Protein AF-A0A939L7I0-F1 (afdb_monomer)

Secondary structure (DSSP, 8-state):
-HHHHHHHH-----EEEEEES-HHHHHHHHGGGGGGEEEEEEEETTEEEEEE-HHHHHHHHHHHHHTT--EEE-TT--S--SSGGGGGGHHHHHHHTTT------SS-EE-TTTSSEE-STT-SHHHHHHHHHSPEEHHHHHHHHHHTT--EEEE-SSS-SSHHHHHHHHHHTT---EEEES-BTTB-HHHHHHHHHHHHHHTT----HHHHSPP------PPP-------------PPPP--S-----HHHHHHHHHHHHT-HHHHHHHHT-S-THHHHTTHHHHHHHHHHHHHHHHHHTS-EEEEEEEEPPPPP----SEEEEEEETT-TTHHHHHHHHHHHHTTT-EEEEEEE-TT--HHHHHHHHHHT--TT--SEEEE-GGG--PEETTEEEEEHHHHHHHHHHHHHHHTT--SPEEEEEES-S--STTPPPS-GGGHHHHHHHHHHHHH-TTTEEEEEEE-SS--HHHHHHHHHHHTT-S-SEEEEETTEEEEEEEEEPPPP----------S---

pLDDT: mean 87.46, std 13.64, range [32.34, 98.44]

Structure (mmCIF, N/CA/C/O backbone):
data_AF-A0A939L7I0-F1
#
_entry.id   AF-A0A939L7I0-F1
#
loop_
_atom_site.group_PDB
_atom_site.id
_atom_site.type_symbol
_atom_site.label_atom_id
_atom_site.label_alt_id
_atom_site.label_comp_id
_atom_site.label_asym_id
_atom_site.label_entity_id
_atom_site.label_seq_id
_atom_site.pdbx_PDB_ins_code
_atom_site.Cartn_x
_atom_site.Cartn_y
_atom_site.Cartn_z
_atom_site.occupancy
_atom_site.B_iso_or_equiv
_atom_site.auth_seq_id
_atom_site.auth_comp_id
_atom_site.auth_asym_id
_atom_site.auth_atom_id
_atom_site.pdbx_PDB_model_num
ATOM 1 N N . THR A 1 1 ? 29.108 8.258 -24.866 1.00 76.75 1 THR A N 1
ATOM 2 C CA . THR A 1 1 ? 29.172 6.788 -24.678 1.00 76.75 1 THR A CA 1
ATOM 3 C C . THR A 1 1 ? 29.738 6.145 -25.936 1.00 76.75 1 THR A C 1
ATOM 5 O O . THR A 1 1 ? 29.739 6.815 -26.965 1.00 76.75 1 THR A O 1
ATOM 8 N N . VAL A 1 2 ? 30.200 4.885 -25.881 1.00 86.81 2 VAL A N 1
ATOM 9 C CA . VAL A 1 2 ? 30.659 4.122 -27.068 1.00 86.81 2 VAL A CA 1
ATOM 10 C C . VAL A 1 2 ? 29.610 4.172 -28.184 1.00 86.81 2 VAL A C 1
ATOM 12 O O . VAL A 1 2 ? 29.923 4.576 -29.297 1.00 86.81 2 VAL A O 1
ATOM 15 N N . ARG A 1 3 ? 28.340 3.905 -27.845 1.00 87.56 3 ARG A N 1
ATOM 16 C CA . ARG A 1 3 ? 27.198 4.001 -28.768 1.00 87.56 3 ARG A CA 1
ATOM 17 C C . ARG A 1 3 ? 27.074 5.369 -29.441 1.00 87.56 3 ARG A C 1
ATOM 19 O O . ARG A 1 3 ? 26.980 5.430 -30.658 1.00 87.56 3 ARG A O 1
ATOM 26 N N . ALA A 1 4 ? 27.062 6.456 -28.665 1.00 85.94 4 ALA A N 1
ATOM 27 C CA . ALA A 1 4 ? 26.916 7.800 -29.229 1.00 85.94 4 ALA A CA 1
ATOM 28 C C . ALA A 1 4 ? 28.087 8.148 -30.161 1.00 85.94 4 ALA A C 1
ATOM 30 O O . ALA A 1 4 ? 27.865 8.659 -31.248 1.00 85.94 4 ALA A O 1
ATOM 31 N N . ARG A 1 5 ? 29.323 7.794 -29.776 1.00 87.00 5 ARG A N 1
ATOM 32 C CA . ARG A 1 5 ? 30.518 7.995 -30.610 1.00 87.00 5 ARG A CA 1
ATOM 33 C C . ARG A 1 5 ? 30.444 7.193 -31.914 1.00 87.00 5 ARG A C 1
ATOM 35 O O . ARG A 1 5 ? 30.761 7.740 -32.963 1.00 87.00 5 ARG A O 1
ATOM 42 N N . ALA A 1 6 ? 30.009 5.933 -31.849 1.00 86.06 6 ALA A N 1
ATOM 43 C CA . ALA A 1 6 ? 29.825 5.080 -33.022 1.00 86.06 6 ALA A CA 1
ATOM 44 C C . ALA A 1 6 ? 28.759 5.655 -33.973 1.00 86.06 6 ALA A C 1
ATOM 46 O O . ALA A 1 6 ? 28.992 5.748 -35.175 1.00 86.06 6 ALA A O 1
ATOM 47 N N . LEU A 1 7 ? 27.637 6.138 -33.430 1.00 84.56 7 LEU A N 1
ATOM 48 C CA . LEU A 1 7 ? 26.598 6.820 -34.205 1.00 84.56 7 LEU A CA 1
ATOM 49 C C . LEU A 1 7 ? 27.101 8.103 -34.874 1.00 84.56 7 LEU A C 1
ATOM 51 O O . LEU A 1 7 ? 26.842 8.299 -36.052 1.00 84.56 7 LEU A O 1
ATOM 55 N N . THR A 1 8 ? 27.868 8.944 -34.177 1.00 82.06 8 THR A N 1
ATOM 56 C CA . THR A 1 8 ? 28.460 10.154 -34.778 1.00 82.06 8 THR A CA 1
ATOM 57 C C . THR A 1 8 ? 29.529 9.829 -35.829 1.00 82.06 8 THR A C 1
ATOM 59 O O . THR A 1 8 ? 29.796 10.644 -36.706 1.00 82.06 8 THR A O 1
ATOM 62 N N . SER A 1 9 ? 30.156 8.649 -35.758 1.00 80.06 9 SER A N 1
ATOM 63 C CA . SER A 1 9 ? 31.142 8.206 -36.753 1.00 80.06 9 SER A CA 1
ATOM 64 C C . SER A 1 9 ? 30.524 7.655 -38.041 1.00 80.06 9 SER A C 1
ATOM 66 O O . SER A 1 9 ? 31.228 7.551 -39.045 1.00 80.06 9 SER A O 1
ATOM 68 N N . LEU A 1 10 ? 29.221 7.335 -38.041 1.00 79.25 10 LEU A N 1
ATOM 69 C CA . LEU A 1 10 ? 28.496 7.042 -39.274 1.00 79.25 10 LEU A CA 1
ATOM 70 C C . LEU A 1 10 ? 28.413 8.326 -40.098 1.00 79.25 10 LEU A C 1
ATOM 72 O O . LEU A 1 10 ? 27.721 9.273 -39.738 1.00 79.25 10 LEU A O 1
ATOM 76 N N . SER A 1 11 ? 29.056 8.335 -41.258 1.00 72.62 11 SER A N 1
ATOM 77 C CA . SER A 1 11 ? 28.937 9.392 -42.267 1.00 72.62 11 SER A CA 1
ATOM 78 C C . SER A 1 11 ? 27.596 9.347 -43.023 1.00 72.62 11 SER A C 1
ATOM 80 O O . SER A 1 11 ? 27.527 9.719 -44.193 1.00 72.62 11 SER A O 1
ATOM 82 N N . ILE A 1 12 ? 26.528 8.878 -42.369 1.00 73.69 12 ILE A N 1
ATOM 83 C CA . ILE A 1 12 ? 25.183 8.749 -42.930 1.00 73.69 12 ILE A C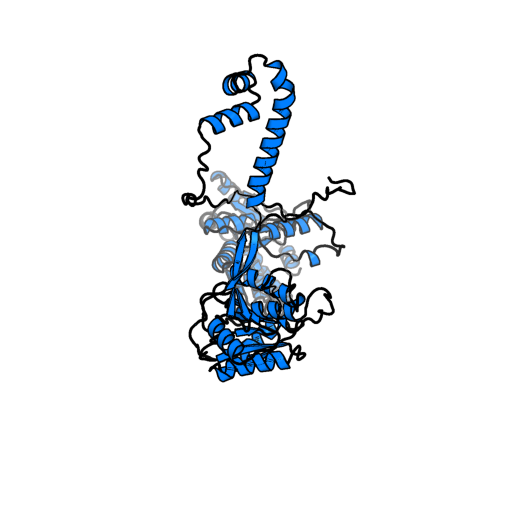A 1
ATOM 84 C C . ILE A 1 12 ? 24.301 9.824 -42.302 1.00 73.69 12 ILE A C 1
ATOM 86 O O . ILE A 1 12 ? 24.030 9.792 -41.103 1.00 73.69 12 ILE A O 1
ATOM 90 N N . GLN A 1 13 ? 23.832 10.766 -43.120 1.00 77.62 13 GLN A N 1
ATOM 91 C CA . GLN A 1 13 ? 22.854 11.753 -42.677 1.00 77.62 13 GLN A CA 1
ATOM 92 C C . GLN A 1 13 ? 21.490 11.091 -42.489 1.00 77.62 13 GLN A C 1
ATOM 94 O O . GLN A 1 13 ? 20.987 10.412 -43.384 1.00 77.62 13 GLN A O 1
ATOM 99 N N . GLY A 1 14 ? 20.890 11.318 -41.325 1.00 82.50 14 GLY A N 1
ATOM 100 C CA . GLY A 1 14 ? 19.605 10.755 -40.944 1.00 82.50 14 GLY A CA 1
ATOM 101 C C . GLY A 1 14 ? 18.683 11.761 -40.300 1.00 82.50 14 GLY A C 1
ATOM 102 O O . GLY A 1 14 ? 19.115 12.825 -39.864 1.00 82.50 14 GLY A O 1
ATOM 103 N N . SER A 1 15 ? 17.404 11.411 -40.229 1.00 88.81 15 SER A N 1
ATOM 104 C CA . SER A 1 15 ? 16.452 12.096 -39.362 1.00 88.81 15 SER A CA 1
ATOM 105 C C . SER A 1 15 ? 15.359 11.130 -38.910 1.00 88.81 15 SER A C 1
ATOM 107 O O . SER A 1 15 ? 15.328 9.962 -39.314 1.00 88.81 15 SER A O 1
ATOM 109 N N . MET A 1 16 ? 14.465 11.611 -38.050 1.00 93.69 16 MET A N 1
ATOM 110 C CA . MET A 1 16 ? 13.308 10.864 -37.574 1.00 93.69 16 MET A CA 1
ATOM 111 C C . MET A 1 16 ? 12.054 11.738 -37.563 1.00 93.69 16 MET A C 1
ATOM 113 O O . MET A 1 16 ? 12.104 12.930 -37.243 1.00 93.69 16 MET A O 1
ATOM 117 N N . VAL A 1 17 ? 10.915 11.126 -37.881 1.00 95.12 17 VAL A N 1
ATOM 118 C CA . VAL A 1 17 ? 9.589 11.756 -37.884 1.00 95.12 17 VAL A CA 1
ATOM 119 C C . VAL A 1 17 ? 8.669 10.976 -36.955 1.00 95.12 17 VAL A C 1
ATOM 121 O O . VAL A 1 17 ? 8.540 9.761 -37.086 1.00 95.12 17 VAL A O 1
ATOM 124 N N . SER A 1 18 ? 8.015 11.682 -36.035 1.00 95.25 18 SER A N 1
ATOM 125 C CA . SER A 1 18 ? 6.911 11.149 -35.236 1.00 95.25 18 SER A CA 1
ATOM 126 C C . SER A 1 18 ? 5.604 11.306 -36.007 1.00 95.25 18 SER A C 1
ATOM 128 O O . SER A 1 18 ? 5.355 12.368 -36.581 1.00 95.25 18 SER A O 1
ATOM 130 N N . VAL A 1 19 ? 4.774 10.266 -36.017 1.00 97.06 19 VAL A N 1
ATOM 131 C CA . VAL A 1 19 ? 3.543 10.148 -36.806 1.00 97.06 19 VAL A CA 1
ATOM 132 C C . VAL A 1 19 ? 2.392 9.734 -35.896 1.00 97.06 19 VAL A C 1
ATOM 134 O O . VAL A 1 19 ? 2.506 8.751 -35.161 1.00 97.06 19 VAL A O 1
ATOM 137 N N . VAL A 1 20 ? 1.274 10.462 -35.980 1.00 96.25 20 VAL A N 1
ATOM 138 C CA . VAL A 1 20 ? 0.050 10.155 -35.227 1.00 96.25 20 VAL A CA 1
ATOM 139 C C . VAL A 1 20 ? -0.834 9.204 -36.036 1.00 96.25 20 VAL A C 1
ATOM 141 O O . VAL A 1 20 ? -1.758 9.633 -36.730 1.00 96.25 20 VAL A O 1
ATOM 144 N N . MET A 1 21 ? -0.482 7.919 -36.041 1.00 95.75 21 MET A N 1
ATOM 145 C CA . MET A 1 21 ? -1.160 6.867 -36.806 1.00 95.75 21 MET A CA 1
ATOM 146 C C . MET A 1 21 ? -0.788 5.471 -36.269 1.00 95.75 21 MET A C 1
ATOM 148 O O . MET A 1 21 ? 0.354 5.286 -35.849 1.00 95.75 21 MET A O 1
ATOM 152 N N . PRO A 1 22 ? -1.688 4.468 -36.333 1.00 96.06 22 PRO A N 1
ATOM 153 C CA . PRO A 1 22 ? -1.363 3.097 -35.941 1.00 96.06 22 PRO A CA 1
ATOM 154 C C . PRO A 1 22 ? -0.254 2.451 -36.778 1.00 96.06 22 PRO A C 1
ATOM 156 O O . PRO A 1 22 ? -0.189 2.617 -37.999 1.00 96.06 22 PRO A O 1
ATOM 159 N N . SER A 1 23 ? 0.576 1.633 -36.122 1.00 96.38 23 SER A N 1
ATOM 160 C CA . SER A 1 23 ? 1.727 0.947 -36.735 1.00 96.38 23 SER A CA 1
ATOM 161 C C . SER A 1 23 ? 1.401 0.160 -38.015 1.00 96.38 23 SER A C 1
ATOM 163 O O . SER A 1 23 ? 2.156 0.309 -38.978 1.00 96.38 23 SER A O 1
ATOM 165 N N . PRO A 1 24 ? 0.291 -0.607 -38.113 1.00 96.69 24 PRO A N 1
ATOM 166 C CA . PRO A 1 24 ? -0.044 -1.317 -39.351 1.00 96.69 24 PRO A CA 1
ATOM 167 C C . PRO A 1 24 ? -0.196 -0.387 -40.563 1.00 96.69 24 PRO A C 1
ATOM 169 O O . PRO A 1 24 ? 0.356 -0.672 -41.620 1.00 96.69 24 PRO A O 1
ATOM 172 N N . ALA A 1 25 ? -0.864 0.758 -40.389 1.00 96.50 25 ALA A N 1
ATOM 173 C CA . ALA A 1 25 ? -1.075 1.726 -41.463 1.00 96.50 25 ALA A CA 1
ATOM 174 C C . ALA A 1 25 ? 0.219 2.470 -41.835 1.00 96.50 25 ALA A C 1
ATOM 176 O O . ALA A 1 25 ? 0.472 2.729 -43.009 1.00 96.50 25 ALA A O 1
ATOM 177 N N . VAL A 1 26 ? 1.076 2.780 -40.854 1.00 96.88 26 VAL A N 1
ATOM 178 C CA . VAL A 1 26 ? 2.387 3.388 -41.133 1.00 96.88 26 VAL A CA 1
ATOM 179 C C . VAL A 1 26 ? 3.287 2.424 -41.906 1.00 96.88 26 VAL A C 1
ATOM 181 O O . VAL A 1 26 ? 3.943 2.848 -42.855 1.00 96.88 26 VAL A O 1
ATOM 184 N N . ARG A 1 27 ? 3.310 1.135 -41.537 1.00 96.25 27 ARG A N 1
ATOM 185 C CA . ARG A 1 27 ? 4.116 0.112 -42.224 1.00 96.25 27 ARG A CA 1
ATOM 186 C C . ARG A 1 27 ? 3.720 -0.033 -43.690 1.00 96.25 27 ARG A C 1
ATOM 188 O O . ARG A 1 27 ? 4.605 0.013 -44.534 1.00 96.25 27 ARG A O 1
ATOM 195 N N . GLU A 1 28 ? 2.421 -0.107 -43.977 1.00 96.12 28 GLU A N 1
ATOM 196 C CA . GLU A 1 28 ? 1.900 -0.180 -45.350 1.00 96.12 28 GLU A CA 1
ATOM 197 C C . GLU A 1 28 ? 2.369 1.006 -46.208 1.00 96.12 28 GLU A C 1
ATOM 199 O O . GLU A 1 28 ? 2.754 0.838 -47.361 1.00 96.12 28 GLU A O 1
ATOM 204 N N . ILE A 1 29 ? 2.396 2.219 -45.644 1.00 95.31 29 ILE A N 1
ATOM 205 C CA . ILE A 1 29 ? 2.895 3.396 -46.365 1.00 95.31 29 ILE A CA 1
ATOM 206 C C . ILE A 1 29 ? 4.416 3.295 -46.562 1.00 95.31 29 ILE A C 1
ATOM 208 O O . ILE A 1 29 ? 4.910 3.517 -47.664 1.00 95.31 29 ILE A O 1
ATOM 212 N N . VAL A 1 30 ? 5.165 2.950 -45.511 1.00 95.88 30 VAL A N 1
ATOM 213 C CA . VAL A 1 30 ? 6.639 2.900 -45.525 1.00 95.88 30 VAL A CA 1
ATOM 214 C C . VAL A 1 30 ? 7.193 1.859 -46.508 1.00 95.88 30 VAL A C 1
ATOM 216 O O . VAL A 1 30 ? 8.272 2.083 -47.057 1.00 95.88 30 VAL A O 1
ATOM 219 N N . GLU A 1 31 ? 6.461 0.779 -46.803 1.00 93.19 31 GLU A N 1
ATOM 220 C CA . GLU A 1 31 ? 6.860 -0.250 -47.782 1.00 93.19 31 GLU A CA 1
ATOM 221 C C . GLU A 1 31 ? 7.248 0.327 -49.154 1.00 93.19 31 GLU A C 1
ATOM 223 O O . GLU A 1 31 ? 8.167 -0.183 -49.798 1.00 93.19 31 GLU A O 1
ATOM 228 N N . GLY A 1 32 ? 6.631 1.440 -49.572 1.00 91.06 32 GLY A N 1
ATOM 229 C CA . GLY A 1 32 ? 6.945 2.116 -50.836 1.00 91.06 32 GLY A CA 1
ATOM 230 C C . GLY A 1 32 ? 8.376 2.662 -50.947 1.00 91.06 32 GLY A C 1
ATOM 231 O O . GLY A 1 32 ? 8.836 2.937 -52.055 1.00 91.06 32 GLY A O 1
ATOM 232 N N . TRP A 1 33 ? 9.097 2.799 -49.829 1.00 93.94 33 TRP A N 1
ATOM 233 C CA . TRP A 1 33 ? 10.459 3.344 -49.776 1.00 93.94 33 TRP A CA 1
ATOM 234 C C . TRP A 1 33 ? 11.552 2.287 -49.547 1.00 93.94 33 TRP A C 1
ATOM 236 O O . TRP A 1 33 ? 12.737 2.633 -49.559 1.00 93.94 33 TRP A O 1
ATOM 246 N N . GLY A 1 34 ? 11.191 1.011 -49.371 1.00 91.38 34 GLY A N 1
ATOM 247 C CA . GLY A 1 34 ? 12.153 -0.068 -49.125 1.00 91.38 34 GLY A CA 1
ATOM 248 C C . GLY A 1 34 ? 13.057 0.218 -47.919 1.00 91.38 34 GLY A C 1
ATOM 249 O O . GLY A 1 34 ? 12.584 0.631 -46.867 1.00 91.38 34 GLY A O 1
ATOM 250 N N . GLU A 1 35 ? 14.370 0.037 -48.070 1.00 89.00 35 GLU A N 1
ATOM 251 C CA . GLU A 1 35 ? 15.349 0.219 -46.982 1.00 89.00 35 GLU A CA 1
ATOM 252 C C . GLU A 1 35 ? 15.647 1.689 -46.632 1.00 89.00 35 GLU A C 1
ATOM 254 O O . GLU A 1 35 ? 16.299 1.961 -45.623 1.00 89.00 35 GLU A O 1
ATOM 259 N N . ARG A 1 36 ? 15.156 2.650 -47.431 1.00 91.81 36 ARG A N 1
ATOM 260 C CA . ARG A 1 36 ? 15.405 4.089 -47.220 1.00 91.81 36 ARG A CA 1
ATOM 261 C C . ARG A 1 36 ? 14.675 4.638 -45.995 1.00 91.81 36 ARG A C 1
ATOM 263 O O . ARG A 1 36 ? 15.101 5.652 -45.438 1.00 91.81 36 ARG A O 1
ATOM 270 N N . LEU A 1 37 ? 13.578 3.989 -45.599 1.00 95.12 37 LEU A N 1
ATOM 271 C CA . LEU A 1 37 ? 12.780 4.299 -44.416 1.00 95.12 37 LEU A CA 1
ATOM 272 C C . LEU A 1 37 ? 12.594 3.042 -43.566 1.00 95.12 37 LEU A C 1
ATOM 274 O O . LEU A 1 37 ? 12.569 1.917 -44.053 1.00 95.12 37 LEU A O 1
ATOM 278 N N . SER A 1 38 ? 12.456 3.217 -42.261 1.00 96.06 38 SER A N 1
ATOM 279 C CA . SER A 1 38 ? 12.182 2.127 -41.331 1.00 96.06 38 SER A CA 1
ATOM 280 C C . SER A 1 38 ? 11.307 2.623 -40.195 1.00 96.06 38 SER A C 1
ATOM 282 O O . SER A 1 38 ? 11.466 3.744 -39.712 1.00 96.06 38 SER A O 1
ATOM 284 N N . VAL A 1 39 ? 10.386 1.779 -39.731 1.00 96.94 39 VAL A N 1
ATOM 285 C CA . VAL A 1 39 ? 9.675 2.047 -38.479 1.00 96.94 39 VAL A CA 1
ATOM 286 C C . VAL A 1 39 ? 10.665 1.861 -37.334 1.00 96.94 39 VAL A C 1
ATOM 288 O O . VAL A 1 39 ? 11.083 0.746 -37.033 1.00 96.94 39 VAL A O 1
ATOM 291 N N . ALA A 1 40 ? 11.048 2.973 -36.718 1.00 95.81 40 ALA A N 1
ATOM 292 C CA . ALA A 1 40 ? 12.059 3.025 -35.678 1.00 95.81 40 ALA A CA 1
ATOM 293 C C . ALA A 1 40 ? 11.488 2.674 -34.303 1.00 95.81 40 ALA A C 1
ATOM 295 O O . ALA A 1 40 ? 12.134 1.971 -33.528 1.00 95.81 40 ALA A O 1
ATOM 296 N N . ALA A 1 41 ? 10.276 3.143 -34.000 1.00 96.94 41 ALA A N 1
ATOM 297 C CA . ALA A 1 41 ? 9.619 2.887 -32.724 1.00 96.94 41 ALA A CA 1
ATOM 298 C C . ALA A 1 41 ? 8.096 2.840 -32.866 1.00 96.94 41 ALA A C 1
ATOM 300 O O . ALA A 1 41 ? 7.513 3.595 -33.643 1.00 96.94 41 ALA A O 1
ATOM 301 N N . VAL A 1 42 ? 7.464 1.986 -32.067 1.00 97.94 42 VAL A N 1
ATOM 302 C CA . VAL A 1 42 ? 6.020 1.991 -31.811 1.00 97.94 42 VAL A CA 1
ATOM 303 C C . VAL A 1 42 ? 5.842 2.292 -30.327 1.00 97.94 42 VAL A C 1
ATOM 305 O O . VAL A 1 42 ? 6.118 1.440 -29.480 1.00 97.94 42 VAL A O 1
ATOM 308 N N . ASN A 1 43 ? 5.462 3.532 -30.025 1.00 97.38 43 ASN A N 1
ATOM 309 C CA . ASN A 1 43 ? 5.358 4.051 -28.662 1.00 97.38 43 ASN A CA 1
ATOM 310 C C . ASN A 1 43 ? 3.950 3.887 -28.080 1.00 97.38 43 ASN A C 1
ATOM 312 O O . ASN A 1 43 ? 3.806 3.795 -26.869 1.00 97.38 43 ASN A O 1
ATOM 316 N N . GLY A 1 44 ? 2.925 3.822 -28.921 1.00 96.50 44 GLY A N 1
ATOM 317 C CA . GLY A 1 44 ? 1.545 3.636 -28.487 1.00 96.50 44 GLY A CA 1
ATOM 318 C C . GLY A 1 44 ? 0.616 3.352 -29.667 1.00 96.50 44 GLY A C 1
ATOM 319 O O . GLY A 1 44 ? 1.076 3.391 -30.817 1.00 96.50 44 GLY A O 1
ATOM 320 N N . PRO A 1 45 ? -0.690 3.155 -29.404 1.00 95.56 45 PRO A N 1
ATOM 321 C CA . PRO A 1 45 ? -1.677 2.748 -30.407 1.00 95.56 45 PRO A CA 1
ATOM 322 C C . PRO A 1 45 ? -1.735 3.665 -31.634 1.00 95.56 45 PRO A C 1
ATOM 324 O O . PRO A 1 45 ? -2.006 3.210 -32.745 1.00 95.56 45 PRO A O 1
ATOM 327 N N . ALA A 1 46 ? -1.445 4.957 -31.448 1.00 94.25 46 ALA A N 1
ATOM 328 C CA . ALA A 1 46 ? -1.380 5.952 -32.511 1.00 94.25 46 ALA A CA 1
ATOM 329 C C . ALA A 1 46 ? -0.064 6.750 -32.514 1.00 94.25 46 ALA A C 1
ATOM 331 O O . ALA A 1 46 ? -0.029 7.835 -33.082 1.00 94.25 46 ALA A O 1
ATOM 332 N N . ALA A 1 47 ? 1.020 6.244 -31.915 1.00 95.88 47 ALA A N 1
ATOM 333 C CA . ALA A 1 47 ? 2.287 6.970 -31.789 1.00 95.88 47 ALA A CA 1
ATOM 334 C C . ALA A 1 47 ? 3.460 6.164 -32.370 1.00 95.88 47 ALA A C 1
ATOM 336 O O . ALA A 1 47 ? 4.017 5.281 -31.713 1.00 95.88 47 ALA A O 1
ATOM 337 N N . VAL A 1 48 ? 3.859 6.481 -33.607 1.00 97.56 48 VAL A N 1
ATOM 338 C CA . VAL A 1 48 ? 4.898 5.749 -34.356 1.00 97.56 48 VAL A CA 1
ATOM 339 C C . VAL A 1 48 ? 6.017 6.689 -34.790 1.00 97.56 48 VAL A C 1
ATOM 341 O O . VAL A 1 48 ? 5.764 7.807 -35.225 1.00 97.56 48 VAL A O 1
ATOM 344 N N . VAL A 1 49 ? 7.266 6.229 -34.717 1.00 96.81 49 VAL A N 1
ATOM 345 C CA . VAL A 1 49 ? 8.438 6.958 -35.219 1.00 96.81 49 VAL A CA 1
ATOM 346 C C . VAL A 1 49 ? 9.001 6.246 -36.439 1.00 96.81 49 VAL A C 1
ATOM 348 O O . VAL A 1 49 ? 9.235 5.039 -36.402 1.00 96.81 49 VAL A O 1
ATOM 351 N N . VAL A 1 50 ? 9.264 7.002 -37.501 1.00 96.88 50 VAL A N 1
ATOM 352 C CA . VAL A 1 50 ? 9.933 6.534 -38.720 1.00 96.88 50 VAL A CA 1
ATOM 353 C C . VAL A 1 50 ? 11.309 7.187 -38.808 1.00 96.88 50 VAL A C 1
ATOM 355 O O . VAL A 1 50 ? 11.426 8.401 -38.646 1.00 96.88 50 VAL A O 1
ATOM 358 N N . SER A 1 51 ? 12.348 6.390 -39.056 1.00 94.81 51 SER A N 1
ATOM 359 C CA . SER A 1 51 ? 13.714 6.853 -39.309 1.00 94.81 51 SER A CA 1
ATOM 360 C C . SER A 1 51 ? 14.123 6.561 -40.748 1.00 94.81 51 SER A C 1
ATOM 362 O O . SER A 1 51 ? 13.605 5.638 -41.376 1.00 94.81 51 SER A O 1
ATOM 364 N N . GLY A 1 52 ? 15.051 7.348 -41.283 1.00 92.38 52 GLY A N 1
ATOM 365 C CA . GLY A 1 52 ? 15.573 7.105 -42.622 1.00 92.38 52 GLY A CA 1
ATOM 366 C C . GLY A 1 52 ? 16.284 8.300 -43.233 1.00 92.38 52 GLY A C 1
ATOM 367 O O . GLY A 1 52 ? 16.675 9.243 -42.538 1.00 92.38 52 GLY A O 1
ATOM 368 N N . GLU A 1 53 ? 16.447 8.236 -44.551 1.00 91.56 53 GLU A N 1
ATOM 369 C CA . GLU A 1 53 ? 17.103 9.278 -45.337 1.00 91.56 53 GLU A CA 1
ATOM 370 C C . GLU A 1 53 ? 16.304 10.595 -45.315 1.00 91.56 53 GLU A C 1
ATOM 372 O O . GLU A 1 53 ? 15.074 10.574 -45.440 1.00 91.56 53 GLU A O 1
ATOM 377 N N . PRO A 1 54 ? 16.966 11.766 -45.239 1.00 90.12 54 PRO A N 1
ATOM 378 C CA . PRO A 1 54 ? 16.281 13.059 -45.200 1.00 90.12 54 PRO A CA 1
ATOM 379 C C . PRO A 1 54 ? 15.339 13.318 -46.386 1.00 90.12 54 PRO A C 1
ATOM 381 O O . PRO A 1 54 ? 14.264 13.897 -46.206 1.00 90.12 54 PRO A O 1
ATOM 384 N N . GLU A 1 55 ? 15.721 12.896 -47.594 1.00 91.94 55 GLU A N 1
ATOM 385 C CA . GLU A 1 55 ? 14.907 13.065 -48.805 1.00 91.94 55 GLU A CA 1
ATOM 386 C C . GLU A 1 55 ? 13.666 12.164 -48.779 1.00 91.94 55 GLU A C 1
ATOM 388 O O . GLU A 1 55 ? 12.551 12.655 -48.968 1.00 91.94 55 GLU A O 1
ATOM 393 N N . ALA A 1 56 ? 13.842 10.882 -48.442 1.00 94.31 56 ALA A N 1
ATOM 394 C CA . ALA A 1 56 ? 12.746 9.926 -48.299 1.00 94.31 56 ALA A CA 1
ATOM 395 C C . ALA A 1 56 ? 11.759 10.353 -47.200 1.00 94.31 56 ALA A C 1
ATOM 397 O O . ALA A 1 56 ? 10.547 10.295 -47.394 1.00 94.31 56 ALA A O 1
ATOM 398 N N . LEU A 1 57 ? 12.254 10.871 -46.069 1.00 94.31 57 LEU A N 1
ATOM 399 C CA . LEU A 1 57 ? 11.397 11.413 -45.012 1.00 94.31 57 LEU A CA 1
ATOM 400 C C . LEU A 1 57 ? 10.615 12.642 -45.481 1.00 94.31 57 LEU A C 1
ATOM 402 O O . LEU A 1 57 ? 9.450 12.788 -45.133 1.00 94.31 57 LEU A O 1
ATOM 406 N N . SER A 1 58 ? 11.210 13.498 -46.313 1.00 94.69 58 SER A N 1
ATOM 407 C CA . SER A 1 58 ? 10.520 14.674 -46.864 1.00 94.69 58 SER A CA 1
ATOM 408 C C . SER A 1 58 ? 9.410 14.284 -47.855 1.00 94.69 58 SER A C 1
ATOM 410 O O . SER A 1 58 ? 8.375 14.948 -47.940 1.00 94.69 58 SER A O 1
ATOM 412 N N . GLU A 1 59 ? 9.600 13.207 -48.620 1.00 96.25 59 GLU A N 1
ATOM 413 C CA . GLU A 1 59 ? 8.555 12.588 -49.447 1.00 96.25 59 GLU A CA 1
ATOM 414 C C . GLU A 1 59 ? 7.445 11.972 -48.595 1.00 96.25 59 GLU A C 1
ATOM 416 O O . GLU A 1 59 ? 6.271 12.282 -48.802 1.00 96.25 59 GLU A O 1
ATOM 421 N N . PHE A 1 60 ? 7.814 11.173 -47.596 1.00 96.62 60 PHE A N 1
ATOM 422 C CA . PHE A 1 60 ? 6.887 10.540 -46.665 1.00 96.62 60 PHE A CA 1
ATOM 423 C C . PHE A 1 60 ? 6.056 11.567 -45.885 1.00 96.62 60 PHE A C 1
ATOM 425 O O . PHE A 1 60 ? 4.842 11.430 -45.758 1.00 96.62 60 PHE A O 1
ATOM 432 N N . GLU A 1 61 ? 6.665 12.668 -45.440 1.00 97.00 61 GLU A N 1
ATOM 433 C CA . GLU A 1 61 ? 5.943 13.781 -44.830 1.00 97.00 61 GLU A CA 1
ATOM 434 C C . GLU A 1 61 ? 4.930 14.401 -45.805 1.00 97.00 61 GLU A C 1
ATOM 436 O O . GLU A 1 61 ? 3.831 14.752 -45.387 1.00 97.00 61 GLU A O 1
ATOM 441 N N . ARG A 1 62 ? 5.233 14.533 -47.103 1.00 96.88 62 ARG A N 1
ATOM 442 C CA . ARG A 1 62 ? 4.244 15.023 -48.084 1.00 96.88 62 ARG A CA 1
ATOM 443 C C . ARG A 1 62 ? 3.088 14.043 -48.273 1.00 96.88 62 ARG A C 1
ATOM 445 O O . ARG A 1 62 ? 1.943 14.484 -48.367 1.00 96.88 62 ARG A O 1
ATOM 452 N N . GLU A 1 63 ? 3.368 12.745 -48.262 1.00 96.25 63 GLU A N 1
ATOM 453 C CA . GLU A 1 63 ? 2.343 11.702 -48.353 1.00 96.25 63 GLU A CA 1
ATOM 454 C C . GLU A 1 63 ? 1.427 11.690 -47.121 1.00 96.25 63 GLU A C 1
ATOM 456 O O . GLU A 1 63 ? 0.204 11.673 -47.230 1.00 96.25 63 GLU A O 1
ATOM 461 N N . LEU A 1 64 ? 1.985 11.822 -45.920 1.00 96.88 64 LEU A N 1
ATOM 462 C CA . LEU A 1 64 ? 1.181 12.002 -44.712 1.00 96.88 64 LEU A CA 1
ATOM 463 C C . LEU A 1 64 ? 0.367 13.314 -44.755 1.00 96.88 64 LEU A C 1
ATOM 465 O O . LEU A 1 64 ? -0.718 13.391 -44.173 1.00 96.88 64 LEU A O 1
ATOM 469 N N . ALA A 1 65 ? 0.854 14.348 -45.460 1.00 96.62 65 ALA A N 1
ATOM 470 C CA . ALA A 1 65 ? 0.145 15.622 -45.646 1.00 96.62 65 ALA A CA 1
ATOM 471 C C . ALA A 1 65 ? -1.129 15.445 -46.448 1.00 96.62 65 ALA A C 1
ATOM 473 O O . ALA A 1 65 ? -2.183 15.927 -46.032 1.00 96.62 65 ALA A O 1
ATOM 474 N N . SER A 1 66 ? -1.021 14.753 -47.582 1.00 97.00 66 SER A N 1
ATOM 475 C CA . SER A 1 66 ? -2.149 14.499 -48.476 1.00 97.00 66 SER A CA 1
ATOM 476 C C . SER A 1 66 ? -3.251 13.715 -47.752 1.00 97.00 66 SER A C 1
ATOM 478 O O . SER A 1 66 ? -4.437 13.960 -47.973 1.00 97.00 66 SER A O 1
ATOM 480 N N . ARG A 1 67 ? -2.855 12.866 -46.794 1.00 95.88 67 ARG A N 1
ATOM 481 C CA . ARG A 1 67 ? -3.728 12.064 -45.925 1.00 95.88 67 ARG A CA 1
ATOM 482 C C . ARG A 1 67 ? -4.214 12.781 -44.658 1.00 95.88 67 ARG A C 1
ATOM 484 O O . ARG A 1 67 ? -4.962 12.187 -43.890 1.00 95.88 67 ARG A O 1
ATOM 491 N N . LYS A 1 68 ? -3.825 14.044 -44.432 1.00 96.19 68 LYS A N 1
ATOM 492 C CA . LYS A 1 68 ? -4.172 14.852 -43.238 1.00 96.19 68 LYS A CA 1
ATOM 493 C C . LYS A 1 68 ? -3.721 14.235 -41.904 1.00 96.19 68 LYS A C 1
ATOM 495 O O . LYS A 1 68 ? -4.364 14.431 -40.877 1.00 96.19 68 LYS A O 1
ATOM 500 N N . VAL A 1 69 ? -2.603 13.515 -41.914 1.00 97.38 69 VAL A N 1
ATOM 501 C CA . VAL A 1 69 ? -2.030 12.861 -40.729 1.00 97.38 69 VAL A CA 1
ATOM 502 C C . VAL A 1 69 ? -1.083 13.821 -40.017 1.00 97.38 69 VAL A C 1
ATOM 504 O O . VAL A 1 69 ? -0.191 14.399 -40.650 1.00 97.38 69 VAL A O 1
ATOM 507 N N . LEU A 1 70 ? -1.256 13.989 -38.703 1.00 96.56 70 LEU A N 1
ATOM 508 C CA . LEU A 1 70 ? -0.360 14.804 -37.883 1.00 96.56 70 LEU A CA 1
ATOM 509 C C . LEU A 1 70 ? 1.019 14.148 -37.781 1.00 96.56 70 LEU A C 1
ATOM 511 O O . LEU A 1 70 ? 1.138 12.938 -37.586 1.00 96.56 70 LEU A O 1
ATOM 515 N N . ARG A 1 71 ? 2.065 14.965 -37.913 1.00 96.25 71 ARG A N 1
ATOM 516 C CA . ARG A 1 71 ? 3.460 14.535 -37.799 1.00 96.25 71 ARG A CA 1
ATOM 517 C C . ARG A 1 71 ? 4.378 15.702 -37.476 1.00 96.25 71 ARG A C 1
ATOM 519 O O . ARG A 1 71 ? 4.045 16.852 -37.767 1.00 96.25 71 ARG A O 1
ATOM 526 N N . TRP A 1 72 ? 5.545 15.396 -36.935 1.00 94.50 72 TRP A N 1
ATOM 527 C CA . TRP A 1 72 ? 6.597 16.377 -36.686 1.00 94.50 72 TRP A CA 1
ATOM 528 C C . TRP A 1 72 ? 7.970 15.712 -36.717 1.00 94.50 72 TRP A C 1
ATOM 530 O O . TRP A 1 72 ? 8.127 14.548 -36.339 1.00 94.50 72 TRP A O 1
ATOM 540 N N . ARG A 1 73 ? 8.984 16.467 -37.150 1.00 91.94 73 ARG A N 1
ATOM 541 C CA . ARG A 1 73 ? 10.378 16.027 -37.048 1.00 91.94 73 ARG A CA 1
ATOM 542 C C . ARG A 1 73 ? 10.837 16.029 -35.600 1.00 91.94 73 ARG A C 1
ATOM 544 O O . ARG A 1 73 ? 10.511 16.944 -34.845 1.00 91.94 73 ARG A O 1
ATOM 551 N N . ILE A 1 74 ? 11.629 15.029 -35.236 1.00 87.94 74 ILE A N 1
ATOM 552 C CA . ILE A 1 74 ? 12.261 14.951 -33.921 1.00 87.94 74 ILE A CA 1
ATOM 553 C C . ILE A 1 74 ? 13.533 15.818 -33.950 1.00 87.94 74 ILE A C 1
ATOM 555 O O . ILE A 1 74 ? 14.453 15.515 -34.716 1.00 87.94 74 ILE A O 1
ATOM 559 N N . PRO A 1 75 ? 13.618 16.905 -33.158 1.00 78.25 75 PRO A N 1
ATOM 560 C CA . PRO A 1 75 ? 14.777 17.795 -33.170 1.00 78.25 75 PRO A CA 1
ATOM 561 C C . PRO A 1 75 ? 16.066 17.078 -32.751 1.00 78.25 75 PRO A C 1
ATOM 563 O O . PRO A 1 75 ? 16.025 16.137 -31.964 1.00 78.25 75 PRO A O 1
ATOM 566 N N . ALA A 1 76 ? 17.213 17.571 -33.230 1.00 67.75 76 ALA A N 1
ATOM 567 C CA . ALA A 1 76 ? 18.546 17.085 -32.848 1.00 67.75 76 ALA A CA 1
ATOM 568 C C . ALA A 1 76 ? 18.790 15.575 -33.087 1.00 67.75 76 ALA A C 1
ATOM 570 O O . ALA A 1 76 ? 19.580 14.954 -32.380 1.00 67.75 76 ALA A O 1
ATOM 571 N N . THR A 1 77 ? 18.130 14.993 -34.094 1.00 66.38 77 THR A N 1
ATOM 572 C CA . THR A 1 77 ? 18.454 13.663 -34.632 1.00 66.38 77 THR A CA 1
ATOM 573 C C . THR A 1 77 ? 19.186 13.832 -35.961 1.00 66.38 77 THR A C 1
ATOM 575 O O . THR A 1 77 ? 18.569 13.883 -37.019 1.00 66.38 77 THR A O 1
ATOM 578 N N . ASP A 1 78 ? 20.507 13.989 -35.901 1.00 67.94 78 ASP A N 1
ATOM 579 C CA . ASP A 1 78 ? 21.408 14.027 -37.063 1.00 67.94 78 ASP A CA 1
ATOM 580 C C . ASP A 1 78 ? 21.939 12.633 -37.449 1.00 67.94 78 ASP A C 1
ATOM 582 O O . ASP A 1 78 ? 22.831 12.504 -38.285 1.00 67.94 78 ASP A O 1
ATOM 586 N N . PHE A 1 79 ? 21.356 11.580 -36.873 1.00 71.50 79 PHE A N 1
ATOM 587 C CA . PHE A 1 79 ? 21.722 10.183 -37.083 1.00 71.50 79 PHE A CA 1
ATOM 588 C C . PHE A 1 79 ? 20.499 9.328 -37.441 1.00 71.50 79 PHE A C 1
ATOM 590 O O . PHE A 1 79 ? 19.365 9.634 -37.063 1.00 71.50 79 PHE A O 1
ATOM 597 N N . VAL A 1 80 ? 20.734 8.213 -38.138 1.00 81.12 80 VAL A N 1
ATOM 598 C CA . VAL A 1 80 ? 19.732 7.158 -38.342 1.00 81.12 80 VAL A CA 1
ATOM 599 C C . VAL A 1 80 ? 19.953 6.069 -37.291 1.00 81.12 80 VAL A C 1
ATOM 601 O O . VAL A 1 80 ? 21.074 5.607 -37.102 1.00 81.12 80 VAL A O 1
ATOM 604 N N . ALA A 1 81 ? 18.892 5.646 -36.607 1.00 85.44 81 ALA A N 1
ATOM 605 C CA . ALA A 1 81 ? 18.892 4.449 -35.766 1.00 85.44 81 ALA A CA 1
ATOM 606 C C . ALA A 1 81 ? 17.640 3.614 -36.040 1.00 85.44 81 ALA A C 1
ATOM 608 O O . ALA A 1 81 ? 16.680 4.111 -36.638 1.00 85.44 81 ALA A O 1
ATOM 609 N N . HIS A 1 82 ? 17.652 2.359 -35.591 1.00 93.31 82 HIS A N 1
ATOM 610 C CA . HIS A 1 82 ? 16.549 1.411 -35.757 1.00 93.31 82 HIS A CA 1
ATOM 611 C C . HIS A 1 82 ? 16.209 1.133 -37.235 1.00 93.31 82 HIS A C 1
ATOM 613 O O . HIS A 1 82 ? 15.049 0.943 -37.593 1.00 93.31 82 HIS A O 1
ATOM 619 N N . SER A 1 83 ? 17.231 1.127 -38.100 1.00 91.88 83 SER A N 1
ATOM 620 C CA . SER A 1 83 ? 17.121 0.887 -39.545 1.00 91.88 83 SER A CA 1
ATOM 621 C C . SER A 1 83 ? 18.335 0.102 -40.072 1.00 91.88 83 SER A C 1
ATOM 623 O O . SER A 1 83 ? 19.342 0.015 -39.365 1.00 91.88 83 SER A O 1
ATOM 625 N N . PRO A 1 84 ? 18.298 -0.439 -41.304 1.00 91.00 84 PRO A N 1
ATOM 626 C CA . PRO A 1 84 ? 19.457 -1.078 -41.942 1.00 91.00 84 PRO A CA 1
ATOM 627 C C . PRO A 1 84 ? 20.716 -0.201 -41.999 1.00 91.00 84 PRO A C 1
ATOM 629 O O . PRO A 1 84 ? 21.830 -0.712 -41.969 1.00 91.00 84 PRO A O 1
ATOM 632 N N . ALA A 1 85 ? 20.566 1.127 -41.984 1.00 89.38 85 ALA A N 1
ATOM 633 C CA . ALA A 1 85 ? 21.687 2.061 -42.089 1.00 89.38 85 ALA A CA 1
ATOM 634 C C . ALA A 1 85 ? 22.731 1.929 -40.959 1.00 89.38 85 ALA A C 1
ATOM 636 O O . ALA A 1 85 ? 23.857 2.392 -41.121 1.00 89.38 85 ALA A O 1
ATOM 637 N N . VAL A 1 86 ? 22.388 1.308 -39.822 1.00 91.25 86 VAL A N 1
ATOM 638 C CA . VAL A 1 86 ? 23.333 1.102 -38.706 1.00 91.25 86 VAL A CA 1
ATOM 639 C C . VAL A 1 86 ? 24.095 -0.223 -38.763 1.00 91.25 86 VAL A C 1
ATOM 641 O O . VAL A 1 86 ? 24.945 -0.452 -37.907 1.00 91.25 86 VAL A O 1
ATOM 644 N N . GLU A 1 87 ? 23.833 -1.090 -39.744 1.00 92.75 87 GLU A N 1
ATOM 645 C CA . GLU A 1 87 ? 24.513 -2.390 -39.889 1.00 92.75 87 GLU A CA 1
ATOM 646 C C . GLU A 1 87 ? 26.048 -2.302 -39.959 1.00 92.75 87 GLU A C 1
ATOM 648 O O . GLU A 1 87 ? 26.711 -3.123 -39.322 1.00 92.75 87 GLU A O 1
ATOM 653 N N . PRO A 1 88 ? 26.663 -1.277 -40.591 1.00 92.31 88 PRO A N 1
ATOM 654 C CA . PRO A 1 88 ? 28.118 -1.111 -40.556 1.00 92.31 88 PRO A CA 1
ATOM 655 C C . PRO A 1 88 ? 28.711 -0.963 -39.144 1.00 92.31 88 PRO A C 1
ATOM 657 O O . PRO A 1 88 ? 29.911 -1.162 -38.960 1.00 92.31 88 PRO A O 1
ATOM 660 N N . LEU A 1 89 ? 27.897 -0.615 -38.139 1.00 90.31 89 LEU A N 1
ATOM 661 C CA . LEU A 1 89 ? 28.343 -0.494 -36.750 1.00 90.31 89 LEU A CA 1
ATOM 662 C C . LEU A 1 89 ? 28.359 -1.817 -35.982 1.00 90.31 89 LEU A C 1
ATOM 664 O O . LEU A 1 89 ? 28.824 -1.822 -34.844 1.00 90.31 89 LEU A O 1
ATOM 668 N N . GLU A 1 90 ? 27.879 -2.923 -36.553 1.00 93.12 90 GLU A N 1
ATOM 669 C CA . GLU A 1 90 ? 27.800 -4.212 -35.855 1.00 93.12 90 GLU A CA 1
ATOM 670 C C . GLU A 1 90 ? 29.158 -4.674 -35.331 1.00 93.12 90 GLU A C 1
ATOM 672 O O . GLU A 1 90 ? 29.316 -4.923 -34.135 1.00 93.12 90 GLU A O 1
ATOM 677 N N . ALA A 1 91 ? 30.158 -4.721 -36.214 1.00 91.50 91 ALA A N 1
ATOM 678 C CA . ALA A 1 91 ? 31.510 -5.136 -35.857 1.00 91.50 91 ALA A CA 1
ATOM 679 C C . ALA A 1 91 ? 32.138 -4.179 -34.831 1.00 91.50 91 ALA A C 1
ATOM 681 O O . ALA A 1 91 ? 32.694 -4.625 -33.830 1.00 91.50 91 ALA A O 1
ATOM 682 N N . VAL A 1 92 ? 31.968 -2.868 -35.039 1.00 91.00 92 VAL A N 1
ATOM 683 C CA . VAL A 1 92 ? 32.518 -1.818 -34.166 1.00 91.00 92 VAL A CA 1
ATOM 684 C C . VAL A 1 92 ? 31.943 -1.918 -32.754 1.00 91.00 92 VAL A C 1
ATOM 686 O O . VAL A 1 92 ? 32.681 -1.879 -31.773 1.00 91.00 92 VAL A O 1
ATOM 689 N N . LEU A 1 93 ? 30.621 -2.056 -32.632 1.00 90.75 93 LEU A N 1
ATOM 690 C CA . LEU A 1 93 ? 29.958 -2.155 -31.334 1.00 90.75 93 LEU A CA 1
ATOM 691 C C . LEU A 1 93 ? 30.233 -3.494 -30.658 1.00 90.75 93 LEU A C 1
ATOM 693 O O . LEU A 1 93 ? 30.401 -3.517 -29.444 1.00 90.75 93 LEU A O 1
ATOM 697 N N . THR A 1 94 ? 30.321 -4.586 -31.416 1.00 91.19 94 THR A N 1
ATOM 698 C CA . THR A 1 94 ? 30.660 -5.901 -30.860 1.00 91.19 94 THR A CA 1
ATOM 699 C C . THR A 1 94 ? 32.060 -5.895 -30.249 1.00 91.19 94 THR A C 1
ATOM 701 O O . THR A 1 94 ? 32.238 -6.389 -29.139 1.00 91.19 94 THR A O 1
ATOM 704 N N . GLU A 1 95 ? 33.039 -5.291 -30.927 1.00 92.25 95 GLU A N 1
ATOM 705 C CA . GLU A 1 95 ? 34.414 -5.181 -30.432 1.00 92.25 95 GLU A CA 1
ATOM 706 C C . GLU A 1 95 ? 34.516 -4.246 -29.217 1.00 92.25 95 GLU A C 1
ATOM 708 O O . GLU A 1 95 ? 35.003 -4.642 -28.158 1.00 92.25 95 GLU A O 1
ATOM 713 N N . GLU A 1 96 ? 34.004 -3.019 -29.324 1.00 94.00 96 GLU A N 1
ATOM 714 C CA . GLU A 1 96 ? 34.131 -2.006 -28.266 1.00 94.00 96 GLU A CA 1
ATOM 715 C C . GLU A 1 96 ? 33.312 -2.338 -27.007 1.00 94.00 96 GLU A C 1
ATOM 717 O O . GLU A 1 96 ? 33.634 -1.875 -25.910 1.00 94.00 96 GLU A O 1
ATOM 722 N N . LEU A 1 97 ? 32.249 -3.139 -27.140 1.00 93.81 97 LEU A N 1
ATOM 723 C CA . LEU A 1 97 ? 31.420 -3.588 -26.019 1.00 93.81 97 LEU A CA 1
ATOM 724 C C . LEU A 1 97 ? 31.782 -4.998 -25.525 1.00 93.81 97 LEU A C 1
ATOM 726 O O . LEU A 1 97 ? 31.163 -5.462 -24.568 1.00 93.81 97 LEU A O 1
ATOM 730 N N . ALA A 1 98 ? 32.796 -5.662 -26.095 1.00 90.56 98 ALA A N 1
ATOM 731 C CA . ALA A 1 98 ? 33.199 -7.020 -25.707 1.00 90.56 98 ALA A CA 1
ATOM 732 C C . ALA A 1 98 ? 33.582 -7.148 -24.219 1.00 90.56 98 ALA A C 1
ATOM 734 O O . ALA A 1 98 ? 33.479 -8.223 -23.634 1.00 90.56 98 ALA A O 1
ATOM 735 N N . GLY A 1 99 ? 34.014 -6.049 -23.592 1.00 91.12 99 GLY A N 1
ATOM 736 C CA . GLY A 1 99 ? 34.353 -6.000 -22.167 1.00 91.12 99 GLY A CA 1
ATOM 737 C C . GLY A 1 99 ? 33.155 -5.895 -21.214 1.00 91.12 99 GLY A C 1
ATOM 738 O O . GLY A 1 99 ? 33.354 -5.901 -19.998 1.00 91.12 99 GLY A O 1
ATOM 739 N N . ILE A 1 100 ? 31.922 -5.764 -21.718 1.00 93.69 100 ILE A N 1
ATOM 740 C CA . ILE A 1 100 ? 30.726 -5.719 -20.871 1.00 93.69 100 ILE A CA 1
ATOM 741 C C . ILE A 1 100 ? 30.459 -7.114 -20.301 1.00 93.69 100 ILE A C 1
ATOM 743 O O . ILE A 1 100 ? 30.362 -8.089 -21.037 1.00 93.69 100 ILE A O 1
ATOM 747 N N . ALA A 1 101 ? 30.286 -7.188 -18.980 1.00 94.06 101 ALA A N 1
ATOM 748 C CA . ALA A 1 101 ? 29.899 -8.399 -18.263 1.00 94.06 101 ALA A CA 1
ATOM 749 C C . ALA A 1 101 ? 28.503 -8.208 -17.642 1.00 94.06 101 ALA A C 1
ATOM 751 O O . ALA A 1 101 ? 28.407 -7.711 -16.510 1.00 94.06 101 ALA A O 1
ATOM 752 N N . PRO A 1 102 ? 27.419 -8.549 -18.367 1.00 93.38 102 PRO A N 1
ATOM 753 C CA . PRO A 1 102 ? 26.060 -8.428 -17.861 1.00 93.38 102 PRO A CA 1
ATOM 754 C C . PRO A 1 102 ? 25.857 -9.329 -16.642 1.00 93.38 102 PRO A C 1
ATOM 756 O O . PRO A 1 102 ? 26.475 -10.386 -16.503 1.00 93.38 102 PRO A O 1
ATOM 759 N N . ARG A 1 103 ? 24.997 -8.896 -15.724 1.00 94.12 103 ARG A N 1
ATOM 760 C CA . ARG A 1 103 ? 24.692 -9.618 -14.485 1.00 94.12 103 ARG A CA 1
ATOM 761 C C . ARG A 1 103 ? 23.190 -9.690 -14.306 1.00 94.12 103 ARG A C 1
ATOM 763 O O . ARG A 1 103 ? 22.468 -8.851 -14.838 1.00 94.12 103 ARG A O 1
ATOM 770 N N . ALA A 1 104 ? 22.750 -10.647 -13.495 1.00 93.44 104 ALA A N 1
ATOM 771 C CA . ALA A 1 104 ? 21.360 -10.719 -13.079 1.00 93.44 104 ALA A CA 1
ATOM 772 C C . ALA A 1 104 ? 20.912 -9.373 -12.478 1.00 93.44 104 ALA A C 1
ATOM 774 O O . ALA A 1 104 ? 21.552 -8.838 -11.562 1.00 93.44 104 ALA A O 1
ATOM 775 N N . GLY A 1 105 ? 19.839 -8.815 -13.030 1.00 88.81 105 GLY A N 1
ATOM 776 C CA . GLY A 1 105 ? 19.243 -7.569 -12.576 1.00 88.81 105 GLY A CA 1
ATOM 777 C C . GLY A 1 105 ? 18.575 -7.753 -11.216 1.00 88.81 105 GLY A C 1
ATOM 778 O O . GLY A 1 105 ? 17.934 -8.764 -10.952 1.00 88.81 105 GLY A O 1
ATOM 779 N N . ARG A 1 106 ? 18.706 -6.755 -10.335 1.00 92.94 106 ARG A N 1
ATOM 780 C CA . ARG A 1 106 ? 17.949 -6.715 -9.068 1.00 92.94 106 ARG A CA 1
ATOM 781 C C . ARG A 1 106 ? 16.488 -6.321 -9.274 1.00 92.94 106 ARG A C 1
ATOM 783 O O . ARG A 1 106 ? 15.648 -6.652 -8.448 1.00 92.94 106 ARG A O 1
ATOM 790 N N . VAL A 1 107 ? 16.220 -5.579 -10.346 1.00 91.62 107 VAL A N 1
ATOM 791 C CA . VAL A 1 107 ? 14.889 -5.129 -10.744 1.00 91.62 107 VAL A CA 1
ATOM 792 C C . VAL A 1 107 ? 14.568 -5.797 -12.080 1.00 91.62 107 VAL A C 1
ATOM 794 O O . VAL A 1 107 ? 15.412 -5.727 -12.980 1.00 91.62 107 VAL A O 1
ATOM 797 N N . PRO A 1 108 ? 13.39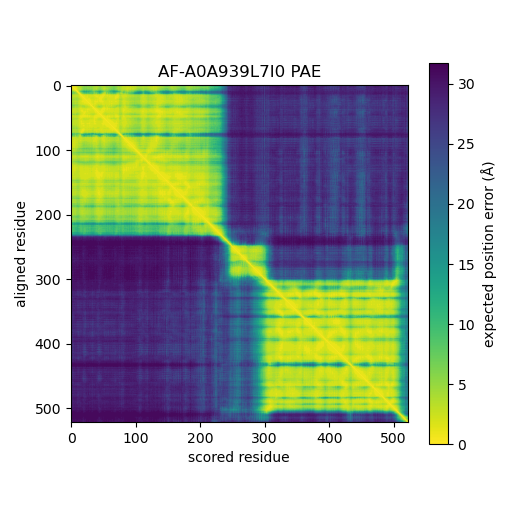8 -6.443 -12.217 1.00 88.25 108 PRO A N 1
ATOM 798 C CA . PRO A 1 108 ? 12.949 -6.991 -13.490 1.00 88.25 108 PRO A CA 1
ATOM 799 C C . PRO A 1 108 ? 12.927 -5.915 -14.582 1.00 88.25 108 PRO A C 1
ATOM 801 O O . PRO A 1 108 ? 12.477 -4.794 -14.348 1.00 88.25 108 PRO A O 1
ATOM 804 N N . MET A 1 109 ? 13.402 -6.253 -15.778 1.00 93.19 109 MET A N 1
ATOM 805 C CA . MET A 1 109 ? 13.423 -5.347 -16.927 1.00 93.19 109 MET A CA 1
ATOM 806 C C . MET A 1 109 ? 12.624 -5.966 -18.070 1.00 93.19 109 MET A C 1
ATOM 808 O O . MET A 1 109 ? 12.890 -7.102 -18.443 1.00 93.19 109 MET A O 1
ATOM 812 N N . ILE A 1 110 ? 11.696 -5.219 -18.666 1.00 96.00 110 ILE A N 1
ATOM 813 C CA . ILE A 1 110 ? 11.115 -5.584 -19.964 1.00 96.00 110 ILE A CA 1
ATOM 814 C C . ILE A 1 110 ? 11.996 -5.011 -21.072 1.00 96.00 110 ILE A C 1
ATOM 816 O O . ILE A 1 110 ? 12.311 -3.818 -21.080 1.00 96.00 110 ILE A O 1
ATOM 820 N N . SER A 1 111 ? 12.393 -5.850 -22.024 1.00 96.75 111 SER A N 1
ATOM 821 C CA . SER A 1 111 ? 13.102 -5.395 -23.213 1.00 96.75 111 SER A CA 1
ATOM 822 C C . SER A 1 111 ? 12.135 -4.810 -24.231 1.00 96.75 111 SER A C 1
ATOM 824 O O . SER A 1 111 ? 11.236 -5.490 -24.713 1.00 96.75 111 SER A O 1
ATOM 826 N N . THR A 1 112 ? 12.400 -3.591 -24.688 1.00 97.44 112 THR A N 1
ATOM 827 C CA . THR A 1 112 ? 11.731 -3.030 -25.872 1.00 97.44 112 THR A CA 1
ATOM 828 C C . THR A 1 112 ? 12.312 -3.551 -27.191 1.00 97.44 112 THR A C 1
ATOM 830 O O . THR A 1 112 ? 11.850 -3.163 -28.259 1.00 97.44 112 THR A O 1
ATOM 833 N N . VAL A 1 113 ? 13.323 -4.427 -27.151 1.00 96.44 113 VAL A N 1
ATOM 834 C CA . VAL A 1 113 ? 13.884 -5.091 -28.340 1.00 96.44 113 VAL A CA 1
ATOM 835 C C . VAL A 1 113 ? 13.145 -6.397 -28.623 1.00 96.44 113 VAL A C 1
ATOM 837 O O . VAL A 1 113 ? 12.846 -6.690 -29.783 1.00 96.44 113 VAL A O 1
ATOM 840 N N . THR A 1 114 ? 12.863 -7.179 -27.576 1.00 93.12 114 THR A N 1
ATOM 841 C CA . THR A 1 114 ? 12.199 -8.488 -27.686 1.00 93.12 114 THR A CA 1
ATOM 842 C C . THR A 1 114 ? 10.727 -8.468 -27.282 1.00 93.12 114 THR A C 1
ATOM 844 O O . THR A 1 114 ? 9.989 -9.307 -27.775 1.00 93.12 114 THR A O 1
ATOM 847 N N . GLY A 1 115 ? 10.291 -7.521 -26.443 1.00 90.81 115 GLY A N 1
ATOM 848 C CA . GLY A 1 115 ? 8.947 -7.502 -25.843 1.00 90.81 115 GLY A CA 1
ATOM 849 C C . GLY A 1 115 ? 8.822 -8.351 -24.569 1.00 90.81 115 GLY A C 1
ATOM 850 O O . GLY A 1 115 ? 7.759 -8.387 -23.952 1.00 90.81 115 GLY A O 1
ATOM 851 N N . GLU A 1 116 ? 9.907 -9.009 -24.151 1.00 92.69 116 GLU A N 1
ATOM 852 C CA . GLU A 1 116 ? 9.919 -9.998 -23.068 1.00 92.69 116 GLU A CA 1
ATOM 853 C C . GLU A 1 116 ? 10.706 -9.519 -21.838 1.00 92.69 116 GLU A C 1
ATOM 855 O O . GLU A 1 116 ? 11.496 -8.569 -21.898 1.00 92.69 116 GLU A O 1
ATOM 860 N N . TRP A 1 117 ? 10.506 -10.209 -20.711 1.00 93.56 117 TRP A N 1
ATOM 861 C CA . TRP A 1 117 ? 11.304 -10.027 -19.500 1.00 93.56 117 TRP A CA 1
ATOM 862 C C . TRP A 1 117 ? 12.759 -10.449 -19.726 1.00 93.56 117 TRP A C 1
ATOM 864 O O . TRP A 1 117 ? 13.032 -11.520 -20.262 1.00 93.56 117 TRP A O 1
ATOM 874 N N . LEU A 1 118 ? 13.693 -9.627 -19.255 1.00 92.69 118 LEU A N 1
ATOM 875 C CA . LEU A 1 118 ? 15.118 -9.927 -19.192 1.00 92.69 118 LEU A CA 1
ATOM 876 C C . LEU A 1 118 ? 15.527 -10.256 -17.762 1.00 92.69 118 LEU A C 1
ATOM 878 O O . LEU A 1 118 ? 15.170 -9.543 -16.819 1.00 92.69 118 LEU A O 1
ATOM 882 N N . THR A 1 119 ? 16.353 -11.291 -17.616 1.00 89.62 119 THR A N 1
ATOM 883 C CA . THR A 1 119 ? 16.994 -11.606 -16.334 1.00 89.62 119 THR A CA 1
ATOM 884 C C . THR A 1 119 ? 18.228 -10.733 -16.091 1.00 89.62 119 THR A C 1
ATOM 886 O O . THR A 1 119 ? 18.620 -10.519 -14.945 1.00 89.62 119 THR A O 1
ATOM 889 N N . GLY A 1 120 ? 18.810 -10.172 -17.155 1.00 88.56 120 GLY A N 1
ATOM 890 C CA . GLY A 1 120 ? 19.894 -9.189 -17.138 1.00 88.56 120 GLY A CA 1
ATOM 891 C C . GLY A 1 120 ? 21.221 -9.741 -17.655 1.00 88.56 120 GLY A C 1
ATOM 892 O O . GLY A 1 120 ? 22.057 -8.971 -18.126 1.00 88.56 120 GLY A O 1
ATOM 893 N N . THR A 1 121 ? 21.414 -11.064 -17.638 1.00 91.56 121 THR A N 1
ATOM 894 C CA . THR A 1 121 ? 22.616 -11.703 -18.201 1.00 91.56 121 THR A CA 1
ATOM 895 C C . THR A 1 121 ? 22.642 -11.702 -19.728 1.00 91.56 121 THR A C 1
ATOM 897 O O . THR A 1 121 ? 23.708 -11.828 -20.316 1.00 91.56 121 THR A O 1
ATOM 900 N N . GLU A 1 122 ? 21.488 -11.524 -20.369 1.00 90.94 122 GLU A N 1
ATOM 901 C CA . GLU A 1 122 ? 21.327 -11.496 -21.824 1.00 90.94 122 GLU A CA 1
ATOM 902 C C . GLU A 1 122 ? 21.716 -10.141 -22.447 1.00 90.94 122 GLU A C 1
ATOM 904 O O . GLU A 1 122 ? 21.797 -10.028 -23.666 1.00 90.94 122 GLU A O 1
ATOM 909 N N . ALA A 1 123 ? 21.951 -9.097 -21.641 1.00 92.50 123 ALA A N 1
ATOM 910 C CA . ALA A 1 123 ? 22.225 -7.732 -22.107 1.00 92.50 123 ALA A CA 1
ATOM 911 C C . ALA A 1 123 ? 23.693 -7.514 -22.540 1.00 92.50 123 ALA A C 1
ATOM 913 O O . ALA A 1 123 ? 24.355 -6.573 -22.089 1.00 92.50 123 ALA A O 1
ATOM 914 N N . ASP A 1 124 ? 24.206 -8.411 -23.382 1.00 92.88 124 ASP A N 1
ATOM 915 C CA . ASP A 1 124 ? 25.567 -8.399 -23.920 1.00 92.88 124 ASP A CA 1
ATOM 916 C C . ASP A 1 124 ? 25.760 -7.400 -25.084 1.00 92.88 124 ASP A C 1
ATOM 918 O O . ASP A 1 124 ? 24.872 -6.616 -25.433 1.00 92.88 124 ASP A O 1
ATOM 922 N N . ALA A 1 125 ? 26.955 -7.388 -25.685 1.00 93.56 125 ALA A N 1
ATOM 923 C CA . ALA A 1 125 ? 27.268 -6.526 -26.826 1.00 93.56 125 ALA A CA 1
ATOM 924 C C . ALA A 1 125 ? 26.307 -6.734 -28.013 1.00 93.56 125 ALA A C 1
ATOM 926 O O . ALA A 1 125 ? 25.876 -5.758 -28.636 1.00 93.56 125 ALA A O 1
ATOM 927 N N . GLY A 1 126 ? 25.926 -7.987 -28.287 1.00 93.25 126 GLY A N 1
ATOM 928 C CA . GLY A 1 126 ? 24.984 -8.340 -29.345 1.00 93.25 126 GLY A CA 1
ATOM 929 C C . GLY A 1 126 ? 23.585 -7.799 -29.063 1.00 93.25 126 GLY A C 1
ATOM 930 O O . GLY A 1 126 ? 22.947 -7.240 -29.957 1.00 93.25 126 GLY A O 1
ATOM 931 N N . TYR A 1 127 ? 23.132 -7.858 -27.809 1.00 94.81 127 TYR A N 1
ATOM 932 C CA . TYR A 1 127 ? 21.881 -7.234 -27.383 1.00 94.81 127 TYR A CA 1
ATOM 933 C C . TYR A 1 127 ? 21.898 -5.713 -27.579 1.00 94.81 127 TYR A C 1
ATOM 935 O O . TYR A 1 127 ? 20.934 -5.147 -28.099 1.00 94.81 127 TYR A O 1
ATOM 943 N N . TRP A 1 128 ? 22.984 -5.027 -27.212 1.00 94.94 128 TRP A N 1
ATOM 944 C CA . TRP A 1 128 ? 23.075 -3.570 -27.374 1.00 94.94 128 TRP A CA 1
ATOM 945 C C . TRP A 1 128 ? 23.167 -3.130 -28.837 1.00 94.94 128 TRP A C 1
ATOM 947 O O . TRP A 1 128 ? 22.612 -2.085 -29.188 1.00 94.94 128 TRP A O 1
ATOM 957 N N . TYR A 1 129 ? 23.794 -3.928 -29.704 1.00 94.69 129 TYR A N 1
ATOM 958 C CA . TYR A 1 129 ? 23.702 -3.727 -31.149 1.00 94.69 129 TYR A CA 1
ATOM 959 C C . TYR A 1 129 ? 22.271 -3.962 -31.655 1.00 94.69 129 TYR A C 1
ATOM 961 O O . TYR A 1 129 ? 21.716 -3.110 -32.353 1.00 94.69 129 TYR A O 1
ATOM 969 N N . ALA A 1 130 ? 21.616 -5.049 -31.236 1.00 95.25 130 ALA A N 1
ATOM 970 C CA . ALA A 1 130 ? 20.225 -5.316 -31.592 1.00 95.25 130 ALA A CA 1
ATOM 971 C C . ALA A 1 130 ? 19.286 -4.188 -31.127 1.00 95.25 130 ALA A C 1
ATOM 973 O O . ALA A 1 130 ? 18.382 -3.812 -31.870 1.00 95.25 130 ALA A O 1
ATOM 974 N N . ASN A 1 131 ? 19.529 -3.592 -29.955 1.00 95.50 131 ASN A N 1
ATOM 975 C CA . ASN A 1 131 ? 18.809 -2.415 -29.467 1.00 95.50 131 ASN A CA 1
ATOM 976 C C . ASN A 1 131 ? 18.973 -1.197 -30.380 1.00 95.50 131 ASN A C 1
ATOM 978 O O . ASN A 1 131 ? 18.036 -0.418 -30.526 1.00 95.50 131 ASN A O 1
ATOM 982 N N . LEU A 1 132 ? 20.144 -1.025 -30.992 1.00 93.81 132 LEU A N 1
ATOM 983 C CA . LEU A 1 132 ? 20.384 0.053 -31.943 1.00 93.81 132 LEU A CA 1
ATOM 984 C C . LEU A 1 132 ? 19.740 -0.219 -33.311 1.00 93.81 132 LEU A C 1
ATOM 986 O O . LEU A 1 132 ? 19.273 0.716 -33.959 1.00 93.81 132 LEU A O 1
ATOM 990 N N . ARG A 1 133 ? 19.740 -1.479 -33.755 1.00 94.56 133 ARG A N 1
ATOM 991 C CA . ARG A 1 133 ? 19.340 -1.891 -35.109 1.00 94.56 133 ARG A CA 1
ATOM 992 C C . ARG A 1 133 ? 17.850 -2.187 -35.261 1.00 94.56 133 ARG A C 1
ATOM 994 O O . ARG A 1 133 ? 17.284 -1.918 -36.322 1.00 94.56 133 ARG A O 1
ATOM 1001 N N . ARG A 1 134 ? 17.219 -2.787 -34.253 1.00 96.06 134 ARG A N 1
ATOM 1002 C CA . ARG A 1 134 ? 15.821 -3.240 -34.313 1.00 96.06 134 ARG A CA 1
ATOM 1003 C C . ARG A 1 134 ? 14.857 -2.132 -33.895 1.00 96.06 134 ARG A C 1
ATOM 1005 O O . ARG A 1 134 ? 15.225 -1.242 -33.135 1.00 96.06 134 ARG A O 1
ATOM 1012 N N . MET A 1 135 ? 13.616 -2.230 -34.372 1.00 96.38 135 MET A N 1
ATOM 1013 C CA . MET A 1 135 ? 12.504 -1.366 -33.965 1.00 96.38 135 MET A CA 1
ATOM 1014 C C . MET A 1 135 ? 12.272 -1.447 -32.450 1.00 96.38 135 MET A C 1
ATOM 1016 O O . MET A 1 135 ? 12.251 -2.540 -31.882 1.00 96.38 135 MET A O 1
ATOM 1020 N N . VAL A 1 136 ? 12.028 -0.300 -31.818 1.00 97.81 136 VAL A N 1
ATOM 1021 C CA . VAL A 1 136 ? 11.630 -0.201 -30.410 1.00 97.81 136 VAL A CA 1
ATOM 1022 C C . VAL A 1 136 ? 10.149 -0.567 -30.260 1.00 97.81 136 VAL A C 1
ATOM 1024 O O . VAL A 1 136 ? 9.269 0.109 -30.793 1.00 97.81 136 VAL A O 1
ATOM 1027 N N . ARG A 1 137 ? 9.870 -1.635 -29.515 1.00 97.75 137 ARG A N 1
ATOM 1028 C CA . ARG A 1 137 ? 8.537 -2.173 -29.202 1.00 97.75 137 ARG A CA 1
ATOM 1029 C C . ARG A 1 137 ? 8.034 -1.646 -27.853 1.00 97.75 137 ARG A C 1
ATOM 1031 O O . ARG A 1 137 ? 7.861 -2.410 -26.908 1.00 97.75 137 ARG A O 1
ATOM 1038 N N . PHE A 1 138 ? 7.887 -0.329 -27.718 1.00 98.31 138 PHE A N 1
ATOM 1039 C CA . PHE A 1 138 ? 7.535 0.273 -26.427 1.00 98.31 138 PHE A CA 1
ATOM 1040 C C . PHE A 1 138 ? 6.065 0.037 -26.049 1.00 98.31 138 PHE A C 1
ATOM 1042 O O . PHE A 1 138 ? 5.807 -0.356 -24.918 1.00 98.31 138 PHE A O 1
ATOM 1049 N N . GLU A 1 139 ? 5.125 0.158 -26.992 1.00 97.69 139 GLU A N 1
ATOM 1050 C CA . GLU A 1 139 ? 3.709 -0.179 -26.750 1.00 97.69 139 GLU A CA 1
ATOM 1051 C C . GLU A 1 139 ? 3.550 -1.630 -26.259 1.00 97.69 139 GLU A C 1
ATOM 1053 O O . GLU A 1 139 ? 2.888 -1.889 -25.258 1.00 97.69 139 GLU A O 1
ATOM 1058 N N . GLU A 1 140 ? 4.207 -2.578 -26.934 1.00 97.62 140 GLU A N 1
ATOM 1059 C CA . GLU A 1 140 ? 4.193 -4.000 -26.568 1.00 97.62 140 GLU A CA 1
ATOM 1060 C C . GLU A 1 140 ? 4.737 -4.211 -25.148 1.00 97.62 140 GLU A C 1
ATOM 1062 O O . GLU A 1 140 ? 4.115 -4.901 -24.346 1.00 97.62 140 GLU A O 1
ATOM 1067 N N . ALA A 1 141 ? 5.842 -3.544 -24.800 1.00 97.88 141 ALA A N 1
ATOM 1068 C CA . ALA A 1 141 ? 6.405 -3.587 -23.455 1.00 97.88 141 ALA A CA 1
ATOM 1069 C C . ALA A 1 141 ? 5.440 -3.038 -22.390 1.00 97.88 141 ALA A C 1
ATOM 1071 O O . ALA A 1 141 ? 5.296 -3.643 -21.326 1.00 97.88 141 ALA A O 1
ATOM 1072 N N . VAL A 1 142 ? 4.755 -1.923 -22.670 1.00 97.88 142 VAL A N 1
ATOM 1073 C CA . VAL A 1 142 ? 3.738 -1.359 -21.770 1.00 97.88 142 VAL A CA 1
ATOM 1074 C C . VAL A 1 142 ? 2.574 -2.333 -21.607 1.00 97.88 142 VAL A C 1
ATOM 1076 O O . VAL A 1 142 ? 2.176 -2.601 -20.479 1.00 97.88 142 VAL A O 1
ATOM 1079 N N . ARG A 1 143 ? 2.074 -2.945 -22.686 1.00 97.25 143 ARG A N 1
ATOM 1080 C CA . ARG A 1 143 ? 1.003 -3.955 -22.604 1.00 97.25 143 ARG A CA 1
ATOM 1081 C C . ARG A 1 143 ? 1.415 -5.186 -21.797 1.00 97.25 143 ARG A C 1
ATOM 1083 O O . ARG A 1 143 ? 0.608 -5.676 -21.011 1.00 97.25 143 ARG A O 1
ATOM 1090 N N . THR A 1 144 ? 2.659 -5.648 -21.923 1.00 96.88 144 THR A N 1
ATOM 1091 C CA . THR A 1 144 ? 3.195 -6.732 -21.084 1.00 96.88 144 THR A CA 1
ATOM 1092 C C . THR A 1 144 ? 3.189 -6.348 -19.601 1.00 96.88 144 THR A C 1
ATOM 1094 O O . THR A 1 144 ? 2.803 -7.160 -18.760 1.00 96.88 144 THR A O 1
ATOM 1097 N N . LEU A 1 145 ? 3.553 -5.105 -19.263 1.00 96.75 145 LEU A N 1
ATOM 1098 C CA . LEU A 1 145 ? 3.482 -4.596 -17.888 1.00 96.75 145 LEU A CA 1
ATOM 1099 C C . LEU A 1 145 ? 2.029 -4.486 -17.397 1.00 96.75 145 LEU A C 1
ATOM 1101 O O . LEU A 1 145 ? 1.717 -4.942 -16.301 1.00 96.75 145 LEU A O 1
ATOM 1105 N N . LEU A 1 146 ? 1.113 -3.966 -18.211 1.00 96.88 146 LEU A N 1
ATOM 1106 C CA . LEU A 1 146 ? -0.309 -3.901 -17.857 1.00 96.88 146 LEU A CA 1
ATOM 1107 C C . LEU A 1 146 ? -0.889 -5.299 -17.590 1.00 96.88 146 LEU A C 1
ATOM 1109 O O . LEU A 1 146 ? -1.543 -5.513 -16.571 1.00 96.88 146 LEU A O 1
ATOM 1113 N N . GLY A 1 147 ? -0.576 -6.279 -18.444 1.00 95.44 147 GLY A N 1
ATOM 1114 C CA . GLY A 1 147 ? -0.973 -7.679 -18.254 1.00 95.44 147 GLY A CA 1
ATOM 1115 C C . GLY A 1 147 ? -0.375 -8.327 -16.998 1.00 95.44 147 GLY A C 1
ATOM 1116 O 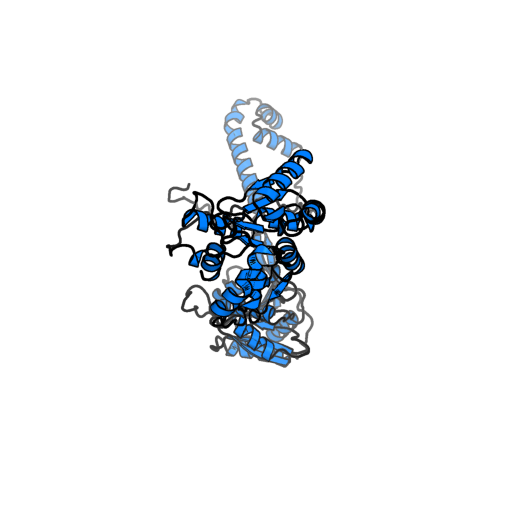O . GLY A 1 147 ? -0.958 -9.260 -16.451 1.00 95.44 147 GLY A O 1
ATOM 1117 N N . GLY A 1 148 ? 0.757 -7.810 -16.510 1.00 93.44 148 GLY A N 1
ATOM 1118 C CA . GLY A 1 148 ? 1.373 -8.191 -15.238 1.00 93.44 148 GLY A CA 1
ATOM 1119 C C . GLY A 1 148 ? 0.783 -7.499 -14.003 1.00 93.44 148 GLY A C 1
ATOM 1120 O O . GLY A 1 148 ? 1.273 -7.733 -12.901 1.00 93.44 148 GLY A O 1
ATOM 1121 N N . GLY A 1 149 ? -0.236 -6.645 -14.161 1.00 95.25 149 GLY A N 1
ATOM 1122 C CA . GLY A 1 149 ? -0.889 -5.925 -13.062 1.00 95.25 149 GLY A CA 1
ATOM 1123 C C . GLY A 1 149 ? -0.174 -4.644 -12.618 1.00 95.25 149 GLY A C 1
ATOM 1124 O O . GLY A 1 149 ? -0.486 -4.106 -11.556 1.00 95.25 149 GLY A O 1
ATOM 1125 N N . TYR A 1 150 ? 0.784 -4.137 -13.401 1.00 95.88 150 TYR A N 1
ATOM 1126 C CA . TYR A 1 150 ? 1.461 -2.877 -13.095 1.00 95.88 150 TYR A CA 1
ATOM 1127 C C . TYR A 1 150 ? 0.555 -1.685 -13.446 1.00 95.88 150 TYR A C 1
ATOM 1129 O O . TYR A 1 150 ? 0.249 -1.460 -14.613 1.00 95.88 150 TYR A O 1
ATOM 1137 N N . GLY A 1 151 ? 0.149 -0.910 -12.434 1.00 95.75 151 GLY A N 1
ATOM 1138 C CA . GLY A 1 151 ? -0.760 0.240 -12.584 1.00 95.75 151 GLY A CA 1
ATOM 1139 C C . GLY A 1 151 ? -0.114 1.621 -12.420 1.00 95.75 151 GLY A C 1
ATOM 1140 O O . GLY A 1 151 ? -0.820 2.626 -12.417 1.00 95.75 151 GLY A O 1
ATOM 1141 N N . ALA A 1 152 ? 1.209 1.691 -12.247 1.00 97.25 152 ALA A N 1
ATOM 1142 C CA . ALA A 1 152 ? 1.920 2.945 -12.024 1.00 97.25 152 ALA A CA 1
ATOM 1143 C C . ALA A 1 152 ? 3.235 3.013 -12.807 1.00 97.25 152 ALA A C 1
ATOM 1145 O O . ALA A 1 152 ? 4.085 2.128 -12.705 1.00 97.25 152 ALA A O 1
ATOM 1146 N N . PHE A 1 153 ? 3.409 4.102 -13.550 1.00 97.56 153 PHE A N 1
ATOM 1147 C CA . PHE A 1 153 ? 4.515 4.347 -14.463 1.00 97.56 153 PHE A CA 1
ATOM 1148 C C . PHE A 1 153 ? 5.161 5.694 -14.141 1.00 97.56 153 PHE A C 1
ATOM 1150 O O . PHE A 1 153 ? 4.504 6.735 -14.111 1.00 97.56 153 PHE A O 1
ATOM 1157 N N . VAL A 1 154 ? 6.473 5.669 -13.908 1.00 96.75 154 VAL A N 1
ATOM 1158 C CA . VAL A 1 154 ? 7.265 6.868 -13.616 1.00 96.75 154 VAL A CA 1
ATOM 1159 C C . VAL A 1 154 ? 8.293 7.061 -14.723 1.00 96.75 154 VAL A C 1
ATOM 1161 O O . VAL A 1 154 ? 9.215 6.259 -14.875 1.00 96.75 154 VAL A O 1
ATOM 1164 N N . GLU A 1 155 ? 8.148 8.133 -15.498 1.00 97.50 155 GLU A N 1
ATOM 1165 C CA . GLU A 1 155 ? 9.107 8.508 -16.531 1.00 97.50 155 GLU A CA 1
ATOM 1166 C C . GLU A 1 155 ? 10.255 9.312 -15.910 1.00 97.50 155 GLU A C 1
ATOM 1168 O O . GLU A 1 155 ? 10.089 10.467 -15.510 1.00 97.50 155 GLU A O 1
ATOM 1173 N N . VAL A 1 156 ? 11.437 8.694 -15.844 1.00 96.88 156 VAL A N 1
ATOM 1174 C CA . VAL A 1 156 ? 12.665 9.324 -15.343 1.00 96.88 156 VAL A CA 1
ATOM 1175 C C . VAL A 1 156 ? 13.384 10.014 -16.502 1.00 96.88 156 VAL A C 1
ATOM 1177 O O . VAL A 1 156 ? 14.276 9.448 -17.136 1.00 96.88 156 VAL A O 1
ATOM 1180 N N . SER A 1 157 ? 12.971 11.242 -16.799 1.00 94.69 157 SER A N 1
ATOM 1181 C CA . SER A 1 157 ? 13.482 12.039 -17.915 1.00 94.69 157 SER A CA 1
ATOM 1182 C C . SER A 1 157 ? 13.626 13.521 -17.554 1.00 94.69 157 SER A C 1
ATOM 1184 O O . SER A 1 157 ? 13.134 14.001 -16.528 1.00 94.69 157 SER A O 1
ATOM 1186 N N . THR A 1 158 ? 14.348 14.264 -18.397 1.00 92.88 158 THR A N 1
ATOM 1187 C CA . THR A 1 158 ? 14.476 15.729 -18.295 1.00 92.88 158 THR A CA 1
ATOM 1188 C C . THR A 1 158 ? 13.231 16.469 -18.796 1.00 92.88 158 THR A C 1
ATOM 1190 O O . THR A 1 158 ? 13.101 17.667 -18.557 1.00 92.88 158 THR A O 1
ATOM 1193 N N . HIS A 1 159 ? 12.330 15.767 -19.485 1.00 93.56 159 HIS A N 1
ATOM 1194 C CA . HIS A 1 159 ? 11.026 16.239 -19.933 1.00 93.56 159 HIS A CA 1
ATOM 1195 C C . HIS A 1 159 ? 10.172 15.028 -20.344 1.00 93.56 159 HIS A C 1
ATOM 1197 O O . HIS A 1 159 ? 10.685 14.213 -21.116 1.00 93.56 159 HIS A O 1
ATOM 1203 N N . PRO A 1 160 ? 8.911 14.906 -19.881 1.00 93.81 160 PRO A N 1
ATOM 1204 C CA . PRO A 1 160 ? 8.051 13.784 -20.226 1.00 93.81 160 PRO A CA 1
ATOM 1205 C C . PRO A 1 160 ? 7.780 13.743 -21.726 1.00 93.81 160 PRO A C 1
ATOM 1207 O O . PRO A 1 160 ? 7.330 14.727 -22.311 1.00 93.81 160 PRO A O 1
ATOM 1210 N N . VAL A 1 161 ? 8.037 12.595 -22.339 1.00 93.19 161 VAL A N 1
ATOM 1211 C CA . VAL A 1 161 ? 7.778 12.356 -23.766 1.00 93.19 161 VAL A CA 1
ATOM 1212 C C . VAL A 1 161 ? 6.985 11.076 -24.023 1.00 93.19 161 VAL A C 1
ATOM 1214 O O . VAL A 1 161 ? 6.422 10.926 -25.104 1.00 93.19 161 VAL A O 1
ATOM 1217 N N . LEU A 1 162 ? 6.920 10.164 -23.051 1.00 95.44 162 LEU A N 1
ATOM 1218 C CA . LEU A 1 162 ? 6.258 8.864 -23.175 1.00 95.44 162 LEU A CA 1
ATOM 1219 C C . LEU A 1 162 ? 5.056 8.712 -22.239 1.00 95.44 162 LEU A C 1
ATOM 1221 O O . LEU A 1 162 ? 4.269 7.792 -22.444 1.00 95.44 162 LEU A O 1
ATOM 1225 N N . THR A 1 163 ? 4.865 9.605 -21.263 1.00 95.62 163 THR A N 1
ATOM 1226 C CA . THR A 1 163 ? 3.717 9.548 -20.339 1.00 95.62 163 THR A CA 1
ATOM 1227 C C . THR A 1 163 ? 2.373 9.458 -21.060 1.00 95.62 163 THR A C 1
ATOM 1229 O O . THR A 1 163 ? 1.556 8.619 -20.690 1.00 95.62 163 THR A O 1
ATOM 1232 N N . ALA A 1 164 ? 2.170 10.261 -22.112 1.00 94.25 164 ALA A N 1
ATOM 1233 C CA . ALA A 1 164 ? 0.955 10.233 -22.927 1.00 94.25 164 ALA A CA 1
ATOM 1234 C C . ALA A 1 164 ? 0.774 8.889 -23.648 1.00 94.25 164 ALA A C 1
ATOM 1236 O O . ALA A 1 164 ? -0.310 8.322 -23.626 1.00 94.25 164 ALA A O 1
ATOM 1237 N N . ALA A 1 165 ? 1.850 8.336 -24.213 1.00 95.75 165 ALA A N 1
ATOM 1238 C CA . ALA A 1 165 ? 1.801 7.057 -24.915 1.00 95.75 165 ALA A CA 1
ATOM 1239 C C . ALA A 1 165 ? 1.485 5.884 -23.966 1.00 95.75 165 ALA A C 1
ATOM 1241 O O . ALA A 1 165 ? 0.760 4.961 -24.337 1.00 95.75 165 ALA A O 1
ATOM 1242 N N . VAL A 1 166 ? 1.981 5.938 -22.723 1.00 97.75 166 VAL A N 1
ATOM 1243 C CA . VAL A 1 166 ? 1.613 4.987 -21.661 1.00 97.75 166 VAL A CA 1
ATOM 1244 C C . VAL A 1 166 ? 0.126 5.098 -21.324 1.00 97.75 166 VAL A C 1
ATOM 1246 O O . VAL A 1 166 ? -0.553 4.074 -21.292 1.00 97.75 166 VAL A O 1
ATOM 1249 N N . THR A 1 167 ? -0.382 6.316 -21.112 1.00 96.81 167 THR A N 1
ATOM 1250 C CA . THR A 1 167 ? -1.801 6.557 -20.808 1.00 96.81 167 THR A CA 1
ATOM 1251 C C . THR A 1 167 ? -2.705 6.065 -21.939 1.00 96.81 167 THR A C 1
ATOM 1253 O O . THR A 1 167 ? -3.598 5.269 -21.680 1.00 96.81 167 THR A O 1
ATOM 1256 N N . GLU A 1 168 ? -2.418 6.421 -23.193 1.00 96.50 168 GLU A N 1
ATOM 1257 C CA . GLU A 1 168 ? -3.184 5.956 -24.362 1.00 96.50 168 GLU A CA 1
ATOM 1258 C C . GLU A 1 168 ? -3.174 4.424 -24.495 1.00 96.50 168 GLU A C 1
ATOM 1260 O O . GLU A 1 168 ? -4.191 3.814 -24.818 1.00 96.50 168 GLU A O 1
ATOM 1265 N N . THR A 1 169 ? -2.032 3.778 -24.229 1.00 98.00 169 THR A N 1
ATOM 1266 C CA . THR A 1 169 ? -1.927 2.309 -24.272 1.00 98.00 169 THR A CA 1
ATOM 1267 C C . THR A 1 169 ? -2.769 1.647 -23.178 1.00 98.00 169 THR A C 1
ATOM 1269 O O . THR A 1 169 ? -3.361 0.592 -23.412 1.00 98.00 169 THR A O 1
ATOM 1272 N N . ALA A 1 170 ? -2.824 2.245 -21.986 1.00 97.56 170 ALA A N 1
ATOM 1273 C CA . ALA A 1 170 ? -3.650 1.757 -20.887 1.00 97.56 170 ALA A CA 1
ATOM 1274 C C . ALA A 1 170 ? -5.146 1.953 -21.160 1.00 97.56 170 ALA A C 1
ATOM 1276 O O . ALA A 1 170 ? -5.917 1.008 -20.991 1.00 97.56 170 ALA A O 1
ATOM 1277 N N . GLU A 1 171 ? -5.538 3.126 -21.662 1.00 97.06 171 GLU A N 1
ATOM 1278 C CA . GLU A 1 171 ? -6.918 3.427 -22.055 1.00 97.06 171 GLU A CA 1
ATOM 1279 C C . GLU A 1 171 ? -7.418 2.466 -23.141 1.00 97.06 171 GLU A C 1
ATOM 1281 O O . GLU A 1 171 ? -8.517 1.923 -23.028 1.00 97.06 171 GLU A O 1
ATOM 1286 N N . ASP A 1 172 ? -6.593 2.183 -24.155 1.00 96.75 172 ASP A N 1
ATOM 1287 C CA . ASP A 1 172 ? -6.902 1.199 -25.200 1.00 96.75 172 ASP A CA 1
ATOM 1288 C C . ASP A 1 172 ? -7.052 -0.230 -24.640 1.00 96.75 172 ASP A C 1
ATOM 1290 O O . ASP A 1 172 ? -7.861 -1.018 -25.129 1.00 96.75 172 ASP A O 1
ATOM 1294 N N . ALA A 1 173 ? -6.332 -0.558 -23.563 1.00 95.88 173 ALA A N 1
ATOM 1295 C CA . ALA A 1 173 ? -6.498 -1.808 -22.821 1.00 95.88 173 ALA A CA 1
ATOM 1296 C C . ALA A 1 173 ? -7.691 -1.797 -21.837 1.00 95.88 173 ALA A C 1
ATOM 1298 O O . ALA A 1 173 ? -7.935 -2.806 -21.172 1.00 95.88 173 ALA A O 1
ATOM 1299 N N . GLY A 1 174 ? -8.438 -0.691 -21.732 1.00 96.50 174 GLY A N 1
ATOM 1300 C CA . GLY A 1 174 ? -9.564 -0.536 -20.808 1.00 96.50 174 GLY A CA 1
ATOM 1301 C C . GLY A 1 174 ? -9.153 -0.385 -19.340 1.00 96.50 174 GLY A C 1
ATOM 1302 O O . GLY A 1 174 ? -9.926 -0.743 -18.450 1.00 96.50 174 GLY A O 1
ATOM 1303 N N . LEU A 1 175 ? -7.938 0.102 -19.083 1.00 96.62 175 LEU A N 1
ATOM 1304 C CA . LEU A 1 175 ? -7.363 0.289 -17.753 1.00 96.62 175 LEU A CA 1
ATOM 1305 C C . LEU A 1 175 ? -7.095 1.773 -17.485 1.00 96.62 175 LEU A C 1
ATOM 1307 O O . LEU A 1 175 ? -6.764 2.527 -18.395 1.00 96.62 175 LEU A O 1
ATOM 1311 N N . ASP A 1 176 ? -7.183 2.166 -16.217 1.00 94.38 176 ASP A N 1
ATOM 1312 C CA . ASP A 1 176 ? -6.713 3.468 -15.738 1.00 94.38 176 ASP A CA 1
ATOM 1313 C C . ASP A 1 176 ? -5.399 3.270 -14.971 1.00 94.38 176 ASP A C 1
ATOM 1315 O O . ASP A 1 176 ? -5.277 2.335 -14.171 1.00 94.38 176 ASP A O 1
ATOM 1319 N N . VAL A 1 177 ? -4.398 4.107 -15.246 1.00 96.94 177 VAL A N 1
ATOM 1320 C CA . VAL A 1 177 ? -3.050 3.979 -14.675 1.00 96.94 177 VAL A CA 1
ATOM 1321 C C . VAL A 1 177 ? -2.472 5.326 -14.278 1.00 96.94 177 VAL A C 1
ATOM 1323 O O . VAL A 1 177 ? -2.672 6.349 -14.931 1.00 96.94 177 VAL A O 1
ATOM 1326 N N . LEU A 1 178 ? -1.649 5.311 -13.235 1.00 97.31 178 LEU A N 1
ATOM 1327 C CA . LEU A 1 178 ? -0.846 6.461 -12.853 1.00 97.31 178 LEU A CA 1
ATOM 1328 C C . LEU A 1 178 ? 0.345 6.599 -13.812 1.00 97.31 178 LEU A C 1
ATOM 1330 O O . LEU A 1 178 ? 1.177 5.700 -13.893 1.00 97.31 178 LEU A O 1
ATOM 1334 N N . SER A 1 179 ? 0.469 7.739 -14.491 1.00 97.12 179 SER A N 1
ATOM 1335 C CA . SER A 1 179 ? 1.597 8.059 -15.379 1.00 97.12 179 SER A CA 1
ATOM 1336 C C . SER A 1 179 ? 2.181 9.421 -15.002 1.00 97.12 179 SER A C 1
ATOM 1338 O O . SER A 1 179 ? 1.514 10.448 -15.130 1.00 97.12 179 SER A O 1
ATOM 1340 N N . VAL A 1 180 ? 3.412 9.444 -14.481 1.00 96.81 180 VAL A N 1
ATOM 1341 C CA . VAL A 1 180 ? 4.042 10.660 -13.932 1.00 96.81 180 VAL A CA 1
ATOM 1342 C C . VAL A 1 180 ? 5.433 10.863 -14.523 1.00 96.81 180 VAL A C 1
ATOM 1344 O O . VAL A 1 180 ? 6.264 9.963 -14.495 1.00 96.81 180 VAL A O 1
ATOM 1347 N N . GLY A 1 181 ? 5.716 12.072 -15.013 1.00 96.44 181 GLY A N 1
ATOM 1348 C CA . GLY A 1 181 ? 7.063 12.481 -15.427 1.00 96.44 181 GLY A CA 1
ATOM 1349 C C . GLY A 1 181 ? 7.857 13.141 -14.298 1.00 96.44 181 GLY A C 1
ATOM 1350 O O . GLY A 1 181 ? 7.284 13.844 -13.460 1.00 96.44 181 GLY A O 1
ATOM 1351 N N . SER A 1 182 ? 9.181 12.965 -14.293 1.00 95.38 182 SER A N 1
ATOM 1352 C CA . SER A 1 182 ? 10.055 13.495 -13.237 1.00 95.38 182 SER A CA 1
ATOM 1353 C C . SER A 1 182 ? 10.374 14.987 -13.358 1.00 95.38 182 SER A C 1
ATOM 1355 O O . SER A 1 182 ? 10.163 15.737 -12.406 1.00 95.38 182 SER A O 1
ATOM 1357 N N . LEU A 1 183 ? 10.899 15.434 -14.501 1.00 96.19 183 LEU A N 1
ATOM 1358 C CA . LEU A 1 183 ? 11.304 16.826 -14.738 1.00 96.19 183 LEU A CA 1
ATOM 1359 C C . LEU A 1 183 ? 10.598 17.379 -15.970 1.00 96.19 183 LEU A C 1
ATOM 1361 O O . LEU A 1 183 ? 9.993 16.629 -16.725 1.00 96.19 183 LEU A O 1
ATOM 1365 N N . GLU A 1 184 ? 10.672 18.686 -16.186 1.00 93.31 184 GLU A N 1
ATOM 1366 C CA . GLU A 1 184 ? 10.080 19.337 -17.348 1.00 93.31 184 GLU A CA 1
ATOM 1367 C C . GLU A 1 184 ? 11.045 20.372 -17.942 1.00 93.31 184 GLU A C 1
ATOM 1369 O O . GLU A 1 184 ? 11.907 20.921 -17.249 1.00 93.31 184 GLU A O 1
ATOM 1374 N N . ARG A 1 185 ? 10.912 20.627 -19.251 1.00 92.31 185 ARG A N 1
ATOM 1375 C CA . ARG A 1 185 ? 11.685 21.648 -19.956 1.00 92.31 185 ARG A CA 1
ATOM 1376 C C . ARG A 1 185 ? 11.508 22.997 -19.261 1.00 92.31 185 ARG A C 1
ATOM 1378 O O . ARG A 1 185 ? 10.394 23.378 -18.929 1.00 92.31 185 ARG A O 1
ATOM 1385 N N . ASP A 1 186 ? 12.622 23.689 -19.043 1.00 92.31 186 ASP A N 1
ATOM 1386 C CA . ASP A 1 186 ? 12.680 24.996 -18.375 1.00 92.31 186 ASP A CA 1
ATOM 1387 C C . ASP A 1 186 ? 12.117 25.005 -16.937 1.00 92.31 186 ASP A C 1
ATOM 1389 O O . ASP A 1 186 ? 11.952 26.060 -16.331 1.00 92.31 186 ASP A O 1
ATOM 1393 N N . ASN A 1 187 ? 11.883 23.823 -16.357 1.00 90.25 187 ASN A N 1
ATOM 1394 C CA . ASN A 1 187 ? 11.297 23.638 -15.036 1.00 90.25 187 ASN A CA 1
ATOM 1395 C C . ASN A 1 187 ? 11.956 22.441 -14.330 1.00 90.25 187 ASN A C 1
ATOM 1397 O O . ASN A 1 187 ? 11.367 21.378 -14.141 1.00 90.25 187 ASN A O 1
ATOM 1401 N N . GLY A 1 188 ? 13.239 22.603 -13.999 1.00 90.69 188 GLY A N 1
ATOM 1402 C CA . GLY A 1 188 ? 14.035 21.604 -13.283 1.00 90.69 188 GLY A CA 1
ATOM 1403 C C . GLY A 1 188 ? 14.145 21.860 -11.774 1.00 90.69 188 GLY A C 1
ATOM 1404 O O . GLY A 1 188 ? 13.427 22.664 -11.186 1.00 90.69 188 GLY A O 1
ATOM 1405 N N . GLY A 1 189 ? 15.110 21.189 -11.142 1.00 92.44 189 GLY A N 1
ATOM 1406 C CA . GLY A 1 189 ? 15.480 21.421 -9.743 1.00 92.44 189 GLY A CA 1
ATOM 1407 C C . GLY A 1 189 ? 14.635 20.664 -8.713 1.00 92.44 189 GLY A C 1
ATOM 1408 O O . GLY A 1 189 ? 13.722 19.905 -9.040 1.00 92.44 189 GLY A O 1
ATOM 1409 N N . ALA A 1 190 ? 14.975 20.866 -7.436 1.00 92.62 190 ALA A N 1
ATOM 1410 C CA . ALA A 1 190 ? 14.409 20.103 -6.323 1.00 92.62 190 ALA A CA 1
ATOM 1411 C C . ALA A 1 190 ? 12.887 20.269 -6.198 1.00 92.62 190 ALA A C 1
ATOM 1413 O O . ALA A 1 190 ? 12.187 19.287 -5.977 1.00 92.62 190 ALA A O 1
ATOM 1414 N N . ALA A 1 191 ? 12.361 21.481 -6.404 1.00 93.50 191 ALA A N 1
ATOM 1415 C CA . ALA A 1 191 ? 10.925 21.747 -6.312 1.00 93.50 191 ALA A CA 1
ATOM 1416 C C . ALA A 1 191 ? 10.115 20.937 -7.339 1.00 93.50 191 ALA A C 1
ATOM 1418 O O . ALA A 1 191 ? 9.102 20.330 -6.983 1.00 93.50 191 ALA A O 1
ATOM 1419 N N . ARG A 1 192 ? 10.580 20.856 -8.596 1.00 94.94 192 ARG A N 1
ATOM 1420 C CA . ARG A 1 192 ? 9.921 20.040 -9.625 1.00 94.94 192 ARG A CA 1
ATOM 1421 C C . ARG A 1 192 ? 9.948 18.559 -9.266 1.00 94.94 192 ARG A C 1
ATOM 1423 O O . ARG A 1 192 ? 8.926 17.891 -9.418 1.00 94.94 192 ARG A O 1
ATOM 1430 N N . LEU A 1 193 ? 11.088 18.063 -8.784 1.00 94.44 193 LEU A N 1
ATOM 1431 C CA . LEU A 1 193 ? 11.240 16.660 -8.407 1.00 94.44 193 LEU A CA 1
ATOM 1432 C C . LEU A 1 193 ? 10.347 16.293 -7.211 1.00 94.44 193 LEU A C 1
ATOM 1434 O O . LEU A 1 193 ? 9.651 15.285 -7.259 1.00 94.44 193 LEU A O 1
ATOM 1438 N N . VAL A 1 194 ? 10.292 17.142 -6.180 1.00 95.50 194 VAL A N 1
ATOM 1439 C CA . VAL A 1 194 ? 9.362 16.985 -5.046 1.00 95.50 194 VAL A CA 1
ATOM 1440 C C . VAL A 1 194 ? 7.910 17.018 -5.525 1.00 95.50 194 VAL A C 1
ATOM 1442 O O . VAL A 1 194 ? 7.099 16.222 -5.066 1.00 95.50 194 VAL A O 1
ATOM 1445 N N . THR A 1 195 ? 7.587 17.869 -6.503 1.00 95.62 195 THR A N 1
ATOM 1446 C CA . THR A 1 195 ? 6.252 17.904 -7.121 1.00 95.62 195 THR A CA 1
ATOM 1447 C C . THR A 1 195 ? 5.927 16.595 -7.848 1.00 95.62 195 THR A C 1
ATOM 1449 O O . THR A 1 195 ? 4.816 16.096 -7.710 1.00 95.62 195 THR A O 1
ATOM 1452 N N . ALA A 1 196 ? 6.879 15.996 -8.574 1.00 96.06 196 ALA A N 1
ATOM 1453 C CA . ALA A 1 196 ? 6.681 14.690 -9.216 1.00 96.06 196 ALA A CA 1
ATOM 1454 C C . ALA A 1 196 ? 6.441 13.578 -8.184 1.00 96.06 196 ALA A C 1
ATOM 1456 O O . ALA A 1 196 ? 5.536 12.763 -8.345 1.00 96.06 196 ALA A O 1
ATOM 1457 N N . LEU A 1 197 ? 7.204 13.579 -7.087 1.00 96.50 197 LEU A N 1
ATOM 1458 C CA . LEU A 1 197 ? 6.991 12.653 -5.973 1.00 96.50 197 LEU A CA 1
ATOM 1459 C C . LEU A 1 197 ? 5.623 12.869 -5.312 1.00 96.50 197 LEU A C 1
ATOM 1461 O O . LEU A 1 197 ? 4.954 11.903 -4.966 1.00 96.50 197 LEU A O 1
ATOM 1465 N N . ALA A 1 198 ? 5.166 14.117 -5.188 1.00 96.62 198 ALA A N 1
ATOM 1466 C CA . ALA A 1 198 ? 3.842 14.427 -4.657 1.00 96.62 198 ALA A CA 1
ATOM 1467 C C . ALA A 1 198 ? 2.724 13.947 -5.592 1.00 96.62 198 ALA A C 1
ATOM 1469 O O . ALA A 1 198 ? 1.742 13.384 -5.120 1.00 96.62 198 ALA A O 1
ATOM 1470 N N . GLN A 1 199 ? 2.887 14.106 -6.909 1.00 96.19 199 GLN A N 1
ATOM 1471 C CA . GLN A 1 199 ? 1.962 13.562 -7.910 1.00 96.19 199 GLN A CA 1
ATOM 1472 C C . GLN A 1 199 ? 1.883 12.035 -7.816 1.00 96.19 199 GLN A C 1
ATOM 1474 O O . GLN A 1 199 ? 0.787 11.481 -7.791 1.00 96.19 199 GLN A O 1
ATOM 1479 N N . ALA A 1 200 ? 3.030 11.363 -7.682 1.00 96.19 200 ALA A N 1
ATOM 1480 C CA . ALA A 1 200 ? 3.083 9.924 -7.456 1.00 96.19 200 ALA A CA 1
ATOM 1481 C C . ALA A 1 200 ? 2.367 9.515 -6.152 1.00 96.19 200 ALA A C 1
ATOM 1483 O O . ALA A 1 200 ? 1.574 8.576 -6.152 1.00 96.19 200 ALA A O 1
ATOM 1484 N N . TYR A 1 201 ? 2.599 10.256 -5.064 1.00 97.19 201 TYR A N 1
ATOM 1485 C CA . TYR A 1 201 ? 1.983 10.014 -3.758 1.00 97.19 201 TYR A CA 1
ATOM 1486 C C . TYR A 1 201 ? 0.461 10.188 -3.769 1.00 97.19 201 TYR A C 1
ATOM 1488 O O . TYR A 1 201 ? -0.265 9.334 -3.267 1.00 97.19 201 TYR A O 1
ATOM 1496 N N . VAL A 1 202 ? -0.038 11.265 -4.382 1.00 97.06 202 VAL A N 1
ATOM 1497 C CA . VAL A 1 202 ? -1.482 11.498 -4.563 1.00 97.06 202 VAL A CA 1
ATOM 1498 C C . VAL A 1 202 ? -2.101 10.426 -5.463 1.00 97.06 202 VAL A C 1
ATOM 1500 O O . VAL A 1 202 ? -3.240 10.029 -5.238 1.00 97.06 202 VAL A O 1
ATOM 1503 N N . GLY A 1 203 ? -1.334 9.905 -6.424 1.00 93.81 203 GLY A N 1
ATOM 1504 C CA . GLY A 1 203 ? -1.693 8.741 -7.233 1.00 93.81 203 GLY A CA 1
ATOM 1505 C C . GLY A 1 203 ? -1.668 7.398 -6.489 1.00 93.81 203 GLY A C 1
ATOM 1506 O O . GLY A 1 203 ? -1.904 6.366 -7.109 1.00 93.81 203 GLY A O 1
ATOM 1507 N N . GLY A 1 204 ? -1.379 7.386 -5.183 1.00 93.31 204 GLY A N 1
ATOM 1508 C CA . GLY A 1 204 ? -1.421 6.196 -4.330 1.00 93.31 204 GLY A CA 1
ATOM 1509 C C . GLY A 1 204 ? -0.087 5.467 -4.156 1.00 93.31 204 GLY A C 1
ATOM 1510 O O . GLY A 1 204 ? -0.046 4.455 -3.456 1.00 93.31 204 GLY A O 1
ATOM 1511 N N . LEU A 1 205 ? 1.014 5.954 -4.745 1.00 95.19 205 LEU A N 1
ATOM 1512 C CA . LEU A 1 205 ? 2.329 5.352 -4.519 1.00 95.19 205 LEU A CA 1
ATOM 1513 C C . LEU A 1 205 ? 2.891 5.727 -3.138 1.00 95.19 205 LEU A C 1
ATOM 1515 O O . LEU A 1 205 ? 2.856 6.895 -2.748 1.00 95.19 205 LEU A O 1
ATOM 1519 N N . PRO A 1 206 ? 3.485 4.775 -2.399 1.00 95.06 206 PRO A N 1
ATOM 1520 C CA . PRO A 1 206 ? 4.158 5.099 -1.152 1.00 95.06 206 PRO A CA 1
ATOM 1521 C C . PRO A 1 206 ? 5.428 5.911 -1.439 1.00 95.06 206 PRO A C 1
ATOM 1523 O O . PRO A 1 206 ? 6.309 5.477 -2.180 1.00 95.06 206 PRO A O 1
ATOM 1526 N N . VAL A 1 207 ? 5.540 7.081 -0.810 1.00 95.56 207 VAL A N 1
ATOM 1527 C CA . VAL A 1 207 ? 6.746 7.917 -0.836 1.00 95.56 207 VAL A CA 1
ATOM 1528 C C . VAL A 1 207 ? 7.227 8.099 0.595 1.00 95.56 207 VAL A C 1
ATOM 1530 O O . VAL A 1 207 ? 6.485 8.578 1.453 1.00 95.56 207 VAL A O 1
ATOM 1533 N N . ASP A 1 208 ? 8.479 7.729 0.857 1.00 94.56 208 ASP A N 1
ATOM 1534 C CA . ASP A 1 208 ? 9.109 7.995 2.145 1.00 94.56 208 ASP A CA 1
ATOM 1535 C C . ASP A 1 208 ? 9.553 9.460 2.231 1.00 94.56 208 ASP A C 1
ATOM 1537 O O . ASP A 1 208 ? 10.693 9.826 1.932 1.00 94.56 208 ASP A O 1
ATOM 1541 N N . TRP A 1 209 ? 8.625 10.313 2.661 1.00 94.38 209 TRP A N 1
ATOM 1542 C CA . TRP A 1 209 ? 8.861 11.744 2.829 1.00 94.38 209 TRP A CA 1
ATOM 1543 C C . TRP A 1 209 ? 9.977 12.070 3.828 1.00 94.38 209 TRP A C 1
ATOM 1545 O O . TRP A 1 209 ? 10.567 13.142 3.715 1.00 94.38 209 TRP A O 1
ATOM 1555 N N . LYS A 1 210 ? 10.323 11.160 4.751 1.00 91.44 210 LYS A N 1
ATOM 1556 C CA . LYS A 1 210 ? 11.439 11.362 5.692 1.00 91.44 210 LYS A CA 1
ATOM 1557 C C . LYS A 1 210 ? 12.799 11.287 5.003 1.00 91.44 210 LYS A C 1
ATOM 1559 O O . LYS A 1 210 ? 13.737 11.934 5.451 1.00 91.44 210 LYS A O 1
ATOM 1564 N N . THR A 1 211 ? 12.900 10.507 3.928 1.00 91.00 211 THR A N 1
ATOM 1565 C CA . THR A 1 211 ? 14.114 10.420 3.105 1.00 91.00 211 THR A CA 1
ATOM 1566 C C . THR A 1 211 ? 14.209 11.590 2.117 1.00 91.00 211 THR A C 1
ATOM 1568 O O . THR A 1 211 ? 15.304 12.016 1.758 1.00 91.00 211 THR A O 1
ATOM 1571 N N . VAL A 1 212 ? 13.065 12.120 1.669 1.00 90.56 212 VAL A N 1
ATOM 1572 C CA . VAL A 1 212 ? 12.995 13.194 0.662 1.00 90.56 212 VAL A CA 1
ATOM 1573 C C . VAL A 1 212 ? 13.186 14.580 1.280 1.00 90.56 212 VAL A C 1
ATOM 1575 O O . VAL A 1 212 ? 13.844 15.437 0.688 1.00 90.56 212 VAL A O 1
ATOM 1578 N N . LEU A 1 213 ? 12.582 14.820 2.444 1.00 87.56 213 LEU A N 1
ATOM 1579 C CA . LEU A 1 213 ? 12.590 16.113 3.119 1.00 87.56 213 LEU A CA 1
ATOM 1580 C C . LEU A 1 213 ? 13.668 16.145 4.211 1.00 87.56 213 LEU A C 1
ATOM 1582 O O . LEU A 1 213 ? 13.941 15.122 4.838 1.00 87.56 213 LEU A O 1
ATOM 1586 N N . PRO A 1 214 ? 14.279 17.312 4.477 1.00 86.75 214 PRO A N 1
ATOM 1587 C CA . PRO A 1 214 ? 15.198 17.450 5.599 1.00 86.75 214 PRO A CA 1
ATOM 1588 C C . PRO A 1 214 ? 14.477 17.184 6.926 1.00 86.75 214 PRO A C 1
ATOM 1590 O O . PRO A 1 214 ? 13.292 17.487 7.076 1.00 86.75 214 PRO A O 1
ATOM 1593 N N . ALA A 1 215 ? 15.213 16.656 7.905 1.00 86.88 215 ALA A N 1
ATOM 1594 C CA . ALA A 1 215 ? 14.692 16.473 9.253 1.00 86.88 215 ALA A CA 1
ATOM 1595 C C . ALA A 1 215 ? 14.247 17.821 9.845 1.00 86.88 215 ALA A C 1
ATOM 1597 O O . ALA A 1 215 ? 14.972 18.815 9.767 1.00 86.88 215 ALA A O 1
ATOM 1598 N N . ALA A 1 216 ? 13.060 17.835 10.445 1.00 87.94 216 ALA A N 1
ATOM 1599 C CA . ALA A 1 216 ? 12.469 18.998 11.091 1.00 87.94 216 ALA A CA 1
ATOM 1600 C C . ALA A 1 216 ? 11.772 18.576 12.389 1.00 87.94 216 ALA A C 1
ATOM 1602 O O . ALA A 1 216 ? 11.378 17.417 12.545 1.00 87.94 216 ALA A O 1
ATOM 1603 N N . GLU A 1 217 ? 11.624 19.518 13.317 1.00 91.56 217 GLU A N 1
ATOM 1604 C CA . GLU A 1 217 ? 10.871 19.285 14.547 1.00 91.56 217 GLU A CA 1
ATOM 1605 C C . GLU A 1 217 ? 9.362 19.226 14.245 1.00 91.56 217 GLU A C 1
ATOM 1607 O O . GLU A 1 217 ? 8.856 20.070 13.497 1.00 91.56 217 GLU A O 1
ATOM 1612 N N . PRO A 1 218 ? 8.626 18.245 14.799 1.00 91.75 218 PRO A N 1
ATOM 1613 C CA . PRO A 1 218 ? 7.173 18.208 14.692 1.00 91.75 218 PRO A CA 1
ATOM 1614 C C . PRO A 1 218 ? 6.535 19.437 15.347 1.00 91.75 218 PRO A C 1
ATOM 1616 O O . PRO A 1 218 ? 6.950 19.864 16.422 1.00 91.75 218 PRO A O 1
ATOM 1619 N N . VAL A 1 219 ? 5.488 19.965 14.719 1.00 94.56 219 VAL A N 1
ATOM 1620 C CA . VAL A 1 219 ? 4.662 21.055 15.254 1.00 94.56 219 VAL A CA 1
ATOM 1621 C C . VAL A 1 219 ? 3.203 20.620 15.299 1.00 94.56 219 VAL A C 1
ATOM 1623 O O . VAL A 1 219 ? 2.785 19.772 14.507 1.00 94.56 219 VAL A O 1
ATOM 1626 N N . ASP A 1 220 ? 2.423 21.213 16.201 1.00 95.31 220 ASP A N 1
ATOM 1627 C CA . ASP A 1 220 ? 0.987 20.949 16.270 1.00 95.31 220 ASP A CA 1
ATOM 1628 C C . ASP A 1 220 ? 0.279 21.454 15.006 1.00 95.31 220 ASP A C 1
ATOM 1630 O O . ASP A 1 220 ? 0.443 22.601 14.582 1.00 95.31 220 ASP A O 1
ATOM 1634 N N . LEU A 1 221 ? -0.539 20.584 14.413 1.00 95.75 221 LEU A N 1
ATOM 1635 C CA . LEU A 1 221 ? -1.388 20.878 13.261 1.00 95.75 221 LEU A CA 1
ATOM 1636 C C . LEU A 1 221 ? -2.864 20.664 13.625 1.00 95.75 221 LEU A C 1
ATOM 1638 O O . LEU A 1 221 ? -3.166 19.921 14.564 1.00 95.75 221 LEU A O 1
ATOM 1642 N N . PRO A 1 222 ? -3.807 21.276 12.881 1.00 95.62 222 PRO A N 1
ATOM 1643 C CA . PRO A 1 222 ? -5.223 20.970 13.033 1.00 95.62 222 PRO A CA 1
ATOM 1644 C C . PRO A 1 222 ? -5.494 19.465 12.926 1.00 95.62 222 PRO A C 1
ATOM 1646 O O . PRO A 1 222 ? -4.917 18.767 12.091 1.00 95.62 222 PRO A O 1
ATOM 1649 N N . THR A 1 223 ? -6.411 18.969 13.756 1.00 93.31 223 THR A N 1
ATOM 1650 C CA . THR A 1 223 ? -6.877 17.579 13.682 1.00 93.31 223 THR A CA 1
ATOM 1651 C C . THR A 1 223 ? -7.688 17.328 12.405 1.00 93.31 223 THR A C 1
ATOM 1653 O O . THR A 1 223 ? -8.109 18.270 11.733 1.00 93.31 223 THR A O 1
ATOM 1656 N N . TYR A 1 224 ? -7.958 16.059 12.092 1.00 93.00 224 TYR A N 1
ATOM 1657 C CA . TYR A 1 224 ? -8.711 15.663 10.900 1.00 93.00 224 TYR A CA 1
ATOM 1658 C C . TYR A 1 224 ? -10.060 16.395 10.774 1.00 93.00 224 TYR A C 1
ATOM 1660 O O . TYR A 1 224 ? -10.880 16.390 11.695 1.00 93.00 224 TYR A O 1
ATOM 1668 N N . ALA A 1 225 ? -10.309 16.992 9.607 1.00 95.06 225 ALA A N 1
ATOM 1669 C CA . ALA A 1 225 ? -11.560 17.674 9.298 1.00 95.06 225 ALA A CA 1
ATOM 1670 C C . ALA A 1 225 ? -12.656 16.658 8.929 1.00 95.06 225 ALA A C 1
ATOM 1672 O O . ALA A 1 225 ? -12.915 16.390 7.752 1.00 95.06 225 ALA A O 1
ATOM 1673 N N . PHE A 1 226 ? -13.290 16.072 9.947 1.00 94.06 226 PHE A N 1
ATOM 1674 C CA . PHE A 1 226 ? -14.374 15.108 9.772 1.00 94.06 226 PHE A CA 1
ATOM 1675 C C . PHE A 1 226 ? -15.489 15.649 8.859 1.00 94.06 226 PHE A C 1
ATOM 1677 O O . PHE A 1 226 ? -16.075 16.701 9.115 1.00 94.06 226 PHE A O 1
ATOM 1684 N N . GLN A 1 227 ? -15.820 14.887 7.811 1.00 94.25 227 GLN A N 1
ATOM 1685 C CA . GLN A 1 227 ? -16.981 15.141 6.953 1.00 94.25 227 GLN A CA 1
ATOM 1686 C C . GLN A 1 227 ? -18.235 14.608 7.650 1.00 94.25 227 GLN A C 1
ATOM 1688 O O . GLN A 1 227 ? -18.676 13.484 7.414 1.00 94.25 227 GLN A O 1
ATOM 1693 N N . HIS A 1 228 ? -18.750 15.390 8.597 1.00 90.12 228 HIS A N 1
ATOM 1694 C CA . HIS A 1 228 ? -19.861 14.971 9.441 1.00 90.12 228 HIS A CA 1
ATOM 1695 C C . HIS A 1 228 ? -21.129 14.702 8.628 1.00 90.12 228 HIS A C 1
ATOM 1697 O O . HIS A 1 228 ? -21.588 15.536 7.850 1.00 90.12 228 HIS A O 1
ATOM 1703 N N . GLN A 1 229 ? -21.746 13.557 8.895 1.00 88.88 229 GLN A N 1
ATOM 1704 C CA . GLN A 1 229 ? -23.127 13.283 8.531 1.00 88.88 229 GLN A CA 1
ATOM 1705 C C . GLN A 1 229 ? -23.924 13.048 9.808 1.00 88.88 229 GLN A C 1
ATOM 1707 O O . GLN A 1 229 ? -23.410 12.531 10.804 1.00 88.88 229 GLN A O 1
ATOM 1712 N N . HIS A 1 230 ? -25.184 13.466 9.791 1.00 88.00 230 HIS A N 1
ATOM 1713 C CA . HIS A 1 230 ? -26.057 13.296 10.935 1.00 88.00 230 HIS A CA 1
ATOM 1714 C C . HIS A 1 230 ? -26.551 11.850 10.995 1.00 88.00 230 HIS A C 1
ATOM 1716 O O . HIS A 1 230 ? -27.462 11.460 10.268 1.00 88.00 230 HIS A O 1
ATOM 1722 N N . TYR A 1 231 ? -25.944 11.065 11.878 1.00 73.56 231 TYR A N 1
ATOM 1723 C CA . TYR A 1 231 ? -26.409 9.727 12.207 1.00 73.56 231 TYR A CA 1
ATOM 1724 C C . TYR A 1 231 ? -27.195 9.787 13.507 1.00 73.56 231 TYR A C 1
ATOM 1726 O O . TYR A 1 231 ? -26.649 10.082 14.570 1.00 73.56 231 TYR A O 1
ATOM 1734 N N . TRP A 1 232 ? -28.489 9.503 13.415 1.00 85.50 232 TRP A N 1
ATOM 1735 C CA . TRP A 1 232 ? -29.369 9.451 14.569 1.00 85.50 232 TRP A CA 1
ATOM 1736 C C . TRP A 1 232 ? -30.271 8.231 14.471 1.00 85.50 232 TRP A C 1
ATOM 1738 O O . TRP A 1 232 ? -30.992 8.053 13.490 1.00 85.50 232 TRP A O 1
ATOM 1748 N N . LEU A 1 233 ? -30.235 7.384 15.498 1.00 72.06 233 LEU A N 1
ATOM 1749 C CA . LEU A 1 233 ? -31.173 6.277 15.623 1.00 72.06 233 LEU A CA 1
ATOM 1750 C C . LEU A 1 233 ? -32.551 6.866 15.920 1.00 72.06 233 LEU A C 1
ATOM 1752 O O . LEU A 1 233 ? -32.801 7.388 17.008 1.00 72.06 233 LEU A O 1
ATOM 1756 N N . GLN A 1 234 ? -33.452 6.793 14.945 1.00 64.88 234 GLN A N 1
ATOM 1757 C CA . GLN A 1 234 ? -34.861 7.032 15.209 1.00 64.88 234 GLN A CA 1
ATOM 1758 C C . GLN A 1 234 ? -35.361 5.878 16.073 1.00 64.88 234 GLN A C 1
ATOM 1760 O O . GLN A 1 234 ? -35.374 4.724 15.646 1.00 64.88 234 GLN A O 1
ATOM 1765 N N . ALA A 1 235 ? -35.723 6.179 17.318 1.00 54.53 235 ALA A N 1
ATOM 1766 C CA . ALA A 1 235 ? -36.374 5.204 18.170 1.00 54.53 235 ALA A CA 1
ATOM 1767 C C . ALA A 1 235 ? -37.658 4.735 17.472 1.00 54.53 235 ALA A C 1
ATOM 1769 O O . ALA A 1 235 ? -38.496 5.559 17.099 1.00 54.53 235 ALA A O 1
ATOM 1770 N N . ALA A 1 236 ? -37.846 3.420 17.339 1.00 48.44 236 ALA A N 1
ATOM 1771 C CA . ALA A 1 236 ? -39.202 2.900 17.276 1.00 48.44 236 ALA A CA 1
ATOM 1772 C C . ALA A 1 236 ? -39.895 3.423 18.537 1.00 48.44 236 ALA A C 1
ATOM 1774 O O . ALA A 1 236 ? -39.406 3.182 19.641 1.00 48.44 236 ALA A O 1
ATOM 1775 N N . VAL A 1 237 ? -40.950 4.220 18.362 1.00 40.62 237 VAL A N 1
ATOM 1776 C CA . VAL A 1 237 ? -41.720 4.794 19.465 1.00 40.62 237 VAL A CA 1
ATOM 1777 C C . VAL A 1 237 ? -42.312 3.632 20.256 1.00 40.62 237 VAL A C 1
ATOM 1779 O O . VAL A 1 237 ? -43.386 3.125 19.945 1.00 40.62 237 VAL A O 1
ATOM 1782 N N . THR A 1 238 ? -41.591 3.161 21.264 1.00 42.97 238 THR A N 1
ATOM 1783 C CA . THR A 1 238 ? -42.158 2.339 22.317 1.00 42.97 238 THR A CA 1
ATOM 1784 C C . THR A 1 238 ? -42.977 3.277 23.182 1.00 42.97 238 THR A C 1
ATOM 1786 O O . THR A 1 238 ? -42.464 4.250 23.738 1.00 42.97 238 THR A O 1
ATOM 1789 N N . ALA A 1 239 ? -44.286 3.021 23.204 1.00 37.38 239 ALA A N 1
ATOM 1790 C CA . ALA A 1 239 ? -45.242 3.776 23.995 1.00 37.38 239 ALA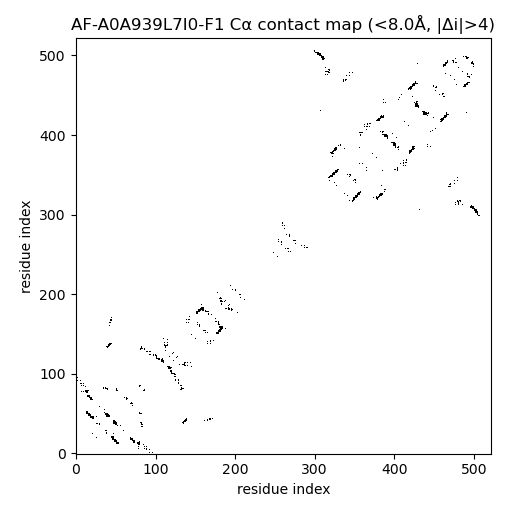 A CA 1
ATOM 1791 C C . ALA A 1 239 ? -44.728 3.922 25.440 1.00 37.38 239 ALA A C 1
ATOM 1793 O O . ALA A 1 239 ? -44.184 2.958 25.993 1.00 37.38 239 ALA A O 1
ATOM 1794 N N . PRO A 1 240 ? -44.861 5.114 26.043 1.00 32.34 240 PRO A N 1
ATOM 1795 C CA . PRO A 1 240 ? -44.311 5.374 27.361 1.00 32.34 240 PRO A CA 1
ATOM 1796 C C . PRO A 1 240 ? -44.929 4.426 28.402 1.00 32.34 240 PRO A C 1
ATOM 1798 O O . PRO A 1 240 ? -46.102 4.059 28.282 1.00 32.34 240 PRO A O 1
ATOM 1801 N N . PRO A 1 241 ? -44.165 4.029 29.436 1.00 35.38 241 PRO A N 1
ATOM 1802 C CA . PRO A 1 241 ? -44.708 3.262 30.544 1.00 35.38 241 PRO A CA 1
ATOM 1803 C C . PRO A 1 241 ? -45.822 4.073 31.213 1.00 35.38 241 PRO A C 1
ATOM 1805 O O . PRO A 1 241 ? -45.628 5.218 31.615 1.00 35.38 241 PRO A O 1
ATOM 1808 N N . THR A 1 242 ? -47.003 3.468 31.314 1.00 43.47 242 THR A N 1
ATOM 1809 C CA . THR A 1 242 ? -48.157 4.008 32.034 1.00 43.47 242 THR A CA 1
ATOM 1810 C C . THR A 1 242 ? -47.817 4.137 33.516 1.00 43.47 242 THR A C 1
ATOM 1812 O O . THR A 1 242 ? -47.802 3.144 34.244 1.00 43.47 242 THR A O 1
ATOM 1815 N N . GLY A 1 243 ? -47.535 5.359 33.959 1.00 32.88 243 GLY A N 1
ATOM 1816 C CA . GLY A 1 243 ? -47.281 5.688 35.357 1.00 32.88 243 GLY A CA 1
ATOM 1817 C C . GLY A 1 243 ? -47.292 7.199 35.566 1.00 32.88 243 GLY A C 1
ATOM 1818 O O . GLY A 1 243 ? -46.285 7.857 35.330 1.00 32.88 243 GLY A O 1
ATOM 1819 N N . GLY A 1 244 ? -48.435 7.724 36.016 1.00 35.81 244 GLY A N 1
ATOM 1820 C CA . GLY A 1 244 ? -48.698 9.156 36.198 1.00 35.81 244 GLY A CA 1
ATOM 1821 C C . GLY A 1 244 ? -49.376 9.759 34.970 1.00 35.81 244 GLY A C 1
ATOM 1822 O O . GLY A 1 244 ? -48.962 9.511 33.844 1.00 35.81 244 GLY A O 1
ATOM 1823 N N . ASP A 1 245 ? -50.439 10.524 35.179 1.00 40.75 245 ASP A N 1
ATOM 1824 C CA . ASP A 1 245 ? -51.322 11.162 34.195 1.00 40.75 245 ASP A CA 1
ATOM 1825 C C . ASP A 1 245 ? -50.660 12.304 33.398 1.00 40.75 245 ASP A C 1
ATOM 1827 O O . ASP A 1 245 ? -51.300 13.303 33.089 1.00 40.75 245 ASP A O 1
ATOM 1831 N N . GLY A 1 246 ? -49.395 12.124 32.997 1.00 44.75 246 GLY A N 1
ATOM 1832 C CA . GLY A 1 246 ? -48.581 12.999 32.145 1.00 44.75 246 GLY A CA 1
ATOM 1833 C C . GLY A 1 246 ? -49.105 13.199 30.716 1.00 44.75 246 GLY A C 1
ATOM 1834 O O . GLY A 1 246 ? -48.324 13.292 29.771 1.00 44.75 246 GLY A O 1
ATOM 1835 N N . ALA A 1 247 ? -50.420 13.281 30.535 1.00 42.00 247 ALA A N 1
ATOM 1836 C CA . ALA A 1 247 ? -51.005 13.971 29.410 1.00 42.00 247 ALA A CA 1
ATOM 1837 C C . ALA A 1 247 ? -50.757 15.466 29.632 1.00 42.00 247 ALA A C 1
ATOM 1839 O O . ALA A 1 247 ? -51.440 16.093 30.439 1.00 42.00 247 ALA A O 1
ATOM 1840 N N . SER A 1 248 ? -49.807 16.055 28.899 1.00 52.53 248 SER A N 1
ATOM 1841 C CA . SER A 1 248 ? -49.839 17.499 28.674 1.00 52.53 248 SER A CA 1
ATOM 1842 C C . SER A 1 248 ? -51.220 17.797 28.097 1.00 52.53 248 SER A C 1
ATOM 1844 O O . SER A 1 248 ? -51.502 17.436 26.948 1.00 52.53 248 SER A O 1
ATOM 1846 N N . THR A 1 249 ? -52.130 18.343 28.897 1.00 64.25 249 THR A N 1
ATOM 1847 C CA . THR A 1 249 ? -53.455 18.675 28.375 1.00 64.25 249 THR A CA 1
ATOM 1848 C C . THR A 1 249 ? -53.270 19.639 27.209 1.00 64.25 249 THR A C 1
ATOM 1850 O O . THR A 1 249 ? -52.336 20.441 27.187 1.00 64.25 249 THR A O 1
ATOM 1853 N N . GLU A 1 250 ? -54.147 19.589 26.211 1.00 66.81 250 GLU A N 1
ATOM 1854 C CA . GLU A 1 250 ? -54.071 20.534 25.093 1.00 66.81 250 GLU A CA 1
ATOM 1855 C C . GLU A 1 250 ? -54.104 21.995 25.594 1.00 66.81 250 GLU A C 1
ATOM 1857 O O . GLU A 1 250 ? -53.489 22.886 25.010 1.00 66.81 250 GLU A O 1
ATOM 1862 N N . ALA A 1 251 ? -54.761 22.220 26.737 1.00 67.69 251 ALA A N 1
ATOM 1863 C CA . ALA A 1 251 ? -54.736 23.474 27.477 1.00 67.69 251 ALA A CA 1
ATOM 1864 C C . ALA A 1 251 ? -53.330 23.848 27.979 1.00 67.69 251 ALA A C 1
ATOM 1866 O O . ALA A 1 251 ? -52.894 24.977 27.765 1.00 67.69 251 ALA A O 1
ATOM 1867 N N . GLU A 1 252 ? -52.598 22.912 28.581 1.00 70.81 252 GLU A N 1
ATOM 1868 C CA . GLU A 1 252 ? -51.225 23.121 29.050 1.00 70.81 252 GLU A CA 1
ATOM 1869 C C . GLU A 1 252 ? -50.238 23.347 27.891 1.00 70.81 252 GLU A C 1
ATOM 1871 O O . GLU A 1 252 ? -49.380 24.228 27.965 1.00 70.81 252 GLU A O 1
ATOM 1876 N N . ALA A 1 253 ? -50.396 22.627 26.775 1.00 71.06 253 ALA A N 1
ATOM 1877 C CA . ALA A 1 253 ? -49.590 22.839 25.570 1.00 71.06 253 ALA A CA 1
ATOM 1878 C C . ALA A 1 253 ? -49.830 24.230 24.952 1.00 71.06 253 ALA A C 1
ATOM 1880 O O . ALA A 1 253 ? -48.881 24.938 24.612 1.00 71.06 253 ALA A O 1
ATOM 1881 N N . ARG A 1 254 ? -51.099 24.658 24.857 1.00 72.44 254 ARG A N 1
ATOM 1882 C CA . ARG A 1 254 ? -51.474 26.000 24.378 1.00 72.44 254 ARG A CA 1
ATOM 1883 C C . ARG A 1 254 ? -50.969 27.109 25.300 1.00 72.44 254 ARG A C 1
ATOM 1885 O O . ARG A 1 254 ? -50.542 28.150 24.804 1.00 72.44 254 ARG A O 1
ATOM 1892 N N . PHE A 1 255 ? -50.991 26.878 26.611 1.00 78.75 255 PHE A N 1
ATOM 1893 C CA . PHE A 1 255 ? -50.450 27.800 27.604 1.00 78.75 255 PHE A CA 1
ATOM 1894 C C . PHE A 1 255 ? -48.942 28.015 27.407 1.00 78.75 255 PHE A C 1
ATOM 1896 O O . PHE A 1 255 ? -48.502 29.154 27.247 1.00 78.75 255 PHE A O 1
ATOM 1903 N N . TRP A 1 256 ? -48.146 26.941 27.336 1.00 78.44 256 TRP A N 1
ATOM 1904 C CA . TRP A 1 256 ? -46.694 27.066 27.164 1.00 78.44 256 TRP A CA 1
ATOM 1905 C C . TRP A 1 256 ? -46.298 27.651 25.805 1.00 78.44 256 TRP A C 1
ATOM 1907 O O . TRP A 1 256 ? -45.379 28.465 25.757 1.00 78.44 256 TRP A O 1
ATOM 1917 N N . ALA A 1 257 ? -47.032 27.341 24.732 1.00 75.25 257 ALA A N 1
ATOM 1918 C CA . ALA A 1 257 ? -46.812 27.961 23.425 1.00 75.25 257 ALA A CA 1
ATOM 1919 C C . ALA A 1 257 ? -47.017 29.490 23.457 1.00 75.25 257 ALA A C 1
ATOM 1921 O O . ALA A 1 257 ? -46.255 30.227 22.832 1.00 75.25 257 ALA A O 1
ATOM 1922 N N . ALA A 1 258 ? -48.007 29.982 24.216 1.00 77.75 258 ALA A N 1
ATOM 1923 C CA . ALA A 1 258 ? -48.224 31.418 24.402 1.00 77.75 258 ALA A CA 1
ATOM 1924 C C . ALA A 1 258 ? -47.094 32.072 25.219 1.00 77.75 258 ALA A C 1
ATOM 1926 O O . ALA A 1 258 ? -46.620 33.153 24.866 1.00 77.75 258 ALA A O 1
ATOM 1927 N N . VAL A 1 259 ? -46.613 31.396 26.271 1.00 80.06 259 VAL A N 1
ATOM 1928 C CA . VAL A 1 259 ? -45.475 31.860 27.084 1.00 80.06 259 VAL A CA 1
ATOM 1929 C C . VAL A 1 259 ? -44.183 31.919 26.259 1.00 80.06 259 VAL A C 1
ATOM 1931 O O . VAL A 1 259 ? -43.467 32.915 26.316 1.00 80.06 259 VAL A O 1
ATOM 1934 N N . GLU A 1 260 ? -43.876 30.888 25.470 1.00 74.31 260 GLU A N 1
ATOM 1935 C CA . GLU A 1 260 ? -42.652 30.815 24.657 1.00 74.31 260 GLU A CA 1
ATOM 1936 C C . GLU A 1 260 ? -42.673 31.779 23.463 1.00 74.31 260 GLU A C 1
ATOM 1938 O O . GLU A 1 260 ? -41.646 32.393 23.159 1.00 74.31 260 GLU A O 1
ATOM 1943 N N . GLY A 1 261 ? -43.839 31.938 22.825 1.00 72.62 261 GLY A N 1
ATOM 1944 C CA . GLY A 1 261 ? -44.053 32.814 21.671 1.00 72.62 261 GLY A CA 1
ATOM 1945 C C . GLY A 1 261 ? -44.209 34.299 22.003 1.00 72.62 261 GLY A C 1
ATOM 1946 O O . GLY A 1 261 ? -44.280 35.115 21.087 1.00 72.62 261 GLY A O 1
ATOM 1947 N N . GLY A 1 262 ? -44.253 34.677 23.285 1.00 75.06 262 GLY A N 1
ATOM 1948 C CA . GLY A 1 262 ? -44.410 36.081 23.670 1.00 75.06 262 GLY A CA 1
ATOM 1949 C C . GLY A 1 262 ? -45.838 36.622 23.558 1.00 75.06 262 GLY A C 1
ATOM 1950 O O . GLY A 1 262 ? -46.026 37.838 23.560 1.00 75.06 262 GLY A O 1
ATOM 1951 N N . ASP A 1 263 ? -46.842 35.750 23.440 1.00 79.94 263 ASP A N 1
ATOM 1952 C CA . ASP A 1 263 ? -48.225 36.130 23.142 1.00 79.94 263 ASP A CA 1
ATOM 1953 C C . ASP A 1 263 ? -48.980 36.542 24.418 1.00 79.94 263 ASP A C 1
ATOM 1955 O O . ASP A 1 263 ? -49.664 35.752 25.074 1.00 79.94 263 ASP A O 1
ATOM 1959 N N . LEU A 1 264 ? -48.827 37.820 24.776 1.00 77.19 264 LEU A N 1
ATOM 1960 C CA . LEU A 1 264 ? -49.447 38.433 25.953 1.00 77.19 264 LEU A CA 1
ATOM 1961 C C . LEU A 1 264 ? -50.978 38.378 25.927 1.00 77.19 264 LEU A C 1
ATOM 1963 O O . LEU A 1 264 ? -51.591 38.185 26.975 1.00 77.19 264 LEU A O 1
ATOM 1967 N N . ALA A 1 265 ? -51.594 38.543 24.754 1.00 73.94 265 ALA A N 1
ATOM 1968 C CA . ALA A 1 265 ? -53.048 38.578 24.624 1.00 73.94 265 ALA A CA 1
ATOM 1969 C C . ALA A 1 265 ? -53.650 37.193 24.880 1.00 73.94 265 ALA A C 1
ATOM 1971 O O . ALA A 1 265 ? -54.596 37.055 25.655 1.00 73.94 265 ALA A O 1
ATOM 1972 N N . ARG A 1 266 ? -53.048 36.157 24.292 1.00 73.88 266 ARG A N 1
ATOM 1973 C CA . ARG A 1 266 ? -53.485 34.770 24.462 1.00 73.88 266 ARG A CA 1
ATOM 1974 C C . ARG A 1 266 ? -53.223 34.237 25.869 1.00 73.88 266 ARG A C 1
ATOM 1976 O O . ARG A 1 266 ? -54.025 33.461 26.389 1.00 73.88 266 ARG A O 1
ATOM 1983 N N . LEU A 1 267 ? -52.130 34.663 26.507 1.00 77.44 267 LEU A N 1
ATOM 1984 C CA . LEU A 1 267 ? -51.844 34.310 27.897 1.00 77.44 267 LEU A CA 1
ATOM 1985 C C . LEU A 1 267 ? -52.815 34.993 28.875 1.00 77.44 267 LEU A C 1
ATOM 1987 O O . LEU A 1 267 ? -53.287 34.344 29.806 1.00 77.44 267 LEU A O 1
ATOM 1991 N N . ALA A 1 268 ? -53.136 36.273 28.649 1.00 77.88 268 ALA A N 1
ATOM 1992 C CA . ALA A 1 268 ? -54.104 37.024 29.450 1.00 77.88 268 ALA A CA 1
ATOM 1993 C C . ALA A 1 268 ? -55.511 36.412 29.372 1.00 77.88 268 ALA A C 1
ATOM 1995 O O . ALA A 1 268 ? -56.158 36.252 30.403 1.00 77.88 268 ALA A O 1
ATOM 1996 N N . ASP A 1 269 ? -55.935 35.995 28.177 1.00 78.25 269 ASP A N 1
ATOM 1997 C CA . ASP A 1 269 ? -57.203 35.289 27.954 1.00 78.25 269 ASP A CA 1
ATOM 1998 C C . ASP A 1 269 ? -57.230 33.923 28.666 1.00 78.25 269 ASP A C 1
ATOM 2000 O O . ASP A 1 269 ? -58.168 33.605 29.393 1.00 78.25 269 ASP A O 1
ATOM 2004 N N . THR A 1 270 ? -56.141 33.150 28.566 1.00 78.69 270 THR A N 1
ATOM 2005 C CA . THR A 1 270 ? -56.025 31.825 29.212 1.00 78.69 270 THR A CA 1
ATOM 2006 C C . THR A 1 270 ? -56.037 31.908 30.746 1.00 78.69 270 THR A C 1
ATOM 2008 O O . THR A 1 270 ? -56.549 31.006 31.406 1.00 78.69 270 THR A O 1
ATOM 2011 N N . LEU A 1 271 ? -55.470 32.974 31.322 1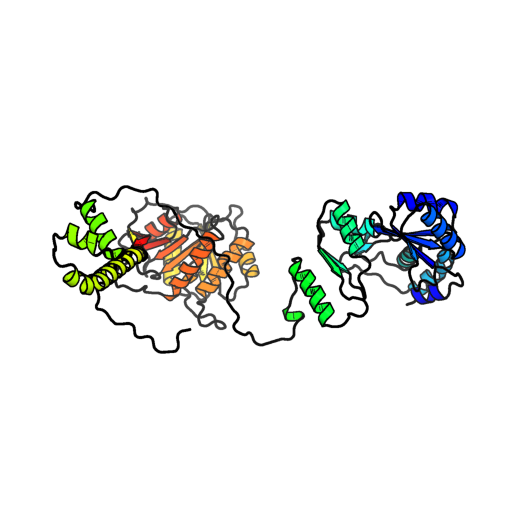.00 78.25 271 LEU A N 1
ATOM 2012 C CA . LEU A 1 271 ? -55.405 33.203 32.771 1.00 78.25 271 LEU A CA 1
ATOM 2013 C C . LEU A 1 271 ? -56.553 34.078 33.310 1.00 78.25 271 LEU A C 1
ATOM 2015 O O . LEU A 1 271 ? -56.593 34.324 34.514 1.00 78.25 271 LEU A O 1
ATOM 2019 N N . ALA A 1 272 ? -57.463 34.544 32.444 1.00 78.62 272 ALA A N 1
ATOM 2020 C CA . ALA A 1 272 ? -58.533 35.493 32.764 1.00 78.62 272 ALA A CA 1
ATOM 2021 C C . ALA A 1 272 ? -58.037 36.783 33.460 1.00 78.62 272 ALA A C 1
ATOM 2023 O O . ALA A 1 272 ? -58.619 37.246 34.441 1.00 78.62 272 ALA A O 1
ATOM 2024 N N . ILE A 1 273 ? -56.941 37.366 32.962 1.00 76.75 273 ILE A N 1
ATOM 2025 C CA . ILE A 1 273 ? -56.346 38.605 33.490 1.00 76.75 273 ILE A CA 1
ATOM 2026 C C . ILE A 1 273 ? -56.726 39.784 32.588 1.00 76.75 273 ILE A C 1
ATOM 2028 O O . ILE A 1 273 ? -56.349 39.828 31.420 1.00 76.75 273 ILE A O 1
ATOM 2032 N N . GLU A 1 274 ? -57.425 40.777 33.144 1.00 69.88 274 GLU A N 1
ATOM 2033 C CA . GLU A 1 274 ? -57.916 41.942 32.389 1.00 69.88 274 GLU A CA 1
ATOM 2034 C C . GLU A 1 274 ? -56.823 42.992 32.089 1.00 69.88 274 GLU A C 1
ATOM 2036 O O . GLU A 1 274 ? -56.887 43.673 31.065 1.00 69.88 274 GLU A O 1
ATOM 2041 N N . ASP A 1 275 ? -55.788 43.118 32.936 1.00 73.25 275 ASP A N 1
ATOM 2042 C CA . ASP A 1 275 ? -54.690 44.086 32.748 1.00 73.25 275 ASP A CA 1
ATOM 2043 C C . ASP A 1 275 ? -53.403 43.425 32.229 1.00 73.25 275 ASP A C 1
ATOM 2045 O O . ASP A 1 275 ? -52.554 42.938 32.982 1.00 73.25 275 ASP A O 1
ATOM 2049 N N . GLN A 1 276 ? -53.221 43.475 30.909 1.00 66.44 276 GLN A N 1
ATOM 2050 C CA . GLN A 1 276 ? -52.066 42.907 30.201 1.00 66.44 276 GLN A CA 1
ATOM 2051 C C . GLN A 1 276 ? -50.712 43.498 30.643 1.00 66.44 276 GLN A C 1
ATOM 2053 O O . GLN A 1 276 ? -49.668 42.867 30.444 1.00 66.44 276 GLN A O 1
ATOM 2058 N N . ARG A 1 277 ? -50.694 44.682 31.280 1.00 68.50 277 ARG A N 1
ATOM 2059 C CA . ARG A 1 277 ? -49.454 45.322 31.758 1.00 68.50 277 ARG A CA 1
ATOM 2060 C C . ARG A 1 277 ? -48.764 44.533 32.870 1.00 68.50 277 ARG A C 1
ATOM 2062 O O . ARG A 1 277 ? -47.545 44.623 32.995 1.00 68.50 277 ARG A O 1
ATOM 2069 N N . GLN A 1 278 ? -49.507 43.729 33.631 1.00 67.38 278 GLN A N 1
ATOM 2070 C CA . GLN A 1 278 ? -48.956 42.908 34.716 1.00 67.38 278 GLN A CA 1
ATOM 2071 C C . GLN A 1 278 ? -48.156 41.700 34.196 1.00 67.38 278 GLN A C 1
ATOM 2073 O O . GLN A 1 278 ? -47.195 41.272 34.833 1.00 67.38 278 GLN A O 1
ATOM 2078 N N . LEU A 1 279 ? -48.502 41.183 33.011 1.00 67.81 279 LEU A N 1
ATOM 2079 C CA . LEU A 1 279 ? -47.844 40.023 32.396 1.00 67.81 279 LEU A CA 1
ATOM 2080 C C . LEU A 1 279 ? -46.596 40.403 31.587 1.00 67.81 279 LEU A C 1
ATOM 2082 O O . LEU A 1 279 ? -45.667 39.601 31.488 1.00 67.81 279 LEU A O 1
ATOM 2086 N N . GLY A 1 280 ? -46.535 41.634 31.064 1.00 68.00 280 GLY A N 1
ATOM 2087 C CA . GLY A 1 280 ? -45.432 42.117 30.222 1.00 68.00 280 GLY A CA 1
ATOM 2088 C C . GLY A 1 280 ? -44.046 42.012 30.869 1.00 68.00 280 GLY A C 1
ATOM 2089 O O . GLY A 1 280 ? -43.074 41.700 30.187 1.00 68.00 280 GLY A O 1
ATOM 2090 N N . ALA A 1 281 ? -43.953 42.214 32.188 1.00 73.25 281 ALA A N 1
ATOM 2091 C CA . ALA A 1 281 ? -42.687 42.134 32.920 1.00 73.25 281 ALA A CA 1
ATOM 2092 C C . ALA A 1 281 ? -42.266 40.693 33.273 1.00 73.25 281 ALA A C 1
ATOM 2094 O O . ALA A 1 281 ? -41.075 40.409 33.389 1.00 73.25 281 ALA A O 1
ATOM 2095 N N . VAL A 1 282 ? -43.225 39.777 33.448 1.00 76.25 282 VAL A N 1
ATOM 2096 C CA . VAL A 1 282 ? -42.978 38.413 33.958 1.00 76.25 282 VAL A CA 1
ATOM 2097 C C . VAL A 1 282 ? -42.807 37.403 32.820 1.00 76.25 282 VAL A C 1
ATOM 2099 O O . VAL A 1 282 ? -42.049 36.440 32.948 1.00 76.25 282 VAL A O 1
ATOM 2102 N N . LEU A 1 283 ? -43.464 37.634 31.681 1.00 81.06 283 LEU A N 1
ATOM 2103 C CA . LEU A 1 283 ? -43.490 36.706 30.553 1.00 81.06 283 LEU A CA 1
ATOM 2104 C C . LEU A 1 283 ? -42.088 36.374 29.997 1.00 81.06 283 LEU A C 1
ATOM 2106 O O . LEU A 1 283 ? -41.796 35.186 29.837 1.00 81.06 283 LEU A O 1
ATOM 2110 N N . PRO A 1 284 ? -41.165 37.339 29.788 1.00 78.12 284 PRO A N 1
ATOM 2111 C CA . PRO A 1 284 ? -39.806 37.017 29.346 1.00 78.12 284 PRO A CA 1
ATOM 2112 C C . PRO A 1 284 ? -39.035 36.141 30.347 1.00 78.12 284 PRO A C 1
ATOM 2114 O O . PRO A 1 284 ? -38.265 35.268 29.939 1.00 78.12 284 PRO A O 1
ATOM 2117 N N . ALA A 1 285 ? -39.260 36.334 31.653 1.00 76.50 285 ALA A N 1
ATOM 2118 C CA . ALA A 1 285 ? -38.625 35.544 32.705 1.00 76.50 285 ALA A CA 1
ATOM 2119 C C . ALA A 1 285 ? -39.166 34.104 32.746 1.00 76.50 285 ALA A C 1
ATOM 2121 O O . ALA A 1 285 ? -38.374 33.165 32.845 1.00 76.50 285 ALA A O 1
ATOM 2122 N N . LEU A 1 286 ? -40.483 33.921 32.593 1.00 79.06 286 LEU A N 1
ATOM 2123 C CA . LEU A 1 286 ? -41.127 32.604 32.498 1.00 79.06 286 LEU A CA 1
ATOM 2124 C C . LEU A 1 286 ? -40.707 31.844 31.234 1.00 79.06 286 LEU A C 1
ATOM 2126 O O . LEU A 1 286 ? -40.356 30.670 31.325 1.00 79.06 286 LEU A O 1
ATOM 2130 N N . ALA A 1 287 ? -40.658 32.511 30.078 1.00 78.31 287 ALA A N 1
ATOM 2131 C CA . ALA A 1 287 ? -40.182 31.917 28.828 1.00 78.31 287 ALA A CA 1
ATOM 2132 C C . ALA A 1 287 ? -38.706 31.499 28.923 1.00 78.31 287 ALA A C 1
ATOM 2134 O O . ALA A 1 287 ? -38.313 30.425 28.472 1.00 78.31 287 ALA A O 1
ATOM 2135 N N . SER A 1 288 ? -37.877 32.337 29.553 1.00 75.81 288 SER A N 1
ATOM 2136 C CA . SER A 1 288 ? -36.468 32.038 29.809 1.00 75.81 288 SER A CA 1
ATOM 2137 C C . SER A 1 288 ? -36.292 30.861 30.776 1.00 75.81 288 SER A C 1
ATOM 2139 O O . SER A 1 288 ? -35.440 30.006 30.547 1.00 75.81 288 SER A O 1
ATOM 2141 N N . TRP A 1 289 ? -37.107 30.780 31.832 1.00 79.00 289 TRP A N 1
ATOM 2142 C CA . TRP A 1 289 ? -37.114 29.643 32.754 1.00 79.00 289 TRP A CA 1
ATOM 2143 C C . TRP A 1 289 ? -37.560 28.348 32.064 1.00 79.00 289 TRP A C 1
ATOM 2145 O O . TRP A 1 289 ? -36.878 27.337 32.202 1.00 79.00 289 TRP A O 1
ATOM 2155 N N . ARG A 1 290 ? -38.633 28.388 31.263 1.00 76.62 290 ARG A N 1
ATOM 2156 C CA . ARG A 1 290 ? -39.148 27.218 30.536 1.00 76.62 290 ARG A CA 1
ATOM 2157 C C . ARG A 1 290 ? -38.135 26.674 29.531 1.00 76.62 290 ARG A C 1
ATOM 2159 O O . ARG A 1 290 ? -37.915 25.468 29.518 1.00 76.62 290 ARG A O 1
ATOM 2166 N N . ARG A 1 291 ? -37.472 27.555 28.769 1.00 71.94 291 ARG A N 1
ATOM 2167 C CA . ARG A 1 291 ? -36.365 27.173 27.875 1.00 71.94 291 ARG A CA 1
ATOM 2168 C C . ARG A 1 291 ? -35.224 26.512 28.643 1.00 71.94 291 ARG A C 1
ATOM 2170 O O . ARG A 1 291 ? -34.819 25.418 28.281 1.00 71.94 291 ARG A O 1
ATOM 2177 N N . ARG A 1 292 ? -34.776 27.107 29.759 1.00 71.06 292 ARG A N 1
ATOM 2178 C CA . ARG A 1 292 ? -33.739 26.497 30.612 1.00 71.06 292 ARG A CA 1
ATOM 2179 C C . ARG A 1 292 ? -34.137 25.115 31.128 1.00 71.06 292 ARG A C 1
ATOM 2181 O O . ARG A 1 292 ? -33.295 24.227 31.150 1.00 71.06 292 ARG A O 1
ATOM 2188 N N . GLU A 1 293 ? -35.386 24.927 31.547 1.00 72.06 293 GLU A N 1
ATOM 2189 C CA . GLU A 1 293 ? -35.847 23.638 32.075 1.00 72.06 293 GLU A CA 1
ATOM 2190 C C . GLU A 1 293 ? -36.001 22.581 30.966 1.00 72.06 293 GLU A C 1
ATOM 2192 O O . GLU A 1 293 ? -35.651 21.423 31.180 1.00 72.06 293 GLU A O 1
ATOM 2197 N N . GLN A 1 294 ? -36.444 22.966 29.761 1.00 67.69 294 GLN A N 1
ATOM 2198 C CA . GLN A 1 294 ? -36.461 22.087 28.583 1.00 67.69 294 GLN A CA 1
ATOM 2199 C C . GLN A 1 294 ? -35.044 21.703 28.146 1.00 67.69 294 GLN A C 1
ATOM 2201 O O . GLN A 1 294 ? -34.769 20.517 27.973 1.00 67.69 294 GLN A O 1
ATOM 2206 N N . ASP A 1 295 ? -34.128 22.668 28.047 1.00 60.31 295 ASP A N 1
ATOM 2207 C CA . ASP A 1 295 ? -32.720 22.419 27.721 1.00 60.31 295 ASP A CA 1
ATOM 2208 C C . ASP A 1 295 ? -32.074 21.487 28.759 1.00 60.31 295 ASP A C 1
ATOM 2210 O O . ASP A 1 295 ? -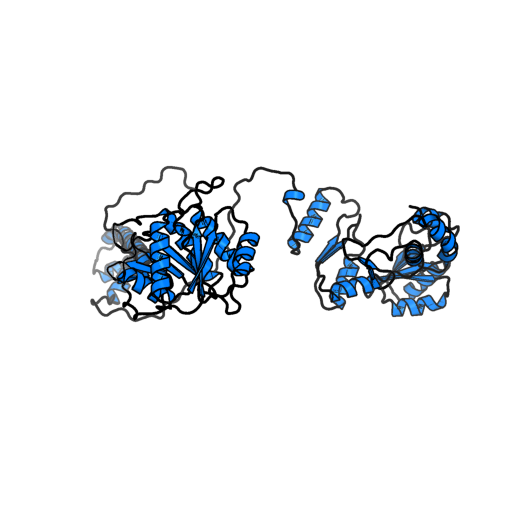31.347 20.552 28.402 1.00 60.31 295 ASP A O 1
ATOM 2214 N N . ARG A 1 296 ? -32.388 21.677 30.051 1.00 61.72 296 ARG A N 1
ATOM 2215 C CA . ARG A 1 296 ? -31.926 20.793 31.131 1.00 61.72 296 ARG A CA 1
ATOM 2216 C C . ARG A 1 296 ? -32.523 19.393 31.006 1.00 61.72 296 ARG A C 1
ATOM 2218 O O . ARG A 1 296 ? -31.781 18.425 31.092 1.00 61.72 296 ARG A O 1
ATOM 2225 N N . SER A 1 297 ? -33.817 19.262 30.723 1.00 61.12 297 SER A N 1
ATOM 2226 C CA . SER A 1 297 ? -34.489 17.963 30.558 1.00 61.12 297 SER A CA 1
ATOM 2227 C C . SER A 1 297 ? -34.005 17.179 29.324 1.00 61.12 297 SER A C 1
ATOM 2229 O O . SER A 1 297 ? -33.849 15.954 29.366 1.00 61.12 297 SER A O 1
ATOM 2231 N N . VAL A 1 298 ? -33.703 17.874 28.223 1.00 59.53 298 VAL A N 1
ATOM 2232 C CA . VAL A 1 298 ? -33.141 17.269 27.005 1.00 59.53 298 VAL A CA 1
ATOM 2233 C C . VAL A 1 298 ? -31.717 16.772 27.265 1.00 59.53 298 VAL A C 1
ATOM 2235 O O . VAL A 1 298 ? -31.396 15.627 26.944 1.00 59.53 298 VAL A O 1
ATOM 2238 N N . THR A 1 299 ? -30.882 17.582 27.923 1.00 57.94 299 THR A N 1
ATOM 2239 C CA . THR A 1 299 ? -29.497 17.208 28.262 1.00 57.94 299 THR A CA 1
ATOM 2240 C C . THR A 1 299 ? -29.398 16.180 29.397 1.00 57.94 299 THR A C 1
ATOM 2242 O O . THR A 1 299 ? -28.476 15.359 29.399 1.00 57.94 299 THR A O 1
ATOM 2245 N N . GLU A 1 300 ? -30.367 16.139 30.319 1.00 58.34 300 GLU A N 1
ATOM 2246 C CA . GLU A 1 300 ? -30.492 15.119 31.376 1.00 58.34 300 GLU A CA 1
ATOM 2247 C C . GLU A 1 300 ? -30.566 13.697 30.793 1.00 58.34 300 GLU A C 1
ATOM 2249 O O . GLU A 1 300 ? -30.055 12.750 31.392 1.00 58.34 300 GLU A O 1
ATOM 2254 N N . ASN A 1 301 ? -31.109 13.548 29.582 1.00 63.38 301 ASN A N 1
ATOM 2255 C CA . ASN A 1 301 ? -31.270 12.265 28.901 1.00 63.38 301 ASN A CA 1
ATOM 2256 C C . ASN A 1 301 ? -30.108 11.883 27.968 1.00 63.38 301 ASN A C 1
ATOM 2258 O O . ASN A 1 301 ? -30.175 10.842 27.308 1.00 63.38 301 ASN A O 1
ATOM 2262 N N . TRP A 1 302 ? -29.046 12.686 27.895 1.00 69.06 302 TRP A N 1
ATOM 2263 C CA . TRP A 1 302 ? -27.879 12.402 27.047 1.00 69.06 302 TRP A CA 1
ATOM 2264 C C . TRP A 1 302 ? -26.728 11.743 27.804 1.00 69.06 302 TRP A C 1
ATOM 2266 O O . TRP A 1 302 ? -25.776 11.256 27.195 1.00 69.06 302 TRP A O 1
ATOM 2276 N N . ARG A 1 303 ? -26.803 11.699 29.137 1.00 73.56 303 ARG A N 1
ATOM 2277 C CA . ARG A 1 303 ? -25.753 11.105 29.960 1.00 73.56 303 ARG A CA 1
ATOM 2278 C C . ARG A 1 303 ? -25.941 9.598 30.047 1.00 73.56 303 ARG A C 1
ATOM 2280 O O . ARG A 1 303 ? -26.951 9.103 30.547 1.00 73.56 303 ARG A O 1
ATOM 2287 N N . TYR A 1 304 ? -24.917 8.873 29.624 1.00 81.00 304 TYR A N 1
ATOM 2288 C CA . TYR A 1 304 ? -24.805 7.437 29.829 1.00 81.00 304 TYR A CA 1
ATOM 2289 C C . TYR A 1 304 ? -23.615 7.140 30.728 1.00 81.00 304 TYR A C 1
ATOM 2291 O O . TYR A 1 304 ? -22.615 7.858 30.727 1.00 81.00 304 TYR A O 1
ATOM 2299 N N . ARG A 1 305 ? -23.720 6.062 31.495 1.00 83.69 305 ARG A N 1
ATOM 2300 C CA . ARG A 1 305 ? -22.611 5.501 32.255 1.00 83.69 305 ARG A CA 1
ATOM 2301 C C . ARG A 1 305 ? -22.502 4.017 31.984 1.00 83.69 305 ARG A C 1
ATOM 2303 O O . ARG A 1 305 ? -23.475 3.348 31.643 1.00 83.69 305 ARG A O 1
ATOM 2310 N N . VAL A 1 306 ? -21.301 3.504 32.191 1.00 87.81 306 VAL A N 1
ATOM 2311 C CA . VAL A 1 306 ? -21.091 2.066 32.277 1.00 87.81 306 VAL A CA 1
ATOM 2312 C C . VAL A 1 306 ? -21.590 1.579 33.638 1.00 87.81 306 VAL A C 1
ATOM 2314 O O . VAL A 1 306 ? -21.330 2.207 34.670 1.00 87.81 306 VAL A O 1
ATOM 2317 N N . THR A 1 307 ? -22.313 0.467 33.623 1.00 88.94 307 THR A N 1
ATOM 2318 C CA . THR A 1 307 ? -22.712 -0.308 34.800 1.00 88.94 307 THR A CA 1
ATOM 2319 C C . THR A 1 307 ? -22.435 -1.779 34.550 1.00 88.94 307 THR A C 1
ATOM 2321 O O . THR A 1 307 ? -22.490 -2.233 33.409 1.00 88.94 307 THR A O 1
ATOM 2324 N N . TRP A 1 308 ? -22.184 -2.522 35.618 1.00 90.50 308 TRP A N 1
ATOM 2325 C CA . TRP A 1 308 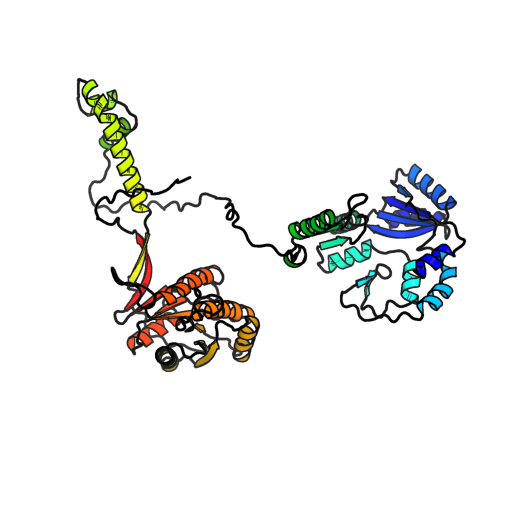? -21.961 -3.960 35.579 1.00 90.50 308 TRP A CA 1
ATOM 2326 C C . TRP A 1 308 ? -23.217 -4.652 36.092 1.00 90.50 308 TRP A C 1
ATOM 2328 O O . TRP A 1 308 ? -23.593 -4.481 37.250 1.00 90.50 308 TRP A O 1
ATOM 2338 N N . ALA A 1 309 ? -23.923 -5.338 35.196 1.00 90.31 309 ALA A N 1
ATOM 2339 C CA . ALA A 1 309 ? -25.198 -5.975 35.500 1.00 90.31 309 ALA A CA 1
ATOM 2340 C C . ALA A 1 309 ? -24.991 -7.479 35.730 1.00 90.31 309 ALA A C 1
ATOM 2342 O O . ALA A 1 309 ? -24.278 -8.097 34.938 1.00 90.31 309 ALA A O 1
ATOM 2343 N N . PRO A 1 310 ? -25.613 -8.080 36.760 1.00 90.88 310 PRO A N 1
ATOM 2344 C CA . PRO A 1 310 ? -25.556 -9.521 36.969 1.00 90.88 310 PRO A CA 1
ATOM 2345 C C . PRO A 1 310 ? -26.074 -10.302 35.763 1.00 90.88 310 PRO A C 1
ATOM 2347 O O . PRO A 1 310 ? -27.131 -9.983 35.216 1.00 90.88 310 PRO A O 1
ATOM 2350 N N . VAL A 1 311 ? -25.332 -11.338 35.385 1.00 89.44 311 VAL A N 1
ATOM 2351 C CA . VAL A 1 311 ? -25.719 -12.330 34.380 1.00 89.44 311 VAL A CA 1
ATOM 2352 C C . VAL A 1 311 ? -26.018 -13.640 35.097 1.00 89.44 311 VAL A C 1
ATOM 2354 O O . VAL A 1 311 ? -25.412 -13.945 36.125 1.00 89.44 311 VAL A O 1
ATOM 2357 N N . ALA A 1 312 ? -26.987 -14.400 34.584 1.00 85.75 312 ALA A N 1
ATOM 2358 C CA . ALA A 1 312 ? -27.279 -15.727 35.110 1.00 85.75 312 ALA A CA 1
ATOM 2359 C C . ALA A 1 312 ? -26.020 -16.602 35.031 1.00 85.75 312 ALA A C 1
ATOM 2361 O O . ALA A 1 312 ? -25.364 -16.636 33.990 1.00 85.75 312 ALA A O 1
ATOM 2362 N N . ASP A 1 313 ? -25.690 -17.294 36.125 1.00 81.50 313 ASP A N 1
ATOM 2363 C CA . ASP A 1 313 ? -24.518 -18.166 36.145 1.00 81.50 313 ASP A CA 1
ATOM 2364 C C . ASP A 1 313 ? -24.685 -19.259 35.065 1.00 81.50 313 ASP A C 1
ATOM 2366 O O . ASP A 1 313 ? -25.671 -20.007 35.091 1.00 81.50 313 ASP A O 1
ATOM 2370 N N . PRO A 1 314 ? -23.758 -19.347 34.094 1.00 80.50 314 PRO A N 1
ATOM 2371 C CA . PRO A 1 314 ? -23.809 -20.349 33.041 1.00 80.50 314 PRO A CA 1
ATOM 2372 C C . PRO A 1 314 ? -23.621 -21.754 33.622 1.00 80.50 314 PRO A C 1
ATOM 2374 O O . PRO A 1 314 ? -23.001 -21.945 34.673 1.00 80.50 314 PRO A O 1
ATOM 2377 N N . ALA A 1 315 ? -24.147 -22.759 32.918 1.00 82.06 315 ALA A N 1
ATOM 2378 C CA . ALA A 1 315 ? -23.958 -24.153 33.300 1.00 82.06 315 ALA A CA 1
ATOM 2379 C C . ALA A 1 315 ? -22.456 -24.513 33.350 1.00 82.06 315 ALA A C 1
ATOM 2381 O O . ALA A 1 315 ? -21.672 -23.952 32.579 1.00 82.06 315 ALA A O 1
ATOM 2382 N N . PRO A 1 316 ? -22.038 -25.458 34.216 1.00 83.62 316 PRO A N 1
ATOM 2383 C CA . PRO A 1 316 ? -20.650 -25.900 34.270 1.00 83.62 316 PRO A CA 1
ATOM 2384 C C . PRO A 1 316 ? -20.150 -26.345 32.892 1.00 83.62 316 PRO A C 1
ATOM 2386 O O . PRO A 1 316 ? -20.698 -27.274 32.297 1.00 83.62 316 PRO A O 1
ATOM 2389 N N . ALA A 1 317 ? -19.097 -25.690 32.405 1.00 87.12 317 ALA A N 1
ATOM 2390 C CA . ALA A 1 317 ? -18.480 -25.985 31.120 1.00 87.12 317 ALA A CA 1
ATOM 2391 C C . ALA A 1 317 ? -17.107 -26.641 31.300 1.00 87.12 317 ALA A C 1
ATOM 2393 O O . ALA A 1 317 ? -16.449 -26.498 32.335 1.00 87.12 317 ALA A O 1
ATOM 2394 N N . ARG A 1 318 ? -16.667 -27.353 30.262 1.00 91.50 318 ARG A N 1
ATOM 2395 C CA . ARG A 1 318 ? -15.287 -27.813 30.105 1.00 91.50 318 ARG A CA 1
ATOM 2396 C C . ARG A 1 318 ? -14.733 -27.244 28.813 1.00 91.50 318 ARG A C 1
ATOM 2398 O O . ARG A 1 318 ? -15.456 -27.171 27.823 1.00 91.50 318 ARG A O 1
ATOM 2405 N N . LEU A 1 319 ? -13.465 -26.862 28.842 1.00 94.06 319 LEU A N 1
ATOM 2406 C CA . LEU A 1 319 ? -12.740 -26.511 27.629 1.00 94.06 319 LEU A CA 1
ATOM 2407 C C . LEU A 1 319 ? -12.284 -27.801 26.947 1.00 94.06 319 LEU A C 1
ATOM 2409 O O . LEU A 1 319 ? -12.066 -28.821 27.603 1.00 94.06 319 LEU A O 1
ATOM 2413 N N . SER A 1 320 ? -12.166 -27.753 25.628 1.00 92.44 320 SER A N 1
ATOM 2414 C CA . SER A 1 320 ? -11.642 -28.842 24.809 1.00 92.44 320 SER A CA 1
ATOM 2415 C C . SER A 1 320 ? -10.583 -28.311 23.854 1.00 92.44 320 SER A C 1
ATOM 2417 O O . SER A 1 320 ? -10.606 -27.129 23.505 1.00 92.44 320 SER A O 1
ATOM 2419 N N . GLY A 1 321 ? -9.704 -29.199 23.394 1.00 94.12 321 GLY A N 1
ATOM 2420 C CA . GLY A 1 321 ? -8.635 -28.863 22.461 1.00 94.12 321 GLY A CA 1
ATOM 2421 C C . GLY A 1 321 ? -7.486 -28.096 23.113 1.00 94.12 321 GLY A C 1
ATOM 2422 O O . GLY A 1 321 ? -7.421 -27.945 24.337 1.00 94.12 321 GLY A O 1
ATOM 2423 N N . GLN A 1 322 ? -6.577 -27.619 22.266 1.00 97.19 322 GLN A N 1
ATOM 2424 C CA . GLN A 1 322 ? -5.372 -26.924 22.701 1.00 97.19 322 GLN A CA 1
ATOM 2425 C C . GLN A 1 322 ? -5.599 -25.422 22.818 1.00 97.19 322 GLN A C 1
ATOM 2427 O O . GLN A 1 322 ? -6.159 -24.796 21.919 1.00 97.19 322 GLN A O 1
ATOM 2432 N N . TRP A 1 323 ? -5.148 -24.842 23.923 1.00 98.06 323 TRP A N 1
ATOM 2433 C CA . TRP A 1 323 ? -5.300 -23.428 24.240 1.00 98.06 323 TRP A CA 1
ATOM 2434 C C . TRP A 1 323 ? -3.936 -22.774 24.372 1.00 98.06 323 TRP A C 1
ATOM 2436 O O . TRP A 1 323 ? -3.097 -23.221 25.155 1.00 98.06 323 TRP A O 1
ATOM 2446 N N . LEU A 1 324 ? -3.730 -21.685 23.636 1.00 98.44 324 LEU A N 1
ATOM 2447 C CA . LEU A 1 324 ? -2.529 -20.874 23.778 1.00 98.44 324 LEU A CA 1
ATOM 2448 C C . LEU A 1 324 ? -2.696 -19.939 24.978 1.00 98.44 324 LEU A C 1
ATOM 2450 O O . LEU A 1 324 ? -3.613 -19.121 25.000 1.00 98.44 324 LEU A O 1
ATOM 2454 N N . VAL A 1 325 ? -1.798 -20.020 25.956 1.00 98.19 325 VAL A N 1
ATOM 2455 C CA . VAL A 1 325 ? -1.740 -19.087 27.087 1.00 98.19 325 VAL A CA 1
ATOM 2456 C C . VAL A 1 325 ? -0.489 -18.234 26.976 1.00 98.19 325 VAL A C 1
ATOM 2458 O O . VAL A 1 325 ? 0.621 -18.760 26.905 1.00 98.19 325 VAL A O 1
ATOM 2461 N N . VAL A 1 326 ? -0.664 -16.914 26.985 1.00 98.00 326 VAL A N 1
ATOM 2462 C CA . VAL A 1 326 ? 0.442 -15.964 26.840 1.00 98.00 326 VAL A CA 1
ATOM 2463 C C . VAL A 1 326 ? 0.694 -15.235 28.156 1.00 98.00 326 VAL A C 1
ATOM 2465 O O . VAL A 1 326 ? -0.182 -14.528 28.661 1.00 98.00 326 VAL A O 1
ATOM 2468 N N . LEU A 1 327 ? 1.893 -15.422 28.706 1.00 97.31 327 LEU A N 1
ATOM 2469 C CA . LEU A 1 327 ? 2.346 -14.895 29.994 1.00 97.31 327 LEU A CA 1
ATOM 2470 C C . LEU A 1 327 ? 3.382 -13.772 29.810 1.00 97.31 327 LEU A C 1
ATOM 2472 O O . LEU A 1 327 ? 4.115 -13.773 28.818 1.00 97.31 327 LEU A O 1
ATOM 2476 N N . PRO A 1 328 ? 3.499 -12.825 30.756 1.00 95.12 328 PRO A N 1
ATOM 2477 C CA . PRO A 1 328 ? 4.581 -11.843 30.736 1.00 95.12 328 PRO A CA 1
ATOM 2478 C C . PRO A 1 328 ? 5.925 -12.504 31.095 1.00 95.12 328 PRO A C 1
ATOM 2480 O O . PRO A 1 328 ? 6.045 -13.123 32.151 1.00 95.12 328 PRO A O 1
ATOM 2483 N N . ALA A 1 329 ? 6.964 -12.339 30.264 1.00 87.81 329 ALA A N 1
ATOM 2484 C CA . ALA A 1 329 ? 8.263 -13.017 30.459 1.00 87.81 329 ALA A CA 1
ATOM 2485 C C . ALA A 1 329 ? 9.031 -12.597 31.733 1.00 87.81 329 ALA A C 1
ATOM 2487 O O . ALA A 1 329 ? 10.007 -13.232 32.116 1.00 87.81 329 ALA A O 1
ATOM 2488 N N . GLY A 1 330 ? 8.610 -11.514 32.395 1.00 81.50 330 GLY A N 1
ATOM 2489 C CA . GLY A 1 330 ? 9.169 -11.060 33.673 1.00 81.50 330 GLY A CA 1
ATOM 2490 C C . GLY A 1 330 ? 8.545 -11.715 34.910 1.00 81.50 330 GLY A C 1
ATOM 2491 O O . GLY A 1 330 ? 8.912 -11.354 36.026 1.00 81.50 330 GLY A O 1
ATOM 2492 N N . GLY A 1 331 ? 7.578 -12.627 34.741 1.00 83.44 331 GLY A N 1
ATOM 2493 C CA . GLY A 1 331 ? 6.874 -13.261 35.860 1.00 83.44 331 GLY A CA 1
ATOM 2494 C C . GLY A 1 331 ? 5.988 -12.295 36.655 1.00 83.44 331 GLY A C 1
ATOM 2495 O O . GLY A 1 331 ? 5.746 -12.515 37.844 1.00 83.44 331 GLY A O 1
ATOM 2496 N N . ALA A 1 332 ? 5.521 -11.213 36.020 1.00 88.19 332 ALA A N 1
ATOM 2497 C CA . ALA A 1 332 ? 4.608 -10.264 36.645 1.00 88.19 332 ALA A CA 1
ATOM 2498 C C . ALA A 1 332 ? 3.338 -10.993 37.110 1.00 88.19 332 ALA A C 1
ATOM 2500 O O . ALA A 1 332 ? 2.636 -11.614 36.314 1.00 88.19 332 ALA A O 1
ATOM 2501 N N . ASP A 1 333 ? 3.090 -10.941 38.419 1.00 90.00 333 ASP A N 1
ATOM 2502 C CA . ASP A 1 333 ? 1.999 -11.648 39.095 1.00 90.00 333 ASP A CA 1
ATOM 2503 C C . ASP A 1 333 ? 1.944 -13.164 38.791 1.00 90.00 333 ASP A C 1
ATOM 2505 O O . ASP A 1 333 ? 0.883 -13.745 38.554 1.00 90.00 333 ASP A O 1
ATOM 2509 N N . ALA A 1 334 ? 3.112 -13.823 38.797 1.00 91.50 334 ALA A N 1
ATOM 2510 C CA . ALA A 1 334 ? 3.256 -15.246 38.469 1.00 91.50 334 ALA A CA 1
ATOM 2511 C C . ALA A 1 334 ? 2.321 -16.171 39.271 1.00 91.50 334 ALA A C 1
ATOM 2513 O O . ALA A 1 334 ? 1.794 -17.129 38.713 1.00 91.50 334 ALA A O 1
ATOM 2514 N N . ALA A 1 335 ? 2.065 -15.871 40.549 1.00 92.94 335 ALA A N 1
ATOM 2515 C CA . ALA A 1 335 ? 1.146 -16.656 41.375 1.00 92.94 335 ALA A CA 1
ATOM 2516 C C . ALA A 1 335 ? -0.301 -16.582 40.858 1.00 92.94 335 ALA A C 1
ATOM 2518 O O . ALA A 1 335 ? -1.006 -17.589 40.829 1.00 92.94 335 ALA A O 1
ATOM 2519 N N . PHE A 1 336 ? -0.747 -15.403 40.420 1.00 94.00 336 PHE A N 1
ATOM 2520 C CA . PHE A 1 336 ? -2.065 -15.234 39.816 1.00 94.00 336 PHE A CA 1
ATOM 2521 C C . PHE A 1 336 ? -2.150 -15.912 38.442 1.00 94.00 336 PHE A C 1
ATOM 2523 O O . PHE A 1 336 ? -3.141 -16.578 38.131 1.00 94.00 336 PHE A O 1
ATOM 2530 N N . ALA A 1 337 ? -1.091 -15.798 37.636 1.00 94.81 337 ALA A N 1
ATOM 2531 C CA . ALA A 1 337 ? -0.991 -16.496 36.359 1.00 94.81 337 ALA A CA 1
ATOM 2532 C C . ALA A 1 337 ? -1.060 -18.024 36.531 1.00 94.81 337 ALA A C 1
ATOM 2534 O O . ALA A 1 337 ? -1.799 -18.683 35.802 1.00 94.81 337 ALA A O 1
ATOM 2535 N N . GLU A 1 338 ? -0.366 -18.580 37.529 1.00 94.62 338 GLU A N 1
ATOM 2536 C CA . GLU A 1 338 ? -0.400 -20.008 37.869 1.00 94.62 338 GLU A CA 1
ATOM 2537 C C . GLU A 1 338 ? -1.798 -20.464 38.310 1.00 94.62 338 GLU A C 1
ATOM 2539 O O . GLU A 1 338 ? -2.278 -21.510 37.877 1.00 94.62 338 GLU A O 1
ATOM 2544 N N . GLN A 1 339 ? -2.506 -19.659 39.109 1.00 95.06 339 GLN A N 1
ATOM 2545 C CA . GLN A 1 339 ? -3.895 -19.957 39.470 1.00 95.06 339 GLN A CA 1
ATOM 2546 C C . GLN A 1 339 ? -4.808 -20.007 38.235 1.00 95.06 339 GLN A C 1
ATOM 2548 O O . GLN A 1 339 ? -5.649 -20.902 38.121 1.00 95.06 339 GLN A O 1
ATOM 2553 N N . CYS A 1 340 ? -4.628 -19.082 37.286 1.00 95.12 340 CYS A N 1
ATOM 2554 C CA . CYS A 1 340 ? -5.382 -19.075 36.034 1.00 95.12 340 CYS A CA 1
ATOM 2555 C C . CYS A 1 340 ? -5.063 -20.306 35.171 1.00 95.12 340 CYS A C 1
ATOM 2557 O O . CYS A 1 340 ? -5.981 -20.981 34.707 1.00 95.12 340 CYS A O 1
ATOM 2559 N N . THR A 1 341 ? -3.789 -20.651 34.971 1.00 96.31 341 THR A N 1
ATOM 2560 C CA . THR A 1 341 ? -3.411 -21.824 34.161 1.00 96.31 341 THR A CA 1
ATOM 2561 C C . THR A 1 341 ? -3.836 -23.143 34.808 1.00 96.31 341 THR A C 1
ATOM 2563 O O . THR A 1 341 ? -4.322 -24.041 34.111 1.00 96.31 341 THR A O 1
ATOM 2566 N N . ALA A 1 342 ? -3.753 -23.253 36.136 1.00 94.94 342 ALA A N 1
ATOM 2567 C CA . ALA A 1 342 ? -4.274 -24.395 36.880 1.00 94.94 342 ALA A CA 1
ATOM 2568 C C . ALA A 1 342 ? -5.799 -24.523 36.722 1.00 94.94 342 ALA A C 1
ATOM 2570 O O . ALA A 1 342 ? -6.306 -25.623 36.492 1.00 94.94 342 ALA A O 1
ATOM 2571 N N . ALA A 1 343 ? -6.533 -23.405 36.774 1.00 94.12 343 ALA A N 1
ATOM 2572 C CA . ALA A 1 343 ? -7.982 -23.376 36.581 1.00 94.12 343 ALA A CA 1
ATOM 2573 C C . ALA A 1 343 ? -8.414 -23.893 35.197 1.00 94.12 343 ALA A C 1
ATOM 2575 O O . ALA A 1 343 ? -9.384 -24.656 35.117 1.00 94.12 343 ALA A O 1
ATOM 2576 N N . LEU A 1 344 ? -7.694 -23.505 34.137 1.00 95.88 344 LEU A N 1
ATOM 2577 C CA . LEU A 1 344 ? -7.947 -23.947 32.760 1.00 95.88 344 LEU A CA 1
ATOM 2578 C C . LEU A 1 344 ? -7.622 -25.439 32.580 1.00 95.88 344 LEU A C 1
ATOM 2580 O O . LEU A 1 344 ? -8.468 -26.200 32.102 1.00 95.88 344 LEU A O 1
ATOM 2584 N N . SER A 1 345 ? -6.439 -25.874 33.031 1.00 95.25 345 SER A N 1
ATOM 2585 C CA . SER A 1 345 ? -5.989 -27.274 32.934 1.00 95.25 345 SER A CA 1
ATOM 2586 C C . SER A 1 345 ? -6.923 -28.231 33.679 1.00 95.25 345 SER A C 1
ATOM 2588 O O . SER A 1 345 ? -7.346 -29.253 33.139 1.00 95.25 345 SER A O 1
ATOM 2590 N N . ALA A 1 346 ? -7.326 -27.877 34.906 1.00 93.69 346 ALA A N 1
ATOM 2591 C CA . ALA A 1 346 ? -8.232 -28.689 35.723 1.00 93.69 346 ALA A CA 1
ATOM 2592 C C . ALA A 1 346 ? -9.618 -28.895 35.079 1.00 93.69 346 ALA A C 1
ATOM 2594 O O . ALA A 1 346 ? -10.367 -29.786 35.483 1.00 93.69 346 ALA A O 1
ATOM 2595 N N . ARG A 1 347 ? -9.973 -28.078 34.079 1.00 94.31 347 ARG A N 1
ATOM 2596 C CA . ARG A 1 347 ? -11.272 -28.094 33.392 1.00 94.31 347 ARG A CA 1
ATOM 2597 C C . ARG A 1 347 ? -11.169 -28.438 31.904 1.00 94.31 347 ARG A C 1
ATOM 2599 O O . ARG A 1 347 ? -12.101 -28.156 31.153 1.00 94.31 347 ARG A O 1
ATOM 2606 N N . GLY A 1 348 ? -10.095 -29.126 31.513 1.00 93.06 348 GLY A N 1
ATOM 2607 C CA . GLY A 1 348 ? -9.993 -29.833 30.233 1.00 93.06 348 GLY A CA 1
ATOM 2608 C C . GLY A 1 348 ? -9.221 -29.117 29.125 1.00 93.06 348 GLY A C 1
ATOM 2609 O O . GLY A 1 348 ? -9.104 -29.682 28.043 1.00 93.06 348 GLY A O 1
ATOM 2610 N N . ALA A 1 349 ? -8.678 -27.919 29.369 1.00 95.38 349 ALA A N 1
ATOM 2611 C CA . ALA A 1 349 ? -7.830 -27.250 28.383 1.00 95.38 349 ALA A CA 1
ATOM 2612 C C . ALA A 1 349 ? -6.431 -27.884 28.329 1.00 95.38 349 ALA A C 1
ATOM 2614 O O . ALA A 1 349 ? -5.758 -27.995 29.355 1.00 95.38 349 ALA A O 1
ATOM 2615 N N . GLU A 1 350 ? -5.966 -28.237 27.132 1.00 96.69 350 GLU A N 1
ATOM 2616 C CA . GLU A 1 350 ? -4.573 -28.629 26.895 1.00 96.69 350 GLU A CA 1
ATOM 2617 C C . GLU A 1 350 ? -3.742 -27.370 26.627 1.00 96.69 350 GLU A C 1
ATOM 2619 O O . GLU A 1 350 ? -3.882 -26.736 25.583 1.00 96.69 350 GLU A O 1
ATOM 2624 N N . LEU A 1 351 ? -2.915 -26.949 27.585 1.00 97.44 351 LEU A N 1
ATOM 2625 C CA . LEU A 1 351 ? -2.259 -25.643 27.510 1.00 97.44 351 LEU A CA 1
ATOM 2626 C C . LEU A 1 351 ? -0.929 -25.688 26.754 1.00 97.44 351 LEU A C 1
ATOM 2628 O O . LEU A 1 351 ? -0.034 -26.462 27.088 1.00 97.44 351 LEU A O 1
ATOM 2632 N N . VAL A 1 352 ? -0.770 -24.761 25.814 1.00 97.56 352 VAL A N 1
ATOM 2633 C CA . VAL A 1 352 ? 0.513 -24.374 25.223 1.00 97.56 352 VAL A CA 1
ATOM 2634 C C . VAL A 1 352 ? 0.868 -23.003 25.784 1.00 97.56 352 VAL A C 1
ATOM 2636 O O . VAL A 1 352 ? 0.135 -22.042 25.573 1.00 97.56 352 VAL A O 1
ATOM 2639 N N . VAL A 1 353 ? 1.966 -22.899 26.531 1.00 97.00 353 VAL A N 1
ATOM 2640 C CA . VAL A 1 353 ? 2.347 -21.654 27.216 1.00 97.00 353 VAL A CA 1
ATOM 2641 C C . VAL A 1 353 ? 3.464 -20.949 26.453 1.00 97.00 353 VAL A C 1
ATOM 2643 O O . VAL A 1 353 ? 4.490 -21.556 26.150 1.00 97.00 353 VAL A O 1
ATOM 2646 N N . LEU A 1 354 ? 3.284 -19.656 26.181 1.00 96.50 354 LEU A N 1
ATOM 2647 C CA . LEU A 1 354 ? 4.319 -18.780 25.636 1.00 96.50 354 LEU A CA 1
ATOM 2648 C C . LEU A 1 354 ? 4.534 -17.566 26.532 1.00 96.50 354 LEU A C 1
ATOM 2650 O O . LEU A 1 354 ? 3.592 -16.946 27.012 1.00 96.50 354 LEU A O 1
ATOM 2654 N N . GLU A 1 355 ? 5.791 -17.173 26.685 1.00 94.88 355 GLU A N 1
ATOM 2655 C CA . GLU A 1 355 ? 6.148 -15.903 27.310 1.00 94.88 355 GLU A CA 1
ATOM 2656 C C . GLU A 1 355 ? 6.331 -14.811 26.254 1.00 94.88 355 GLU A C 1
ATOM 2658 O O . GLU A 1 355 ? 7.042 -15.021 25.263 1.00 94.88 355 GLU A O 1
ATOM 2663 N N . ALA A 1 356 ? 5.747 -13.635 26.473 1.00 91.81 356 ALA A N 1
ATOM 2664 C CA . ALA A 1 356 ? 5.915 -12.466 25.615 1.00 91.81 356 ALA A CA 1
ATOM 2665 C C . ALA A 1 356 ? 6.420 -11.247 26.400 1.00 91.81 356 ALA A C 1
ATOM 2667 O O . ALA A 1 356 ? 6.255 -11.143 27.617 1.00 91.81 356 ALA A O 1
ATOM 2668 N N . THR A 1 357 ? 7.062 -10.325 25.683 1.00 88.62 357 THR A N 1
ATOM 2669 C CA . THR A 1 357 ? 7.602 -9.072 26.220 1.00 88.62 357 THR A CA 1
ATOM 2670 C C . THR A 1 357 ? 7.133 -7.897 25.375 1.00 88.62 357 THR A C 1
ATOM 2672 O O . THR A 1 357 ? 6.864 -8.048 24.184 1.00 88.62 357 THR A O 1
ATOM 2675 N N . ALA A 1 358 ? 7.086 -6.705 25.971 1.00 81.75 358 ALA A N 1
ATOM 2676 C CA . ALA A 1 358 ? 6.757 -5.472 25.254 1.00 81.75 358 ALA A CA 1
ATOM 2677 C C . ALA A 1 358 ? 7.769 -5.112 24.150 1.00 81.75 358 ALA A C 1
ATOM 2679 O O . ALA A 1 358 ? 7.418 -4.426 23.199 1.00 81.75 358 ALA A O 1
ATOM 2680 N N . ALA A 1 359 ? 9.016 -5.580 24.274 1.00 76.81 359 ALA A N 1
ATOM 2681 C CA . ALA A 1 359 ? 10.081 -5.349 23.299 1.00 76.81 359 ALA A CA 1
ATOM 2682 C C . ALA A 1 359 ? 10.091 -6.371 22.147 1.00 76.81 359 ALA A C 1
ATOM 2684 O O . ALA A 1 359 ? 10.943 -6.288 21.264 1.00 76.81 359 ALA A O 1
ATOM 2685 N N . ALA A 1 360 ? 9.206 -7.373 22.170 1.00 75.88 360 ALA A N 1
ATOM 2686 C CA . ALA A 1 360 ? 9.169 -8.385 21.126 1.00 75.88 360 ALA A CA 1
ATOM 2687 C C . ALA A 1 360 ? 8.689 -7.778 19.800 1.00 75.88 360 ALA A C 1
ATOM 2689 O O . ALA A 1 360 ? 7.621 -7.170 19.728 1.00 75.88 360 ALA A O 1
ATOM 2690 N N . ASP A 1 361 ? 9.468 -7.993 18.740 1.00 88.31 361 ASP A N 1
ATOM 2691 C CA . ASP A 1 361 ? 9.071 -7.655 17.377 1.00 88.31 361 ASP A CA 1
ATOM 2692 C C . ASP A 1 361 ? 7.851 -8.486 16.936 1.00 88.31 361 ASP A C 1
ATOM 2694 O O . ASP A 1 361 ? 7.761 -9.686 17.222 1.00 88.31 361 ASP A O 1
ATOM 2698 N N . ARG A 1 362 ? 6.923 -7.854 16.203 1.00 93.31 362 ARG A N 1
ATOM 2699 C CA . ARG A 1 362 ? 5.686 -8.478 15.699 1.00 93.31 362 ARG A CA 1
ATOM 2700 C C . ARG A 1 362 ? 5.956 -9.755 14.896 1.00 93.31 362 ARG A C 1
ATOM 2702 O O . ARG A 1 362 ? 5.260 -10.749 15.102 1.00 93.31 362 ARG A O 1
ATOM 2709 N N . LYS A 1 363 ? 6.957 -9.760 14.006 1.00 93.75 363 LYS A N 1
ATOM 2710 C CA . LYS A 1 363 ? 7.271 -10.928 13.165 1.00 93.75 363 LYS A CA 1
ATOM 2711 C C . LYS A 1 363 ? 7.838 -12.062 14.001 1.00 93.75 363 LYS A C 1
ATOM 2713 O O . LYS A 1 363 ? 7.412 -13.201 13.838 1.00 93.75 363 LYS A O 1
ATOM 2718 N N . LEU A 1 364 ? 8.735 -11.743 14.934 1.00 93.81 364 LEU A N 1
ATOM 2719 C CA . LEU A 1 364 ? 9.298 -12.737 15.846 1.00 93.81 364 LEU A CA 1
ATOM 2720 C C . LEU A 1 364 ? 8.214 -13.354 16.742 1.00 93.81 364 LEU A C 1
ATOM 2722 O O . LEU A 1 364 ? 8.201 -14.564 16.964 1.00 93.81 364 LEU A O 1
ATOM 2726 N N . ALA A 1 365 ? 7.278 -12.541 17.239 1.00 95.00 365 ALA A N 1
ATOM 2727 C CA . ALA A 1 365 ? 6.132 -13.033 17.994 1.00 95.00 365 ALA A CA 1
ATOM 2728 C C . ALA A 1 365 ? 5.265 -13.979 17.144 1.00 95.00 365 ALA A C 1
ATOM 2730 O O . ALA A 1 365 ? 4.903 -15.057 17.616 1.00 95.00 365 ALA A O 1
ATOM 2731 N N . ALA A 1 366 ? 4.999 -13.632 15.880 1.00 97.06 366 ALA A N 1
ATOM 2732 C CA . ALA A 1 366 ? 4.249 -14.486 14.961 1.00 97.06 366 ALA A CA 1
ATOM 2733 C C . ALA A 1 366 ? 4.975 -15.812 14.674 1.00 97.06 366 ALA A C 1
ATOM 2735 O O . ALA A 1 366 ? 4.358 -16.872 14.704 1.00 97.06 366 ALA A O 1
ATOM 2736 N N . GLU A 1 367 ? 6.291 -15.786 14.455 1.00 96.06 367 GLU A N 1
ATOM 2737 C CA . GLU A 1 367 ? 7.109 -16.992 14.263 1.00 96.06 367 GLU A CA 1
ATOM 2738 C C . GLU A 1 367 ? 7.070 -17.917 15.481 1.00 96.06 367 GLU A C 1
ATOM 2740 O O . GLU A 1 367 ? 6.893 -19.127 15.328 1.00 96.06 367 GLU A O 1
ATOM 2745 N N . ARG A 1 368 ? 7.163 -17.358 16.695 1.00 96.06 368 ARG A N 1
ATOM 2746 C CA . ARG A 1 368 ? 7.049 -18.136 17.937 1.00 96.06 368 ARG A CA 1
ATOM 2747 C C . ARG A 1 368 ? 5.672 -18.774 18.094 1.00 96.06 368 ARG A C 1
ATOM 2749 O O . ARG A 1 368 ? 5.603 -19.909 18.550 1.00 96.06 368 ARG A O 1
ATOM 2756 N N . ILE A 1 369 ? 4.604 -18.079 17.699 1.00 97.25 369 ILE A N 1
ATOM 2757 C CA . ILE A 1 369 ? 3.244 -18.636 17.694 1.00 97.25 369 ILE A CA 1
ATOM 2758 C C . ILE A 1 369 ? 3.138 -19.770 16.667 1.00 97.25 369 ILE A C 1
ATOM 2760 O O . ILE A 1 369 ? 2.673 -20.850 17.018 1.00 97.25 369 ILE A O 1
ATOM 2764 N N . ARG A 1 370 ? 3.623 -19.577 15.430 1.00 97.19 370 ARG A N 1
ATOM 2765 C CA . ARG A 1 370 ? 3.601 -20.622 14.386 1.00 97.19 370 ARG A CA 1
ATOM 2766 C C . ARG A 1 370 ? 4.375 -21.874 14.796 1.00 97.19 370 ARG A C 1
ATOM 2768 O O . ARG A 1 370 ? 3.939 -22.975 14.492 1.00 97.19 370 ARG A O 1
ATOM 2775 N N . ALA A 1 371 ? 5.492 -21.718 15.507 1.00 96.75 371 ALA A N 1
ATOM 2776 C CA . ALA A 1 371 ? 6.316 -22.839 15.960 1.00 96.75 371 ALA A CA 1
ATOM 2777 C C . ALA A 1 371 ? 5.597 -23.779 16.944 1.00 96.75 371 ALA A C 1
ATOM 2779 O O . ALA A 1 371 ? 6.007 -24.928 17.092 1.00 96.75 371 ALA A O 1
ATOM 2780 N N . VAL A 1 372 ? 4.549 -23.298 17.617 1.00 96.69 372 VAL A N 1
ATOM 2781 C CA . VAL A 1 372 ? 3.762 -24.073 18.587 1.00 96.69 372 VAL A CA 1
ATOM 2782 C C . VAL A 1 372 ? 2.302 -24.252 18.162 1.00 96.69 372 VAL A C 1
ATOM 2784 O O . VAL A 1 372 ? 1.502 -24.763 18.943 1.00 96.69 372 VAL A O 1
ATOM 2787 N N . LEU A 1 373 ? 1.940 -23.818 16.950 1.00 96.25 373 LEU A N 1
ATOM 2788 C CA . LEU A 1 373 ? 0.592 -23.942 16.406 1.00 96.25 373 LEU A CA 1
ATOM 2789 C C . LEU A 1 373 ? 0.326 -25.413 16.038 1.00 96.25 373 LEU A C 1
ATOM 2791 O O . LEU A 1 373 ? 1.022 -25.948 15.171 1.00 96.25 373 LEU A O 1
ATOM 2795 N N . PRO A 1 374 ? -0.657 -26.088 16.658 1.00 93.75 374 PRO A N 1
ATOM 2796 C CA . PRO A 1 374 ? -1.007 -27.452 16.276 1.00 93.75 374 PRO A CA 1
ATOM 2797 C C . PRO A 1 374 ? -1.666 -27.506 14.898 1.00 93.75 374 PRO A C 1
ATOM 2799 O O . PRO A 1 374 ? -2.331 -26.559 14.479 1.00 93.75 374 PRO A O 1
ATOM 2802 N N . GLU A 1 375 ? -1.581 -28.664 14.238 1.00 91.25 375 GLU A N 1
ATOM 2803 C CA . GLU A 1 375 ? -2.256 -28.906 12.952 1.00 91.25 375 GLU A CA 1
ATOM 2804 C C . GLU A 1 375 ? -3.778 -28.699 13.033 1.00 91.25 375 GLU A C 1
ATOM 2806 O O . GLU A 1 375 ? -4.398 -28.259 12.069 1.00 91.25 375 GLU A O 1
ATOM 2811 N N . SER A 1 376 ? -4.387 -28.973 14.193 1.00 91.38 376 SER A N 1
ATOM 2812 C CA . SER A 1 376 ? -5.816 -28.749 14.443 1.00 91.38 376 SER A CA 1
ATOM 2813 C C . SER A 1 376 ? -6.188 -27.284 14.701 1.00 91.38 376 SER A C 1
ATOM 2815 O O . SER A 1 376 ? -7.371 -26.982 14.848 1.00 91.38 376 SER A O 1
ATOM 2817 N N . GLY A 1 377 ? -5.203 -26.389 14.821 1.00 94.88 377 GLY A N 1
ATOM 2818 C CA . GLY A 1 377 ? -5.382 -25.035 15.337 1.00 94.88 377 GLY A CA 1
ATOM 2819 C C . GLY A 1 377 ? -5.651 -24.990 16.847 1.00 94.88 377 GLY A C 1
ATOM 2820 O O . GLY A 1 377 ? -5.907 -26.009 17.499 1.00 94.88 377 GLY A O 1
ATOM 2821 N N . PHE A 1 378 ? -5.566 -23.787 17.416 1.00 97.56 378 PHE A N 1
ATOM 2822 C CA . PHE A 1 378 ? -5.961 -23.544 18.803 1.00 97.56 378 PHE A CA 1
ATOM 2823 C C . PHE A 1 378 ? -7.486 -23.461 18.924 1.00 97.56 378 PHE A C 1
ATOM 2825 O O . PHE A 1 378 ? -8.154 -22.874 18.077 1.00 97.56 378 PHE A O 1
ATOM 2832 N N . ALA A 1 379 ? -8.035 -23.993 20.013 1.00 96.56 379 ALA A N 1
ATOM 2833 C CA . ALA A 1 379 ? -9.441 -23.822 20.376 1.00 96.56 379 ALA A CA 1
ATOM 2834 C C . ALA A 1 379 ? -9.725 -22.427 20.969 1.00 96.56 379 ALA A C 1
ATOM 2836 O O . ALA A 1 379 ? -10.849 -21.938 20.895 1.00 96.56 379 ALA A O 1
ATOM 2837 N N . GLY A 1 380 ? -8.703 -21.774 21.527 1.00 97.06 380 GLY A N 1
ATOM 2838 C CA . GLY A 1 380 ? -8.776 -20.409 22.035 1.00 97.06 380 GLY A CA 1
ATOM 2839 C C . GLY A 1 380 ? -7.418 -19.899 22.507 1.00 97.06 380 GLY A C 1
ATOM 2840 O O . GLY A 1 380 ? -6.473 -20.672 22.698 1.00 97.06 380 GLY A O 1
ATOM 2841 N N . VAL A 1 381 ? -7.318 -18.584 22.684 1.00 98.31 381 VAL A N 1
ATOM 2842 C CA . VAL A 1 381 ? -6.115 -17.912 23.187 1.00 98.31 381 VAL A CA 1
ATOM 2843 C C . VAL A 1 381 ? -6.468 -17.136 24.449 1.00 98.31 381 VAL A C 1
ATOM 2845 O O . VAL A 1 381 ? -7.425 -16.370 24.451 1.00 98.31 381 VAL A O 1
ATOM 2848 N N . VAL A 1 382 ? -5.689 -17.301 25.517 1.00 98.25 382 VAL A N 1
ATOM 2849 C CA . VAL A 1 382 ? -5.823 -16.540 26.767 1.00 98.25 382 VAL A CA 1
ATOM 2850 C C . VAL A 1 382 ? -4.573 -15.694 26.976 1.00 98.25 382 VAL A C 1
ATOM 2852 O O . VAL A 1 382 ? -3.471 -16.214 27.146 1.00 98.25 382 VAL A O 1
ATOM 2855 N N . SER A 1 383 ? -4.740 -14.376 26.988 1.00 98.19 383 SER A N 1
ATOM 2856 C CA . SER A 1 383 ? -3.677 -13.425 27.307 1.00 98.19 383 SER A CA 1
ATOM 2857 C C . SER A 1 383 ? -3.752 -13.012 28.773 1.00 98.19 383 SER A C 1
ATOM 2859 O O . SER A 1 383 ? -4.752 -12.441 29.210 1.00 98.19 383 SER A O 1
ATOM 2861 N N . LEU A 1 384 ? -2.665 -13.252 29.507 1.00 97.81 384 LEU A N 1
ATOM 2862 C CA . LEU A 1 384 ? -2.430 -12.760 30.870 1.00 97.81 384 LEU A CA 1
ATOM 2863 C C . LEU A 1 384 ? -1.397 -11.620 30.881 1.00 97.81 384 LEU A C 1
ATOM 2865 O O . LEU A 1 384 ? -0.865 -11.253 31.924 1.00 97.81 384 LEU A O 1
ATOM 2869 N N . LEU A 1 385 ? -1.105 -11.039 29.714 1.00 97.38 385 LEU A N 1
ATOM 2870 C CA . LEU A 1 385 ? -0.090 -9.995 29.564 1.00 97.38 385 LEU A CA 1
ATOM 2871 C C . LEU A 1 385 ? -0.437 -8.716 30.322 1.00 97.38 385 LEU A C 1
ATOM 2873 O O . LEU A 1 385 ? 0.467 -8.025 30.775 1.00 97.38 385 LEU A O 1
ATOM 2877 N N . ALA A 1 386 ? -1.726 -8.428 30.527 1.00 96.56 386 ALA A N 1
ATOM 2878 C CA . ALA A 1 386 ? -2.178 -7.259 31.279 1.00 96.56 386 ALA A CA 1
ATOM 2879 C C . ALA A 1 386 ? -1.689 -7.232 32.742 1.00 96.56 386 ALA A C 1
ATOM 2881 O O . ALA A 1 386 ? -1.736 -6.174 33.362 1.00 96.56 386 ALA A O 1
ATOM 2882 N N . LEU A 1 387 ? -1.206 -8.358 33.284 1.00 95.69 387 LEU A N 1
ATOM 2883 C CA . LEU A 1 387 ? -0.607 -8.436 34.621 1.00 95.69 387 LEU A CA 1
ATOM 2884 C C . LEU A 1 387 ? 0.718 -7.665 34.734 1.00 95.69 387 LEU A C 1
ATOM 2886 O O . LEU A 1 387 ? 1.114 -7.298 35.840 1.00 95.69 387 LEU A O 1
ATOM 2890 N N . ASP A 1 388 ? 1.394 -7.400 33.613 1.00 95.38 388 ASP A N 1
ATOM 2891 C CA . ASP A 1 388 ? 2.608 -6.589 33.586 1.00 95.38 388 ASP A CA 1
ATOM 2892 C C . ASP A 1 388 ? 2.278 -5.094 33.470 1.00 95.38 388 ASP A C 1
ATOM 2894 O O . ASP A 1 388 ? 2.084 -4.536 32.387 1.00 95.38 388 ASP A O 1
ATOM 2898 N N . GLU A 1 389 ? 2.218 -4.436 34.624 1.00 94.75 389 GLU A N 1
ATOM 2899 C CA . GLU A 1 389 ? 1.977 -2.995 34.743 1.00 94.75 389 GLU A CA 1
ATOM 2900 C C . GLU A 1 389 ? 3.267 -2.163 34.683 1.00 94.75 389 GLU A C 1
ATOM 2902 O O . GLU A 1 389 ? 3.219 -0.942 34.860 1.00 94.75 389 GLU A O 1
ATOM 2907 N N . THR A 1 390 ? 4.428 -2.790 34.452 1.00 94.56 390 THR A N 1
ATOM 2908 C CA . THR A 1 390 ? 5.697 -2.059 34.404 1.00 94.56 390 THR A CA 1
ATOM 2909 C C . THR A 1 390 ? 5.729 -1.104 33.206 1.00 94.56 390 THR A C 1
ATOM 2911 O O . THR A 1 390 ? 5.245 -1.451 32.130 1.00 94.56 390 THR A O 1
ATOM 2914 N N . PRO A 1 391 ? 6.265 0.119 33.343 1.00 92.88 391 PRO A N 1
ATOM 2915 C CA . PRO A 1 391 ? 6.387 1.029 32.209 1.00 92.88 391 PRO A CA 1
ATOM 2916 C C . PRO A 1 391 ? 7.367 0.516 31.150 1.00 92.88 391 PRO A C 1
ATOM 2918 O O . PRO A 1 391 ? 8.451 0.032 31.483 1.00 92.88 391 PRO A O 1
ATOM 2921 N N . VAL A 1 392 ? 7.044 0.710 29.871 1.00 91.94 392 VAL A N 1
ATOM 2922 C CA . VAL A 1 392 ? 8.019 0.535 28.787 1.00 91.94 392 VAL A CA 1
ATOM 2923 C C . VAL A 1 392 ? 9.095 1.629 28.910 1.00 91.94 392 VAL A C 1
ATOM 2925 O O . VAL A 1 392 ? 8.734 2.805 28.980 1.00 91.94 392 VAL A O 1
ATOM 2928 N N . PRO A 1 393 ? 10.407 1.303 28.907 1.00 86.81 393 PRO A N 1
ATOM 2929 C CA . PRO A 1 393 ? 11.469 2.283 29.170 1.00 86.81 393 PRO A CA 1
ATOM 2930 C C . PRO A 1 393 ? 11.443 3.530 28.273 1.00 86.81 393 PRO A C 1
ATOM 2932 O O . PRO A 1 393 ? 11.663 4.638 28.754 1.00 86.81 393 PRO A O 1
ATOM 2935 N N . GLU A 1 394 ? 11.142 3.362 26.982 1.00 86.94 394 GLU A N 1
ATOM 2936 C CA . GLU A 1 394 ? 11.070 4.458 26.001 1.00 86.94 394 GLU A CA 1
ATOM 2937 C C . GLU A 1 394 ? 9.738 5.229 26.058 1.00 86.94 394 GLU A C 1
ATOM 2939 O O . GLU A 1 394 ? 9.645 6.368 25.596 1.00 86.94 394 GLU A O 1
ATOM 2944 N N . HIS A 1 395 ? 8.705 4.634 26.664 1.00 89.19 395 HIS A N 1
ATOM 2945 C CA . HIS A 1 395 ? 7.352 5.180 26.748 1.00 89.19 395 HIS A CA 1
ATOM 2946 C C . HIS A 1 395 ? 6.775 4.994 28.163 1.00 89.19 395 HIS A C 1
ATOM 2948 O O . HIS A 1 395 ? 5.932 4.122 28.375 1.00 89.19 395 HIS A O 1
ATOM 2954 N N . PRO A 1 396 ? 7.164 5.836 29.142 1.00 87.75 396 PRO A N 1
ATOM 2955 C CA . PRO A 1 396 ? 6.846 5.623 30.560 1.00 87.75 396 PRO A CA 1
ATOM 2956 C C . PRO A 1 396 ? 5.351 5.617 30.923 1.00 87.75 396 PRO A C 1
ATOM 2958 O O . PRO A 1 396 ? 4.980 5.199 32.015 1.00 87.75 396 PRO A O 1
ATOM 2961 N N . VAL A 1 397 ? 4.487 6.110 30.034 1.00 89.00 397 VAL A N 1
ATOM 2962 C CA . VAL A 1 397 ? 3.024 6.101 30.210 1.00 89.00 397 VAL A CA 1
ATOM 2963 C C . VAL A 1 397 ? 2.364 4.826 29.677 1.00 89.00 397 VAL A C 1
ATOM 2965 O O . VAL A 1 397 ? 1.183 4.605 29.936 1.00 89.00 397 VAL A O 1
ATOM 2968 N N . VAL A 1 398 ? 3.107 4.002 28.932 1.00 92.75 398 VAL A N 1
ATOM 2969 C CA . VAL A 1 398 ? 2.622 2.771 28.304 1.00 92.75 398 VAL A CA 1
ATOM 2970 C C . VAL A 1 398 ? 3.048 1.574 29.156 1.00 92.75 398 VAL A C 1
ATOM 2972 O O . VAL A 1 398 ? 4.248 1.324 29.290 1.00 92.75 398 VAL A O 1
ATOM 2975 N N . PRO A 1 399 ? 2.099 0.805 29.715 1.00 94.31 399 PRO A N 1
ATOM 2976 C CA . PRO A 1 399 ? 2.412 -0.436 30.414 1.00 94.31 399 PRO A CA 1
ATOM 2977 C C . PRO A 1 399 ? 2.937 -1.501 29.446 1.00 94.31 399 PRO A C 1
ATOM 2979 O O . PRO A 1 399 ? 2.414 -1.664 28.339 1.00 94.31 399 PRO A O 1
ATOM 2982 N N . ALA A 1 400 ? 3.926 -2.276 29.874 1.00 94.81 400 ALA A N 1
ATOM 2983 C CA . ALA A 1 400 ? 4.525 -3.351 29.097 1.00 94.81 400 ALA A CA 1
ATOM 2984 C C . ALA A 1 400 ? 3.483 -4.404 28.694 1.00 94.81 400 ALA A C 1
ATOM 2986 O O . ALA A 1 400 ? 3.451 -4.831 27.539 1.00 94.81 400 ALA A O 1
ATOM 2987 N N . GLY A 1 401 ? 2.558 -4.741 29.594 1.00 95.44 401 GLY A N 1
ATOM 2988 C CA . GLY A 1 401 ? 1.444 -5.640 29.320 1.00 95.44 401 GLY A CA 1
ATOM 2989 C C . GLY A 1 401 ? 0.485 -5.138 28.241 1.00 95.44 401 GLY A C 1
ATOM 2990 O O . GLY A 1 401 ? 0.008 -5.922 27.417 1.00 95.44 401 GLY A O 1
ATOM 2991 N N . PHE A 1 402 ? 0.240 -3.824 28.188 1.00 95.94 402 PHE A N 1
ATOM 2992 C CA . PHE A 1 402 ? -0.567 -3.201 27.135 1.00 95.94 402 PHE A CA 1
ATOM 2993 C C . PHE A 1 402 ? 0.132 -3.305 25.775 1.00 95.94 402 PHE A C 1
ATOM 2995 O O . PHE A 1 402 ? -0.470 -3.783 24.812 1.00 95.94 402 PHE A O 1
ATOM 3002 N N . ALA A 1 403 ? 1.411 -2.924 25.708 1.00 95.56 403 ALA A N 1
ATOM 3003 C CA . ALA A 1 403 ? 2.203 -3.006 24.482 1.00 95.56 403 ALA A CA 1
ATOM 3004 C C . ALA A 1 403 ? 2.324 -4.455 23.978 1.00 95.56 403 ALA A C 1
ATOM 3006 O O . ALA A 1 403 ? 2.069 -4.729 22.807 1.00 95.56 403 ALA A O 1
ATOM 3007 N N . ALA A 1 404 ? 2.612 -5.403 24.873 1.00 96.25 404 ALA A N 1
ATOM 3008 C CA . ALA A 1 404 ? 2.694 -6.821 24.536 1.00 96.25 404 ALA A CA 1
ATOM 3009 C C . ALA A 1 404 ? 1.344 -7.386 24.056 1.00 96.25 404 ALA A C 1
ATOM 3011 O O . ALA A 1 404 ? 1.318 -8.213 23.146 1.00 96.25 404 ALA A O 1
ATOM 3012 N N . THR A 1 405 ? 0.217 -6.926 24.617 1.00 97.00 405 THR A N 1
ATOM 3013 C CA . THR A 1 405 ? -1.124 -7.327 24.153 1.00 97.00 405 THR A CA 1
ATOM 3014 C C . THR A 1 405 ? -1.396 -6.832 22.731 1.00 97.00 405 THR A C 1
ATOM 3016 O O . THR A 1 405 ? -1.916 -7.594 21.917 1.00 97.00 405 THR A O 1
ATOM 3019 N N . LEU A 1 406 ? -1.006 -5.597 22.396 1.00 96.38 406 LEU A N 1
ATOM 3020 C CA . LEU A 1 406 ? -1.107 -5.082 21.026 1.00 96.38 406 LEU A CA 1
ATOM 3021 C C . LEU A 1 406 ? -0.269 -5.922 20.050 1.00 96.38 406 LEU A C 1
ATOM 3023 O O . LEU A 1 406 ? -0.779 -6.347 19.011 1.00 96.38 406 LEU A O 1
ATOM 3027 N N . THR A 1 407 ? 0.982 -6.222 20.408 1.00 96.88 407 THR A N 1
ATOM 3028 C CA . THR A 1 407 ? 1.854 -7.091 19.605 1.00 96.88 407 THR A CA 1
ATOM 3029 C C . THR A 1 407 ? 1.252 -8.485 19.435 1.00 96.88 407 THR A C 1
ATOM 3031 O O . THR A 1 407 ? 1.281 -9.023 18.332 1.00 96.88 407 THR A O 1
ATOM 3034 N N . LEU A 1 408 ? 0.650 -9.064 20.481 1.00 97.25 408 LEU A N 1
ATOM 3035 C CA . LEU A 1 408 ? -0.013 -10.369 20.410 1.00 97.25 408 LEU A CA 1
ATOM 3036 C C . LEU A 1 408 ? -1.183 -10.365 19.415 1.00 97.25 408 LEU A C 1
ATOM 3038 O O . LEU A 1 408 ? -1.275 -11.266 18.584 1.00 97.25 408 LEU A O 1
ATOM 3042 N N . VAL A 1 409 ? -2.051 -9.349 19.456 1.00 96.88 409 VAL A N 1
ATOM 3043 C CA . VAL A 1 409 ? -3.184 -9.220 18.517 1.00 96.88 409 VAL A CA 1
ATOM 3044 C C . VAL A 1 409 ? -2.693 -9.195 17.069 1.00 96.88 409 VAL A C 1
ATOM 3046 O O . VAL A 1 409 ? -3.267 -9.858 16.199 1.00 96.88 409 VAL A O 1
ATOM 3049 N N . GLN A 1 410 ? -1.620 -8.452 16.806 1.00 96.50 410 GLN A N 1
ATOM 3050 C CA . GLN A 1 410 ? -1.008 -8.363 15.484 1.00 96.50 410 GLN A CA 1
ATOM 3051 C C . GLN A 1 410 ? -0.350 -9.686 15.066 1.00 96.50 410 GLN A C 1
ATOM 3053 O O . GLN A 1 410 ? -0.584 -10.169 13.960 1.00 96.50 410 GLN A O 1
ATOM 3058 N N . ALA A 1 411 ? 0.416 -10.305 15.964 1.00 97.06 411 ALA A N 1
ATOM 3059 C CA . ALA A 1 411 ? 1.135 -11.549 15.717 1.00 97.06 411 ALA A CA 1
ATOM 3060 C C . ALA A 1 411 ? 0.202 -12.743 15.468 1.00 97.06 411 ALA A C 1
ATOM 3062 O O . ALA A 1 411 ? 0.498 -13.572 14.613 1.00 97.06 411 ALA A O 1
ATOM 3063 N N . LEU A 1 412 ? -0.943 -12.817 16.157 1.00 96.75 412 LEU A N 1
ATOM 3064 C CA . LEU A 1 412 ? -1.976 -13.824 15.883 1.00 96.75 412 LEU A CA 1
ATOM 3065 C C . LEU A 1 412 ? -2.539 -13.692 14.462 1.00 96.75 412 LEU A C 1
ATOM 3067 O O . LEU A 1 412 ? -2.819 -14.703 13.829 1.00 96.75 412 LEU A O 1
ATOM 3071 N N . GLY A 1 413 ? -2.672 -12.459 13.958 1.00 96.00 413 GLY A N 1
ATOM 3072 C CA . GLY A 1 413 ? -3.114 -12.206 12.585 1.00 96.00 413 GLY A CA 1
ATOM 3073 C C . GLY A 1 413 ? -2.069 -12.662 11.569 1.00 96.00 413 GLY A C 1
ATOM 3074 O O . GLY A 1 413 ? -2.393 -13.373 10.627 1.00 96.00 413 GLY A O 1
ATOM 3075 N N . ASP A 1 414 ? -0.798 -12.338 11.814 1.00 96.69 414 ASP A N 1
ATOM 3076 C CA . ASP A 1 414 ? 0.317 -12.768 10.957 1.00 96.69 414 ASP A CA 1
ATOM 3077 C C . ASP A 1 414 ? 0.541 -14.283 10.971 1.00 96.69 414 ASP A C 1
ATOM 3079 O O . ASP A 1 414 ? 1.061 -14.849 10.010 1.00 96.69 414 ASP A O 1
ATOM 3083 N N . ALA A 1 415 ? 0.221 -14.939 12.084 1.00 96.31 415 ALA A N 1
ATOM 3084 C CA . ALA A 1 415 ? 0.288 -16.386 12.234 1.00 96.31 415 ALA A CA 1
ATOM 3085 C C . ALA A 1 415 ? -0.975 -17.105 11.727 1.00 96.31 415 ALA A C 1
ATOM 3087 O O . ALA A 1 415 ? -1.041 -18.323 11.855 1.00 96.31 415 ALA A O 1
ATOM 3088 N N . GLU A 1 416 ? -1.948 -16.370 11.173 1.00 95.50 416 GLU A N 1
ATOM 3089 C CA . GLU A 1 416 ? -3.223 -16.894 10.660 1.00 95.50 416 GLU A CA 1
ATOM 3090 C C . GLU A 1 416 ? -4.011 -17.704 11.709 1.00 95.50 416 GLU A C 1
ATOM 3092 O O . GLU A 1 416 ? -4.701 -18.678 11.409 1.00 95.50 416 GLU A O 1
ATOM 3097 N N . VAL A 1 417 ? -3.930 -17.289 12.978 1.00 96.69 417 VAL A N 1
ATOM 3098 C CA . VAL A 1 417 ? -4.667 -17.920 14.077 1.00 96.69 417 VAL A CA 1
ATOM 3099 C C . VAL A 1 417 ? -6.078 -17.335 14.152 1.00 96.69 417 VAL A C 1
ATOM 3101 O O . VAL A 1 417 ? -6.271 -16.212 14.617 1.00 96.69 417 VAL A O 1
ATOM 3104 N N . GLY A 1 418 ? -7.071 -18.127 13.740 1.00 94.06 418 GLY A N 1
ATOM 3105 C CA . GLY A 1 418 ? -8.500 -17.781 13.810 1.00 94.06 418 GLY A CA 1
ATOM 3106 C C . GLY A 1 418 ? -9.185 -18.086 15.151 1.00 94.06 418 GLY A C 1
ATOM 3107 O O . GLY A 1 418 ? -10.403 -17.997 15.251 1.00 94.06 418 GLY A O 1
ATOM 3108 N N . ALA A 1 419 ? -8.433 -18.498 16.174 1.00 95.94 419 ALA A N 1
ATOM 3109 C CA . ALA A 1 419 ? -8.981 -18.842 17.485 1.00 95.94 419 ALA A CA 1
ATOM 3110 C C . ALA A 1 419 ? -9.382 -17.584 18.286 1.00 95.94 419 ALA A C 1
ATOM 3112 O O . ALA A 1 419 ? -8.675 -16.575 18.211 1.00 95.94 419 ALA A O 1
ATOM 3113 N N . PRO A 1 420 ? -10.456 -17.630 19.102 1.00 96.62 420 PRO A N 1
ATOM 3114 C CA . PRO A 1 420 ? -10.906 -16.474 19.873 1.00 96.62 420 PRO A CA 1
ATOM 3115 C C . PRO A 1 420 ? -9.876 -16.058 20.931 1.00 96.62 420 PRO A C 1
ATOM 3117 O O . PRO A 1 420 ? -9.495 -16.855 21.795 1.00 96.62 420 PRO A O 1
ATOM 3120 N N . LEU A 1 421 ? -9.456 -14.791 20.885 1.00 97.88 421 LEU A N 1
ATOM 3121 C CA . LEU A 1 421 ? -8.581 -14.175 21.882 1.00 97.88 421 LEU A CA 1
ATOM 3122 C C . LEU A 1 421 ? -9.379 -13.619 23.066 1.00 97.88 421 LEU A C 1
ATOM 3124 O O . LEU A 1 421 ? -10.185 -12.700 22.915 1.00 97.88 421 LEU A O 1
ATOM 3128 N N . TRP A 1 422 ? -9.076 -14.128 24.254 1.00 98.19 422 TRP A N 1
ATOM 3129 C CA . TRP A 1 422 ? -9.570 -13.643 25.534 1.00 98.19 422 TRP A CA 1
ATOM 3130 C C . TRP A 1 422 ? -8.458 -12.951 26.309 1.00 98.19 422 TRP A C 1
ATOM 3132 O O . TRP A 1 422 ? -7.395 -13.527 26.543 1.00 98.19 422 TRP A O 1
ATOM 3142 N N . VAL A 1 423 ? -8.704 -11.718 26.740 1.00 98.12 423 VAL A N 1
ATOM 3143 C CA . VAL A 1 423 ? -7.747 -10.953 27.544 1.00 98.12 423 VAL A CA 1
ATOM 3144 C C . VAL A 1 423 ? -8.217 -10.889 28.987 1.00 98.12 423 VAL A C 1
ATOM 3146 O O . VAL A 1 423 ? -9.324 -10.430 29.268 1.00 98.12 423 VAL A O 1
ATOM 3149 N N . VAL A 1 424 ? -7.373 -11.361 29.900 1.00 97.88 424 VAL A N 1
ATOM 3150 C CA . VAL A 1 424 ? -7.692 -11.456 31.323 1.00 97.88 424 VAL A CA 1
ATOM 3151 C C . VAL A 1 424 ? -6.995 -10.339 32.091 1.00 97.88 424 VAL A C 1
ATOM 3153 O O . VAL A 1 424 ? -5.788 -10.136 31.963 1.00 97.88 424 VAL A O 1
ATOM 3156 N N . THR A 1 425 ? -7.763 -9.633 32.915 1.00 97.12 425 THR A N 1
ATOM 3157 C CA . THR A 1 425 ? -7.278 -8.628 33.867 1.00 97.12 425 THR A CA 1
ATOM 3158 C C . THR A 1 425 ? -7.657 -9.010 35.298 1.00 97.12 425 THR A C 1
ATOM 3160 O O . THR A 1 425 ? -8.490 -9.892 35.511 1.00 97.12 425 THR A O 1
ATOM 3163 N N . SER A 1 426 ? -7.063 -8.351 36.295 1.00 95.00 426 SER A N 1
ATOM 3164 C CA . SER A 1 426 ? -7.437 -8.512 37.705 1.00 95.00 426 SER A CA 1
ATOM 3165 C C . SER A 1 426 ? -7.755 -7.162 38.341 1.00 95.00 426 SER A C 1
ATOM 3167 O O . SER A 1 426 ? -6.899 -6.282 38.396 1.00 95.00 426 SER A O 1
ATOM 3169 N N . GLY A 1 427 ? -8.984 -6.975 38.826 1.00 91.88 427 GLY A N 1
ATOM 3170 C CA . GLY A 1 427 ? -9.418 -5.740 39.487 1.00 91.88 427 GLY A CA 1
ATOM 3171 C C . GLY A 1 427 ? -9.333 -4.476 38.619 1.00 91.88 427 GLY A C 1
ATOM 3172 O O . GLY A 1 427 ? -9.205 -3.373 39.159 1.00 91.88 427 GLY A O 1
ATOM 3173 N N . ALA A 1 428 ? -9.390 -4.612 37.295 1.00 92.44 428 ALA A N 1
ATOM 3174 C CA . ALA A 1 428 ? -9.260 -3.521 36.330 1.00 92.44 428 ALA A CA 1
ATOM 3175 C C . ALA A 1 428 ? -10.551 -2.721 36.132 1.00 92.44 428 ALA A C 1
ATOM 3177 O O . ALA A 1 428 ? -10.522 -1.632 35.551 1.00 92.44 428 ALA A O 1
ATOM 3178 N N . VAL A 1 429 ? -11.693 -3.250 36.582 1.00 91.12 429 VAL A N 1
ATOM 3179 C CA . VAL A 1 429 ? -13.001 -2.613 36.402 1.00 91.12 429 VAL A CA 1
ATOM 3180 C C . VAL A 1 429 ? -13.673 -2.328 37.740 1.00 91.12 429 VAL A C 1
ATOM 3182 O O . VAL A 1 429 ? -13.657 -3.143 38.660 1.00 91.12 429 VAL A O 1
ATOM 3185 N N . ALA A 1 430 ? -14.285 -1.147 37.833 1.00 86.31 430 ALA A N 1
ATOM 3186 C CA . ALA A 1 430 ? -15.151 -0.770 38.942 1.00 86.31 430 ALA A CA 1
ATOM 3187 C C . ALA A 1 430 ? -16.552 -1.349 38.713 1.00 86.31 430 ALA A C 1
ATOM 3189 O O . ALA A 1 430 ? -17.287 -0.880 37.841 1.00 86.31 430 ALA A O 1
ATOM 3190 N N . ASP A 1 431 ? -16.910 -2.363 39.488 1.00 73.88 431 ASP A N 1
ATOM 3191 C CA . ASP A 1 431 ? -18.155 -3.126 39.390 1.00 73.88 431 ASP A CA 1
ATOM 3192 C C . ASP A 1 431 ? -19.264 -2.647 40.344 1.00 73.88 431 ASP A C 1
ATOM 3194 O O . ASP A 1 431 ? -20.393 -3.132 40.265 1.00 73.88 431 ASP A O 1
ATOM 3198 N N . GLY A 1 432 ? -18.989 -1.645 41.191 1.00 70.25 432 GLY A N 1
ATOM 3199 C CA . GLY A 1 432 ? -19.943 -1.082 42.149 1.00 70.25 432 GLY A CA 1
ATOM 3200 C C . GLY A 1 432 ? -19.882 0.450 42.287 1.00 70.25 432 GLY A C 1
ATOM 3201 O O . GLY A 1 432 ? -18.932 1.096 41.840 1.00 70.25 432 GLY A O 1
ATOM 3202 N N . PRO A 1 433 ? -20.908 1.085 42.886 1.00 63.59 433 PRO A N 1
ATOM 3203 C CA . PRO A 1 433 ? -20.899 2.522 43.153 1.00 63.59 433 PRO A CA 1
ATOM 3204 C C . PRO A 1 433 ? -19.831 2.897 44.192 1.00 63.59 433 PRO A C 1
ATOM 3206 O O . PRO A 1 433 ? -19.817 2.353 45.291 1.00 63.59 433 PRO A O 1
ATOM 3209 N N . GLY A 1 434 ? -18.983 3.880 43.875 1.00 63.78 434 GLY A N 1
ATOM 3210 C CA . GLY A 1 434 ? -18.032 4.473 44.828 1.00 63.78 434 GLY A CA 1
ATOM 3211 C C . GLY A 1 434 ? -16.722 3.702 45.024 1.00 63.78 434 GLY A C 1
ATOM 3212 O O . GLY A 1 434 ? -15.843 4.196 45.723 1.00 63.78 434 GLY A O 1
ATOM 3213 N N . THR A 1 435 ? -16.556 2.545 44.384 1.00 66.75 435 THR A N 1
ATOM 3214 C CA . THR A 1 435 ? -15.297 1.795 44.362 1.00 66.75 435 THR A CA 1
ATOM 3215 C C . THR A 1 435 ? -14.561 2.061 43.049 1.00 66.75 435 THR A C 1
ATOM 3217 O O . THR A 1 435 ? -15.118 1.905 41.966 1.00 66.75 435 THR A O 1
ATOM 3220 N N . GLY A 1 436 ? -13.313 2.527 43.127 1.00 77.00 436 GLY A N 1
ATOM 3221 C CA . GLY A 1 436 ? -12.426 2.586 41.961 1.00 77.00 436 GLY A CA 1
ATOM 3222 C C . GLY A 1 436 ? -11.889 1.193 41.609 1.00 77.00 436 GLY A C 1
ATOM 3223 O O . GLY A 1 436 ? -11.924 0.305 42.464 1.00 77.00 436 GLY A O 1
ATOM 3224 N N . PRO A 1 437 ? -11.382 0.980 40.381 1.00 87.06 437 PRO A N 1
ATOM 3225 C CA . PRO A 1 437 ? -10.669 -0.253 40.062 1.00 87.06 437 PRO A CA 1
ATOM 3226 C C . PRO A 1 437 ? -9.435 -0.384 40.966 1.00 87.06 437 PRO A C 1
ATOM 3228 O O . PRO A 1 437 ? -8.740 0.600 41.222 1.00 87.06 437 PRO A O 1
ATOM 3231 N N . ALA A 1 438 ? -9.160 -1.597 41.445 1.00 87.75 438 ALA A N 1
ATOM 3232 C CA . ALA A 1 438 ? -7.986 -1.879 42.268 1.00 87.75 438 ALA A CA 1
ATOM 3233 C C . ALA A 1 438 ? -6.684 -1.763 41.460 1.00 87.75 438 ALA A C 1
ATOM 3235 O O . ALA A 1 438 ? -5.657 -1.356 42.000 1.00 87.75 438 ALA A O 1
ATOM 3236 N N . ARG A 1 439 ? -6.742 -2.088 40.162 1.00 91.88 439 ARG A N 1
ATOM 3237 C CA . ARG A 1 439 ? -5.620 -2.021 39.218 1.00 91.88 439 ARG A CA 1
ATOM 3238 C C . ARG A 1 439 ? -5.992 -1.188 37.985 1.00 91.88 439 ARG A C 1
ATOM 3240 O O . ARG A 1 439 ? -6.236 -1.733 36.908 1.00 91.88 439 ARG A O 1
ATOM 3247 N N . PRO A 1 440 ? -6.064 0.152 38.118 1.00 92.19 440 PRO A N 1
ATOM 3248 C CA . PRO A 1 440 ? -6.491 1.048 37.037 1.00 92.19 440 PRO A CA 1
ATOM 3249 C C . PRO A 1 440 ? -5.588 1.003 35.796 1.00 92.19 440 PRO A C 1
ATOM 3251 O O . PRO A 1 440 ? -6.022 1.367 34.706 1.00 92.19 440 PRO A O 1
ATOM 3254 N N . VAL A 1 441 ? -4.333 0.565 35.934 1.00 93.62 441 VAL A N 1
ATOM 3255 C CA . VAL A 1 441 ? -3.397 0.449 34.805 1.00 93.62 441 VAL A CA 1
ATOM 3256 C C . VAL A 1 441 ? -3.908 -0.568 33.779 1.00 93.62 441 VAL A C 1
ATOM 3258 O O . VAL A 1 441 ? -3.886 -0.303 32.576 1.00 93.62 441 VAL A O 1
ATOM 3261 N N . GLN A 1 442 ? -4.475 -1.685 34.243 1.00 94.88 442 GLN A N 1
ATOM 3262 C CA . GLN A 1 442 ? -5.014 -2.738 33.377 1.00 94.88 442 GLN A CA 1
ATOM 3263 C C . GLN A 1 442 ? -6.283 -2.304 32.626 1.00 94.88 442 GLN A C 1
ATOM 3265 O O . GLN A 1 442 ? -6.628 -2.892 31.600 1.00 94.88 442 GLN A O 1
ATOM 3270 N N . THR A 1 443 ? -6.960 -1.233 33.063 1.00 93.75 443 THR A N 1
ATOM 3271 C CA . THR A 1 443 ? -8.124 -0.669 32.359 1.00 93.75 443 THR A CA 1
ATOM 3272 C C . THR A 1 443 ? -7.766 -0.203 30.940 1.00 93.75 443 THR A C 1
ATOM 3274 O O . THR A 1 443 ? -8.628 -0.190 30.062 1.00 93.75 443 THR A O 1
ATOM 3277 N N . GLN A 1 444 ? -6.500 0.133 30.665 1.00 94.12 444 GLN A N 1
ATOM 3278 C CA . GLN A 1 444 ? -6.057 0.515 29.317 1.00 94.12 444 GLN A CA 1
ATOM 3279 C C . GLN A 1 444 ? -6.285 -0.609 28.295 1.00 94.12 444 GLN A C 1
ATOM 3281 O O . GLN A 1 444 ? -6.713 -0.355 27.167 1.00 94.12 444 GLN A O 1
ATOM 3286 N N . VAL A 1 445 ? -6.087 -1.864 28.709 1.00 95.56 445 VAL A N 1
ATOM 3287 C CA . VAL A 1 445 ? -6.263 -3.045 27.853 1.00 95.56 445 VAL A CA 1
ATOM 3288 C C . VAL A 1 445 ? -7.736 -3.274 27.498 1.00 95.56 445 VAL A C 1
ATOM 3290 O O . VAL A 1 445 ? -8.039 -3.720 26.395 1.00 95.56 445 VAL A O 1
ATOM 3293 N N . TRP A 1 446 ? -8.668 -2.861 28.361 1.00 94.69 446 TRP A N 1
ATOM 3294 C CA . TRP A 1 446 ? -10.102 -2.849 28.045 1.00 94.69 446 TRP A CA 1
ATOM 3295 C C . TRP A 1 446 ? -10.456 -1.824 26.962 1.00 94.69 446 TRP A C 1
ATOM 3297 O O . TRP A 1 446 ? -11.366 -2.046 26.163 1.00 94.69 446 TRP A O 1
ATOM 3307 N N . GLY A 1 447 ? -9.741 -0.696 26.919 1.00 93.44 447 GLY A N 1
ATOM 3308 C CA . GLY A 1 447 ? -9.842 0.271 25.827 1.00 93.44 447 GLY A CA 1
ATOM 3309 C C . GLY A 1 447 ? -9.383 -0.331 24.499 1.00 93.44 447 GLY A C 1
ATOM 3310 O O . GLY A 1 447 ? -10.116 -0.252 23.515 1.00 93.44 447 GLY A O 1
ATOM 3311 N N . LEU A 1 448 ? -8.223 -0.997 24.503 1.00 95.00 448 LEU A N 1
ATOM 3312 C CA . LEU A 1 448 ? -7.690 -1.712 23.340 1.00 95.00 448 LEU A CA 1
ATOM 3313 C C . LEU A 1 448 ? -8.643 -2.816 22.866 1.00 95.00 448 LEU A C 1
ATOM 3315 O O . LEU A 1 448 ? -8.976 -2.859 21.687 1.00 95.00 448 LEU A O 1
ATOM 3319 N N . GLY A 1 449 ? -9.144 -3.655 23.776 1.00 94.75 449 GLY A N 1
ATOM 3320 C CA . GLY A 1 449 ? -10.056 -4.751 23.444 1.00 94.75 449 GLY A CA 1
ATOM 3321 C C . GLY A 1 449 ? -11.318 -4.292 22.708 1.00 94.75 449 GLY A C 1
ATOM 3322 O O . GLY A 1 449 ? -11.795 -4.982 21.817 1.00 94.75 449 GLY A O 1
ATOM 3323 N N . ARG A 1 450 ? -11.821 -3.082 22.993 1.00 92.44 450 ARG A N 1
ATOM 3324 C CA . ARG A 1 450 ? -12.957 -2.498 22.255 1.00 92.44 450 ARG A CA 1
ATOM 3325 C C . ARG A 1 450 ? -12.624 -2.136 20.810 1.00 92.44 450 ARG A C 1
ATOM 3327 O O . ARG A 1 450 ? -13.513 -2.200 19.971 1.00 92.44 450 ARG A O 1
ATOM 3334 N N . VAL A 1 451 ? -11.388 -1.724 20.537 1.00 95.56 451 VAL A N 1
ATOM 3335 C CA . VAL A 1 451 ? -10.920 -1.463 19.168 1.00 95.56 451 VAL A CA 1
ATOM 3336 C C . VAL A 1 451 ? -10.752 -2.790 18.436 1.00 95.56 451 VAL A C 1
ATOM 3338 O O . VAL A 1 451 ? -11.303 -2.965 17.355 1.00 95.56 451 VAL A O 1
ATOM 3341 N N . VAL A 1 452 ? -10.103 -3.766 19.078 1.00 95.31 452 VAL A N 1
ATOM 3342 C CA . VAL A 1 452 ? -9.887 -5.103 18.505 1.00 95.31 452 VAL A CA 1
ATOM 3343 C C . VAL A 1 452 ? -11.211 -5.798 18.183 1.00 95.31 452 VAL A C 1
ATOM 3345 O O . VAL A 1 452 ? -11.338 -6.367 17.108 1.00 95.31 452 VAL A O 1
ATOM 3348 N N . ALA A 1 453 ? -12.219 -5.694 19.052 1.00 93.38 453 ALA A N 1
ATOM 3349 C CA . ALA A 1 453 ? -13.547 -6.256 18.805 1.00 93.38 453 ALA A CA 1
ATOM 3350 C C . ALA A 1 453 ? -14.231 -5.685 17.545 1.00 93.38 453 ALA A C 1
ATOM 3352 O O . ALA A 1 453 ? -15.030 -6.375 16.920 1.00 93.38 453 ALA A O 1
ATOM 3353 N N . LEU A 1 454 ? -13.937 -4.431 17.177 1.00 93.25 454 LEU A N 1
ATOM 3354 C CA . LEU A 1 454 ? -14.489 -3.785 15.982 1.00 93.25 454 LEU A CA 1
ATOM 3355 C C . LEU A 1 454 ? -13.680 -4.107 14.720 1.00 93.25 454 LEU A C 1
ATOM 3357 O O . LEU A 1 454 ? -14.265 -4.269 13.653 1.00 93.25 454 LEU A O 1
ATOM 3361 N N . GLU A 1 455 ? -12.354 -4.189 14.833 1.00 93.69 455 GLU A N 1
ATOM 3362 C CA . GLU A 1 455 ? -11.460 -4.447 13.696 1.00 93.69 455 GLU A CA 1
ATOM 3363 C C . GLU A 1 455 ? -11.336 -5.939 13.350 1.00 93.69 455 GLU A C 1
ATOM 3365 O O . GLU A 1 455 ? -11.103 -6.294 12.196 1.00 93.69 455 GLU A O 1
ATOM 3370 N N . HIS A 1 456 ? -11.493 -6.816 14.343 1.00 92.75 456 HIS A N 1
ATOM 3371 C CA . HIS A 1 456 ? -11.246 -8.255 14.246 1.00 92.75 456 HIS A CA 1
ATOM 3372 C C . HIS A 1 456 ? -12.338 -9.094 14.944 1.00 92.75 456 HIS A C 1
ATOM 3374 O O . HIS A 1 456 ? -12.029 -9.891 15.838 1.00 92.75 456 HIS A O 1
ATOM 3380 N N . PRO A 1 457 ? -13.625 -8.923 14.577 1.00 92.88 457 PRO A N 1
ATOM 3381 C CA . PRO A 1 457 ? -14.743 -9.592 15.250 1.00 92.88 457 PRO A CA 1
ATOM 3382 C C . PRO A 1 457 ? -14.733 -11.121 15.095 1.00 92.88 457 PRO A C 1
ATOM 3384 O O . PRO A 1 457 ? -15.329 -11.827 15.900 1.00 92.88 457 PRO A O 1
ATOM 3387 N N . ASP A 1 458 ? -14.060 -11.639 14.071 1.00 90.62 458 ASP A N 1
ATOM 3388 C CA . ASP A 1 458 ? -13.933 -13.059 13.740 1.00 90.62 458 ASP A CA 1
ATOM 3389 C C . ASP A 1 458 ? -13.024 -13.841 14.701 1.00 90.62 458 ASP A C 1
ATOM 3391 O O . ASP A 1 458 ? -13.178 -15.051 14.850 1.00 90.62 458 ASP A O 1
ATOM 3395 N N . ARG A 1 459 ? -12.098 -13.151 15.376 1.00 92.38 459 ARG A N 1
ATOM 3396 C CA . ARG A 1 459 ? -11.059 -13.754 16.233 1.00 92.38 459 ARG A CA 1
ATOM 3397 C C . ARG A 1 459 ? -11.001 -13.160 17.641 1.00 92.38 459 ARG A C 1
ATOM 3399 O O . ARG A 1 459 ? -10.073 -13.433 18.403 1.00 92.38 459 ARG A O 1
ATOM 3406 N N . TRP A 1 460 ? -11.980 -12.340 18.012 1.00 95.81 460 TRP A N 1
ATOM 3407 C CA . TRP A 1 460 ? -12.074 -11.750 19.344 1.00 95.81 460 TRP A CA 1
ATOM 3408 C C . TRP A 1 460 ? -13.026 -12.551 20.235 1.00 95.81 460 TRP A C 1
ATOM 3410 O O . TRP A 1 460 ? -14.201 -12.707 19.918 1.00 95.81 460 TRP A O 1
ATOM 3420 N N . GLY A 1 461 ? -12.511 -13.058 21.357 1.00 94.38 461 GLY A N 1
ATOM 3421 C CA . GLY A 1 461 ? -13.301 -13.751 22.375 1.00 94.38 461 GLY A CA 1
ATOM 3422 C C . GLY A 1 461 ? -13.894 -12.790 23.402 1.00 94.38 461 GLY A C 1
ATOM 3423 O O . GLY A 1 461 ? -15.087 -12.846 23.682 1.00 94.38 461 GLY A O 1
ATOM 3424 N N . GLY A 1 462 ? -13.076 -11.878 23.941 1.00 96.44 462 GLY A N 1
ATOM 3425 C CA . GLY A 1 462 ? -13.543 -10.897 24.920 1.00 96.44 462 GLY A CA 1
ATOM 3426 C C . GLY A 1 462 ? -12.498 -10.429 25.931 1.00 96.44 462 GLY A C 1
ATOM 3427 O O . GLY A 1 462 ? -11.322 -10.787 25.883 1.00 96.44 462 GLY A O 1
ATOM 3428 N N . SER A 1 463 ? -12.942 -9.619 26.890 1.00 97.25 463 SER A N 1
ATOM 3429 C CA . SER A 1 463 ? -12.181 -9.200 28.070 1.00 97.25 463 SER A CA 1
ATOM 3430 C C . SER A 1 463 ? -12.847 -9.712 29.345 1.00 97.25 463 SER A C 1
ATOM 3432 O O . SER A 1 463 ? -14.055 -9.539 29.533 1.00 97.25 463 SER A O 1
ATOM 3434 N N . VAL A 1 464 ? -12.054 -10.328 30.225 1.00 97.12 464 VAL A N 1
ATOM 3435 C CA . VAL A 1 464 ? -12.517 -10.899 31.496 1.00 97.12 464 VAL A CA 1
ATOM 3436 C C . VAL A 1 464 ? -11.734 -10.294 32.653 1.00 97.12 464 VAL A C 1
ATOM 3438 O O . VAL A 1 464 ? -10.518 -10.433 32.716 1.00 97.12 464 VAL A O 1
ATOM 3441 N N . ASP A 1 465 ? -12.422 -9.652 33.593 1.00 96.94 465 ASP A N 1
ATOM 3442 C CA . ASP A 1 465 ? -11.815 -9.138 34.818 1.00 96.94 465 ASP A CA 1
ATOM 3443 C C . ASP A 1 465 ? -12.071 -10.089 35.985 1.00 96.94 465 ASP A C 1
ATOM 3445 O O . ASP A 1 465 ? -13.218 -10.393 36.312 1.00 96.94 465 ASP A O 1
ATOM 3449 N N . LEU A 1 466 ? -11.009 -10.531 36.640 1.00 96.44 466 LEU A N 1
ATOM 3450 C CA . LEU A 1 466 ? -11.043 -11.466 37.759 1.00 96.44 466 LEU A CA 1
ATOM 3451 C C . LEU A 1 466 ? -10.799 -10.744 39.099 1.00 96.44 466 LEU A C 1
ATOM 3453 O O . LEU A 1 466 ? -10.258 -9.635 39.119 1.00 96.44 466 LEU A O 1
ATOM 3457 N N . PRO A 1 467 ? -11.183 -11.343 40.243 1.00 92.81 467 PRO A N 1
ATOM 3458 C CA . PRO A 1 467 ? -10.729 -10.866 41.544 1.00 92.81 467 PRO A CA 1
ATOM 3459 C C . PRO A 1 467 ? -9.223 -11.139 41.717 1.00 92.81 467 PRO A C 1
ATOM 3461 O O . PRO A 1 467 ? -8.624 -11.864 40.929 1.00 92.81 467 PRO A O 1
ATOM 3464 N N . GLY A 1 468 ? -8.593 -10.586 42.759 1.00 86.50 468 GLY A N 1
ATOM 3465 C CA . GLY A 1 468 ? -7.152 -10.776 43.021 1.00 86.50 468 GLY A CA 1
ATOM 3466 C C . GLY A 1 468 ? -6.723 -12.218 43.340 1.00 86.50 468 GLY A C 1
ATOM 3467 O O . GLY A 1 468 ? -5.534 -12.496 43.437 1.00 86.50 468 GLY A O 1
ATOM 3468 N N . THR A 1 469 ? -7.677 -13.133 43.515 1.00 88.19 469 THR A N 1
ATOM 3469 C CA . THR A 1 469 ? -7.453 -14.558 43.787 1.00 88.19 469 THR A CA 1
ATOM 3470 C C . THR A 1 469 ? -8.462 -15.388 43.009 1.00 88.19 469 THR A C 1
ATOM 3472 O O . THR A 1 469 ? -9.649 -15.062 43.027 1.00 88.19 469 THR A O 1
ATOM 3475 N N . VAL A 1 470 ? -8.028 -16.479 42.383 1.00 91.19 470 VAL A N 1
ATOM 3476 C CA . VAL A 1 470 ? -8.915 -17.377 41.630 1.00 91.19 470 VAL A CA 1
ATOM 3477 C C . VAL A 1 470 ? -9.231 -18.611 42.475 1.00 91.19 470 VAL A C 1
ATOM 3479 O O . VAL A 1 470 ? -8.477 -19.580 42.495 1.00 91.19 470 VAL A O 1
ATOM 3482 N N . ASP A 1 471 ? -10.351 -18.571 43.197 1.00 90.75 471 ASP A N 1
ATOM 3483 C CA . ASP A 1 471 ? -10.886 -19.744 43.896 1.00 90.75 471 ASP A CA 1
ATOM 3484 C C . ASP A 1 471 ? -11.591 -20.721 42.933 1.00 90.75 471 ASP A C 1
ATOM 3486 O O . ASP A 1 471 ? -11.746 -20.459 41.737 1.00 90.75 471 ASP A O 1
ATOM 3490 N N . GLU A 1 472 ? -12.027 -21.878 43.438 1.00 89.81 472 GLU A N 1
ATOM 3491 C CA . GLU A 1 472 ? -12.647 -22.921 42.610 1.00 89.81 472 GLU A CA 1
ATOM 3492 C C . GLU A 1 472 ? -13.929 -22.441 41.903 1.00 89.81 472 GLU A C 1
ATOM 3494 O O . GLU A 1 472 ? -14.197 -22.835 40.763 1.00 89.81 472 GLU A O 1
ATOM 3499 N N . GLN A 1 473 ? -14.699 -21.556 42.543 1.00 90.75 473 GLN A N 1
ATOM 3500 C CA . GLN A 1 473 ? -15.921 -20.991 41.974 1.00 90.75 473 GLN A CA 1
ATOM 3501 C C . GLN A 1 473 ? -15.605 -19.989 40.854 1.00 90.75 473 GLN A C 1
ATOM 3503 O O . GLN A 1 473 ? -16.191 -20.062 39.771 1.00 90.75 473 GLN A O 1
ATOM 3508 N N . THR A 1 474 ? -14.642 -19.095 41.082 1.00 93.31 474 THR A N 1
ATOM 3509 C CA . THR A 1 474 ? -14.128 -18.139 40.093 1.00 93.31 474 THR A CA 1
ATOM 3510 C C . THR A 1 474 ? -13.528 -18.874 38.899 1.00 93.31 474 THR A C 1
ATOM 3512 O O . THR A 1 474 ? -13.816 -18.519 37.759 1.00 93.31 474 THR A O 1
ATOM 3515 N N . ALA A 1 475 ? -12.777 -19.951 39.139 1.00 92.94 475 ALA A N 1
ATOM 3516 C CA . ALA A 1 475 ? -12.225 -20.813 38.099 1.00 92.94 475 ALA A CA 1
ATOM 3517 C C . ALA A 1 475 ? -13.320 -21.461 37.233 1.00 92.94 475 ALA A C 1
ATOM 3519 O O . ALA A 1 475 ? -13.205 -21.502 36.008 1.00 92.94 475 ALA A O 1
ATOM 3520 N N . GLY A 1 476 ? -14.403 -21.942 37.857 1.00 91.88 476 GLY A N 1
ATOM 3521 C CA . GLY A 1 476 ? -15.562 -22.481 37.143 1.00 91.88 476 GLY A CA 1
ATOM 3522 C C . GLY A 1 476 ? -16.240 -21.442 36.251 1.00 91.88 476 GLY A C 1
ATOM 3523 O O . GLY A 1 476 ? -16.516 -21.721 35.086 1.00 91.88 476 GLY A O 1
ATOM 3524 N N . ARG A 1 477 ? -16.447 -20.230 36.7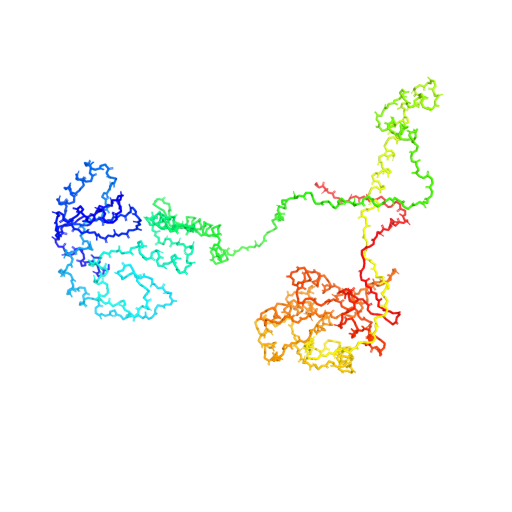76 1.00 93.44 477 ARG A N 1
ATOM 3525 C CA . ARG A 1 477 ? -17.043 -19.116 36.027 1.00 93.44 477 ARG A CA 1
ATOM 3526 C C . ARG A 1 477 ? -16.148 -18.631 34.891 1.00 93.44 477 ARG A C 1
ATOM 3528 O O . ARG A 1 477 ? -16.657 -18.429 33.797 1.00 93.44 477 ARG A O 1
ATOM 3535 N N . LEU A 1 478 ? -14.838 -18.503 35.117 1.00 94.69 478 LEU A N 1
ATOM 3536 C CA . LEU A 1 478 ? -13.870 -18.153 34.073 1.00 94.69 478 LEU A CA 1
ATOM 3537 C C . LEU A 1 478 ? -13.983 -19.123 32.896 1.00 94.69 478 LEU A C 1
ATOM 3539 O O . LEU A 1 478 ? -14.179 -18.697 31.764 1.00 94.69 478 LEU A O 1
ATOM 3543 N N . VAL A 1 479 ? -13.936 -20.428 33.162 1.00 94.75 479 VAL A N 1
ATOM 3544 C CA . VAL A 1 479 ? -14.041 -21.443 32.107 1.00 94.75 479 VAL A CA 1
ATOM 3545 C C . VAL A 1 479 ? -15.390 -21.398 31.393 1.00 94.75 479 VAL A C 1
ATOM 3547 O O . VAL A 1 479 ? -15.433 -21.534 30.175 1.00 94.75 479 VAL A O 1
ATOM 3550 N N . ALA A 1 480 ? -16.485 -21.159 32.113 1.00 92.44 480 ALA A N 1
ATOM 3551 C CA . ALA A 1 480 ? -17.797 -21.029 31.490 1.00 92.44 480 ALA A CA 1
ATOM 3552 C C . ALA A 1 480 ? -17.922 -19.780 30.598 1.00 92.44 480 ALA A C 1
ATOM 3554 O O . ALA A 1 480 ? -18.604 -19.834 29.578 1.00 92.44 480 ALA A O 1
ATOM 3555 N N . VAL A 1 481 ? -17.235 -18.682 30.936 1.00 93.88 481 VAL A N 1
ATOM 3556 C CA . VAL A 1 481 ? -17.127 -17.500 30.064 1.00 93.88 481 VAL A CA 1
ATOM 3557 C C . VAL A 1 481 ? -16.348 -17.844 28.797 1.00 93.88 481 VAL A C 1
ATOM 3559 O O . VAL A 1 481 ? -16.857 -17.629 27.700 1.00 93.88 481 VAL A O 1
ATOM 3562 N N . LEU A 1 482 ? -15.167 -18.456 28.941 1.00 94.69 482 LEU A N 1
ATOM 3563 C CA . LEU A 1 482 ? -14.307 -18.839 27.815 1.00 94.69 482 LEU A CA 1
ATOM 3564 C C . LEU A 1 482 ? -14.959 -19.872 26.881 1.00 94.69 482 LEU A C 1
ATOM 3566 O O . LEU A 1 482 ? -14.686 -19.870 25.684 1.00 94.69 482 LEU A O 1
ATOM 3570 N N . ALA A 1 483 ? -15.832 -20.732 27.413 1.00 90.69 483 ALA A N 1
ATOM 3571 C CA . ALA A 1 483 ? -16.614 -21.696 26.640 1.00 90.69 483 ALA A CA 1
ATOM 3572 C C . ALA A 1 483 ? -17.795 -21.067 25.867 1.00 90.69 483 ALA A C 1
ATOM 3574 O O . ALA A 1 483 ? -18.415 -21.754 25.057 1.00 90.69 483 ALA A O 1
ATOM 3575 N N . GLY A 1 484 ? -18.104 -19.784 26.099 1.00 83.44 484 GLY A N 1
ATOM 3576 C CA . GLY A 1 484 ? -19.130 -19.029 25.378 1.00 83.44 484 GLY A CA 1
ATOM 3577 C C . GLY A 1 484 ? -20.427 -18.835 26.165 1.00 83.44 484 GLY A C 1
ATOM 3578 O O . GLY A 1 484 ? -21.448 -19.448 25.860 1.00 83.44 484 GLY A O 1
ATOM 3579 N N . CYS A 1 485 ? -20.426 -17.918 27.137 1.00 79.25 485 CYS A N 1
ATOM 3580 C CA . CYS A 1 485 ? -21.636 -17.526 27.878 1.00 79.25 485 CYS A CA 1
ATOM 3581 C C . CYS A 1 485 ? -22.488 -16.439 27.184 1.00 79.25 485 CYS A C 1
ATOM 3583 O O . CYS A 1 485 ? -23.474 -15.979 27.757 1.00 79.25 485 CYS A O 1
ATOM 3585 N N . GLY A 1 486 ? -22.121 -16.030 25.962 1.00 83.69 486 GLY A N 1
ATOM 3586 C CA . GLY A 1 486 ? -22.812 -14.991 25.186 1.00 83.69 486 GLY A CA 1
ATOM 3587 C C . GLY A 1 486 ? -22.417 -13.550 25.533 1.00 83.69 486 GLY A C 1
ATOM 3588 O O . GLY A 1 486 ? -23.026 -12.619 25.014 1.00 83.69 486 GLY A O 1
ATOM 3589 N N . GLU A 1 487 ? -21.410 -13.357 26.386 1.00 90.88 487 GLU A N 1
ATOM 3590 C CA . GLU A 1 487 ? -20.893 -12.047 26.792 1.00 90.88 487 GLU A CA 1
ATOM 3591 C C . GLU A 1 487 ? -19.390 -11.958 26.498 1.00 90.88 487 GLU A C 1
ATOM 3593 O O . GLU A 1 487 ? -18.648 -12.899 26.774 1.00 90.88 487 GLU A O 1
ATOM 3598 N N . ASP A 1 488 ? -18.934 -10.813 25.991 1.00 91.69 488 ASP A N 1
ATOM 3599 C CA . ASP A 1 488 ? -17.541 -10.554 25.590 1.00 91.69 488 ASP A CA 1
ATOM 3600 C C . ASP A 1 488 ? -16.824 -9.541 26.507 1.00 91.69 488 ASP A C 1
ATOM 3602 O O . ASP A 1 488 ? -15.633 -9.274 26.357 1.00 91.69 488 ASP A O 1
ATOM 3606 N N . GLN A 1 489 ? -17.539 -8.942 27.463 1.00 94.88 489 GLN A N 1
ATOM 3607 C CA . GLN A 1 489 ? -17.031 -7.945 28.409 1.00 94.88 489 GLN A CA 1
ATOM 3608 C C . GLN A 1 489 ? -17.549 -8.266 29.806 1.00 94.88 489 GLN A C 1
ATOM 3610 O O . GLN A 1 489 ? -18.625 -7.815 30.215 1.00 94.88 489 GLN A O 1
ATOM 3615 N N . VAL A 1 490 ? -16.769 -9.059 30.537 1.00 95.25 490 VAL A N 1
ATOM 3616 C CA . VAL A 1 490 ? -17.223 -9.756 31.739 1.00 95.25 490 VAL A CA 1
ATOM 3617 C C . VAL A 1 490 ? -16.338 -9.441 32.942 1.00 95.25 490 VAL A C 1
ATOM 3619 O O . VAL A 1 490 ? -15.119 -9.438 32.843 1.00 95.25 490 VAL A O 1
ATOM 3622 N N . ALA A 1 491 ? -16.945 -9.226 34.104 1.00 95.00 491 ALA A N 1
ATOM 3623 C CA . ALA A 1 491 ? -16.270 -9.214 35.393 1.00 95.00 491 ALA A CA 1
ATOM 3624 C C . ALA A 1 491 ? -16.748 -10.416 36.211 1.00 95.00 491 ALA A C 1
ATOM 3626 O O . ALA A 1 491 ? -17.927 -10.527 36.549 1.00 95.00 491 ALA A O 1
ATOM 3627 N N . VAL A 1 492 ? -15.836 -11.329 36.529 1.00 94.50 492 VAL A N 1
ATOM 3628 C CA . VAL A 1 492 ? -16.107 -12.457 37.418 1.00 94.50 492 VAL A CA 1
ATOM 3629 C C . VAL A 1 492 ? -15.794 -12.023 38.840 1.00 94.50 492 VAL A C 1
ATOM 3631 O O . VAL A 1 492 ? -14.741 -11.447 39.121 1.00 94.50 492 VAL A O 1
ATOM 3634 N N . ARG A 1 493 ? -16.721 -12.297 39.753 1.00 91.38 493 ARG A N 1
ATOM 3635 C CA . ARG A 1 493 ? -16.586 -12.047 41.187 1.00 91.38 493 ARG A CA 1
ATOM 3636 C C . ARG A 1 493 ? -17.030 -13.281 41.973 1.00 91.38 493 ARG A C 1
ATOM 3638 O O . ARG A 1 493 ? -17.740 -14.130 41.424 1.00 91.38 493 ARG A O 1
ATOM 3645 N N . PRO A 1 494 ? -16.706 -13.367 43.275 1.00 84.81 494 PRO A N 1
ATOM 3646 C CA . PRO A 1 494 ? -17.255 -14.415 44.137 1.00 84.81 494 PRO A CA 1
ATOM 3647 C C . PRO A 1 494 ? -18.793 -14.416 44.159 1.00 84.81 494 PRO A C 1
ATOM 3649 O O . PRO A 1 494 ? -19.421 -15.471 44.213 1.00 84.81 494 PRO A O 1
ATOM 3652 N N . SER A 1 495 ? -19.419 -13.242 44.026 1.00 84.75 495 SER A N 1
ATOM 3653 C CA . SER A 1 495 ? -20.878 -13.081 44.004 1.00 84.75 495 SER A CA 1
ATOM 3654 C C . SER A 1 495 ? -21.556 -13.523 42.704 1.00 84.75 495 SER A C 1
ATOM 3656 O O . SER A 1 495 ? -22.750 -13.806 42.730 1.00 84.75 495 SER A O 1
ATOM 3658 N N . GLY A 1 496 ? -20.842 -13.593 41.579 1.00 89.75 496 GLY A N 1
ATOM 3659 C CA . GLY A 1 496 ? -21.456 -13.874 40.284 1.00 89.75 496 GLY A CA 1
ATOM 3660 C C . GLY A 1 496 ? -20.631 -13.397 39.099 1.00 89.75 496 GLY A C 1
ATOM 3661 O O . GLY A 1 496 ? -19.524 -12.873 39.246 1.00 89.75 496 GLY A O 1
ATOM 3662 N N . ILE A 1 497 ? -21.213 -13.566 37.918 1.00 92.25 497 ILE A N 1
ATOM 3663 C CA . ILE A 1 497 ? -20.739 -12.963 36.677 1.00 92.25 497 ILE A CA 1
ATOM 3664 C C . ILE A 1 497 ? -21.485 -11.648 36.460 1.00 92.25 497 ILE A C 1
ATOM 3666 O O . ILE A 1 497 ? -22.713 -11.596 36.541 1.00 92.25 497 ILE A O 1
ATOM 3670 N N . LEU A 1 498 ? -20.748 -10.582 36.173 1.00 93.00 498 LEU A N 1
ATOM 3671 C CA . LEU A 1 498 ? -21.305 -9.297 35.782 1.00 93.00 498 LEU A CA 1
ATOM 3672 C C . LEU A 1 498 ? -20.900 -9.000 34.342 1.00 93.00 498 LEU A C 1
ATOM 3674 O O . LEU A 1 498 ? -19.730 -9.132 33.994 1.00 93.00 498 LEU A O 1
ATOM 3678 N N . ALA A 1 499 ? -21.832 -8.537 33.520 1.00 93.12 499 ALA A N 1
ATOM 3679 C CA . ALA A 1 499 ? -21.528 -8.083 32.172 1.00 93.12 499 ALA A CA 1
ATOM 3680 C C . ALA A 1 499 ? -21.649 -6.569 32.051 1.00 93.12 499 ALA A C 1
ATOM 3682 O O . ALA A 1 499 ? -22.461 -5.910 32.718 1.00 93.12 499 ALA A O 1
ATOM 3683 N N . ARG A 1 500 ? -20.820 -6.003 31.177 1.00 92.62 500 ARG A N 1
ATOM 3684 C CA . ARG A 1 500 ? -20.791 -4.568 30.937 1.00 92.62 500 ARG A CA 1
ATOM 3685 C C . ARG A 1 500 ? -22.068 -4.123 30.221 1.00 92.62 500 ARG A C 1
ATOM 3687 O O . ARG A 1 500 ? -22.474 -4.693 29.210 1.00 92.62 500 ARG A O 1
ATOM 3694 N N . ARG A 1 501 ? -22.707 -3.069 30.728 1.00 90.38 501 ARG A N 1
ATOM 3695 C CA . ARG A 1 501 ? -23.898 -2.439 30.142 1.00 90.38 501 ARG A CA 1
ATOM 3696 C C . ARG A 1 501 ? -23.732 -0.930 30.088 1.00 90.38 501 ARG A C 1
ATOM 3698 O O . ARG A 1 501 ? -23.108 -0.330 30.963 1.00 90.38 501 ARG A O 1
ATOM 3705 N N . LEU A 1 502 ? -24.326 -0.313 29.073 1.00 87.38 502 LEU A N 1
ATOM 3706 C CA . LEU A 1 502 ? -24.465 1.134 28.986 1.00 87.38 502 LEU A CA 1
ATOM 3707 C C . LEU A 1 502 ? -25.869 1.510 29.467 1.00 87.38 502 LEU A C 1
ATOM 3709 O O . LEU A 1 502 ? -26.859 1.127 28.851 1.00 87.38 502 LEU A O 1
ATOM 3713 N N . THR A 1 503 ? -25.961 2.232 30.580 1.00 84.38 503 THR A N 1
ATOM 3714 C CA . THR A 1 503 ? -27.236 2.655 31.177 1.00 84.38 503 THR A CA 1
ATOM 3715 C C . THR A 1 503 ? -27.289 4.173 31.312 1.00 84.38 503 THR A C 1
ATOM 3717 O O . THR A 1 503 ? -26.265 4.856 31.239 1.00 84.38 503 THR A O 1
ATOM 3720 N N . ARG A 1 504 ? -28.492 4.733 31.474 1.00 79.06 504 ARG A N 1
ATOM 3721 C CA . ARG A 1 504 ? -28.669 6.180 31.668 1.00 79.06 504 ARG A CA 1
ATOM 3722 C C . ARG A 1 504 ? -28.059 6.608 33.002 1.00 79.06 504 ARG A C 1
ATOM 3724 O O . ARG A 1 504 ? -28.299 5.982 34.032 1.00 79.06 504 ARG A O 1
ATOM 3731 N N . ALA A 1 505 ? -27.273 7.678 32.981 1.00 76.56 505 ALA A N 1
ATOM 3732 C CA . ALA A 1 505 ? -26.652 8.234 34.173 1.00 76.56 505 ALA A CA 1
ATOM 3733 C C . ALA A 1 505 ? -27.535 9.356 34.748 1.00 76.56 505 ALA A C 1
ATOM 3735 O O . ALA A 1 505 ? -27.728 10.368 34.073 1.00 76.56 505 ALA A O 1
ATOM 3736 N N . PRO A 1 506 ? -28.057 9.218 35.981 1.00 67.50 506 PRO A N 1
ATOM 3737 C CA . PRO A 1 506 ? -28.846 10.275 36.605 1.00 67.50 506 PRO A CA 1
ATOM 3738 C C . PRO A 1 506 ? -27.975 11.504 36.898 1.00 67.50 506 PRO A C 1
ATOM 3740 O O . PRO A 1 506 ? -26.773 11.381 37.153 1.00 67.50 506 PRO A O 1
ATOM 3743 N N . HIS A 1 507 ? -28.577 12.697 36.896 1.00 60.19 507 HIS A N 1
ATOM 3744 C CA . HIS A 1 507 ? -27.873 13.914 37.294 1.00 60.19 507 HIS A CA 1
ATOM 3745 C C . HIS A 1 507 ? -27.422 13.795 38.762 1.00 60.19 507 HIS A C 1
ATOM 3747 O O . HIS A 1 507 ? -28.245 13.458 39.619 1.00 60.19 507 HIS A O 1
ATOM 3753 N N . PRO A 1 508 ? -26.150 14.088 39.095 1.00 58.84 508 PRO A N 1
ATOM 3754 C CA . PRO A 1 508 ? -25.739 14.220 40.486 1.00 58.84 508 PRO A CA 1
ATOM 3755 C C . PRO A 1 508 ? -26.619 15.272 41.172 1.00 58.84 508 PRO A C 1
ATOM 3757 O O . PRO A 1 508 ? -26.680 16.415 40.716 1.00 58.84 508 PRO A O 1
ATOM 3760 N N . ARG A 1 509 ? -27.317 14.901 42.249 1.00 52.06 509 ARG A N 1
ATOM 3761 C CA . ARG A 1 509 ? -27.951 15.870 43.151 1.00 52.06 509 ARG A CA 1
ATOM 3762 C C . ARG A 1 509 ? -26.853 16.462 44.038 1.00 52.06 509 ARG A C 1
ATOM 3764 O O . ARG A 1 509 ? -26.611 15.946 45.122 1.00 52.06 509 ARG A O 1
ATOM 3771 N N . ALA A 1 510 ? -26.144 17.486 43.568 1.00 49.25 510 ALA A N 1
ATOM 3772 C CA . ALA A 1 510 ? -25.221 18.261 44.400 1.00 49.25 510 ALA A CA 1
ATOM 3773 C C . ALA A 1 510 ? -25.099 19.705 43.892 1.00 49.25 510 ALA A C 1
ATOM 3775 O O . ALA A 1 510 ? -25.151 19.944 42.689 1.00 49.25 510 ALA A O 1
ATOM 3776 N N . ALA A 1 511 ? -24.997 20.623 44.858 1.00 44.47 511 ALA A N 1
ATOM 3777 C CA . ALA A 1 511 ? -25.175 22.071 44.775 1.00 44.47 511 ALA A CA 1
ATOM 3778 C C . ALA A 1 511 ? -24.471 22.758 43.597 1.00 44.47 511 ALA A C 1
ATOM 3780 O O . ALA A 1 511 ? -23.368 22.375 43.215 1.00 44.47 511 ALA A O 1
ATOM 3781 N N . GLU A 1 512 ? -25.116 23.810 43.088 1.00 43.47 512 GLU A N 1
ATOM 3782 C CA . GLU A 1 512 ? -24.617 24.763 42.096 1.00 43.47 512 GLU A CA 1
ATOM 3783 C C . GLU A 1 512 ? -23.217 25.287 42.466 1.00 43.47 512 GLU A C 1
ATOM 3785 O O . GLU A 1 512 ? -23.059 26.354 43.053 1.00 43.47 512 GLU A O 1
ATOM 3790 N N . GLN A 1 513 ? -22.160 24.557 42.117 1.00 47.47 513 GLN A N 1
ATOM 3791 C CA . GLN A 1 513 ? -20.854 25.177 41.969 1.00 47.47 513 GLN A CA 1
ATOM 3792 C C . GLN A 1 513 ? -20.864 25.861 40.609 1.00 47.47 513 GLN A C 1
ATOM 3794 O O . GLN A 1 513 ? -20.711 25.215 39.573 1.00 47.47 513 GLN A O 1
ATOM 3799 N N . GLN A 1 514 ? -21.114 27.174 40.625 1.00 43.47 514 GLN A N 1
ATOM 3800 C CA . GLN A 1 514 ? -20.936 28.047 39.470 1.00 43.47 514 GLN A CA 1
ATOM 3801 C C . GLN A 1 514 ? -19.519 27.862 38.927 1.00 43.47 514 GLN A C 1
ATOM 3803 O O . GLN A 1 514 ? -18.540 28.361 39.482 1.00 43.47 514 GLN A O 1
ATOM 3808 N N . TRP A 1 515 ? -19.417 27.119 37.830 1.00 45.38 515 TRP A N 1
ATOM 3809 C CA . TRP A 1 515 ? -18.186 26.999 37.071 1.00 45.38 515 TRP A CA 1
ATOM 3810 C C . TRP A 1 515 ? -17.792 28.393 36.571 1.00 45.38 515 TRP A C 1
ATOM 3812 O O . TRP A 1 515 ? -18.517 29.011 35.794 1.00 45.38 515 TRP A O 1
ATOM 3822 N N . THR A 1 516 ? -16.667 28.913 37.065 1.00 44.28 516 THR A N 1
ATOM 3823 C CA . THR A 1 516 ? -16.106 30.197 36.631 1.00 44.28 516 THR A CA 1
ATOM 3824 C C . THR A 1 516 ? -14.902 29.904 35.735 1.00 44.28 516 THR A C 1
ATOM 3826 O O . THR A 1 516 ? -13.888 29.417 36.247 1.00 44.28 516 THR A O 1
ATOM 3829 N N . PRO A 1 517 ? -14.970 30.154 34.416 1.00 50.28 517 PRO A N 1
ATOM 3830 C CA . PRO A 1 517 ? -13.808 29.980 33.558 1.00 50.28 517 PRO A CA 1
ATOM 3831 C C . PRO A 1 517 ? -12.703 30.955 33.979 1.00 50.28 517 PRO A C 1
ATOM 3833 O O . PRO A 1 517 ? -12.954 32.134 34.233 1.00 50.28 517 PRO A O 1
ATOM 3836 N N . ARG A 1 518 ? -11.464 30.465 34.048 1.00 42.81 518 ARG A N 1
ATOM 3837 C CA . ARG A 1 518 ? -10.262 31.301 34.127 1.00 42.81 518 ARG A CA 1
ATOM 3838 C C . ARG A 1 518 ? -9.518 31.182 32.802 1.00 42.81 518 ARG A C 1
ATOM 3840 O O . ARG A 1 518 ? -9.115 30.083 32.439 1.00 42.81 518 ARG A O 1
ATOM 3847 N N . GLY A 1 519 ? -9.330 32.310 32.121 1.00 62.19 519 GLY A N 1
ATOM 3848 C CA . GLY A 1 519 ? -8.590 32.409 30.859 1.00 62.19 519 GLY A CA 1
ATOM 3849 C C . GLY A 1 519 ? -9.423 32.975 29.708 1.00 62.19 519 GLY A C 1
A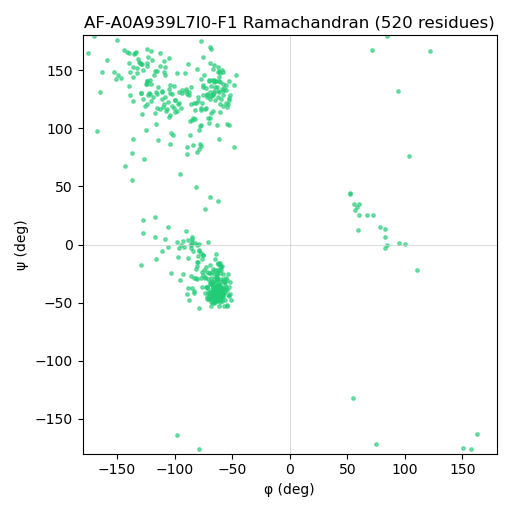TOM 3850 O O . GLY A 1 519 ? -10.643 33.098 29.805 1.00 62.19 519 GLY A O 1
ATOM 3851 N N . SER A 1 520 ? -8.746 33.342 28.620 1.00 51.62 520 SER A N 1
ATOM 3852 C CA . SER A 1 520 ? -9.373 33.710 27.350 1.00 51.62 520 SER A CA 1
ATOM 3853 C C . SER A 1 520 ? -9.822 32.439 26.628 1.00 51.62 520 SER A C 1
ATOM 3855 O O . SER A 1 520 ? -8.998 31.713 26.075 1.00 51.62 520 SER A O 1
ATOM 3857 N N . VAL A 1 521 ? -11.119 32.158 26.680 1.00 37.88 521 VAL A N 1
ATOM 3858 C CA . VAL A 1 521 ? -11.767 31.135 25.854 1.00 37.88 521 VAL A CA 1
ATOM 3859 C C . VAL A 1 521 ? -11.996 31.755 24.471 1.00 37.88 521 VAL A C 1
ATOM 3861 O O . VAL A 1 521 ? -12.581 32.837 24.396 1.00 37.88 521 VAL A O 1
ATOM 3864 N N . LEU A 1 522 ? -11.462 31.117 23.424 1.00 36.69 522 LEU A N 1
ATOM 3865 C CA . LEU A 1 522 ? -11.686 31.460 22.013 1.00 36.69 522 LEU A CA 1
ATOM 3866 C C . LEU A 1 522 ? -13.017 30.898 21.515 1.00 36.69 522 LEU A C 1
ATOM 3868 O O . LEU A 1 522 ? -13.343 29.755 21.916 1.00 36.69 522 LEU A O 1
#

Foldseek 3Di:
DLVVVLQVPQPAFKWKKKWQAAPVVLVVLCVVVPQQKDFAEDLARRITMMMGHPVVVVVVVVVCVVVVIDMDIDPPPRGTWQGPSCVVCLVVLCVVQVPDQWDQDPDWDQAQLPLHIDRTRPCGSNVVSSNRHHHGNNLSVLVVCVVVVAQEEEAEDQADDRLVRSQNSQVVVVHHHHRFYQHHVVGDDLVSNVVRVVSVVVRPDDDPVPVSDDDDDDDDDDDDPDPDDDDDDDDPPPDDPPDDPPPCDPLNVQLLCCLQVVPLPSNCVSVVNPDSVVCNVCSVVVNVVVVVVVVVVVVQFVAKDKAWAFDDQDDFAADEDEEEEEAAPVCQVVVQVVLLVCLNVVRYYRYDYDHWWLPDDLQNLLVVCLVPADPVGHQAYEYPLLSQQQADPVGRLQGGSLSRVVSNLSSCVVNVHQHAYEYEAEQCDDNDPPDDRPCVSSVVNVVVLVVCCVVPVRHHLAYEYEYSGQDNVNSRRVRSSSVPPPARAWYGDPVHIIGMDIDRDGDPPDDDPPDDDDDDDD

Mean predicted aligned error: 18.21 Å

Radius of gyration: 39.24 Å; Cα contacts (8 Å, |Δi|>4): 815; chains: 1; bounding box: 93×75×96 Å

Nearest PDB structures (foldseek):
  8jpu-assembly4_D  TM=9.690E-01  e=2.840E-21  Streptomyces fradiae
  8jpu-assembly2_B  TM=9.663E-01  e=1.050E-20  Streptomyces fradiae
  8jpu-assembly1_A  TM=9.656E-01  e=5.549E-20  Streptomyces fradiae
  4imp-assembly1_B  TM=8.160E-01  e=1.128E-23  Saccharopolyspora spinosa
  4imp-assembly2_D  TM=8.007E-01  e=1.063E-23  Saccharopolyspora spinosa

Sequence (522 aa):
TVRARALTSLSIQGSMVSVVMPSPAVREIVEGWGERLSVAAVNGPAAVVVSGEPEALSEFERELASRKVLRWRIPATDFVAHSPAVEPLEAVLTEELAGIAPRAGRVPMISTVTGEWLTGTEADAGYWYANLRRMVRFEEAVRTLLGGGYGAFVEVSTHPVLTAAVTETAEDAGLDVLSVGSLERDNGGAARLVTALAQAYVGGLPVDWKTVLPAAEPVDLPTYAFQHQHYWLQAAVTAPPTGGDGASTEAEARFWAAVEGGDLARLADTLAIEDQRQLGAVLPALASWRRREQDRSVTENWRYRVTWAPVADPAPARLSGQWLVVLPAGGADAAFAEQCTAALSARGAELVVLEATAAADRKLAAERIRAVLPESGFAGVVSLLALDETPVPEHPVVPAGFAATLTLVQALGDAEVGAPLWVVTSGAVADGPGTGPARPVQTQVWGLGRVVALEHPDRWGGSVDLPGTVDEQTAGRLVAVLAGCGEDQVAVRPSGILARRLTRAPHPRAAEQQWTPRGSVL

Solvent-accessible surface area (backbone atoms only — not comparable to full-atom values): 29495 Å² total; per-residue (Å²): 102,73,66,58,54,54,53,70,66,47,93,51,73,19,27,37,36,40,34,58,43,38,62,73,64,52,49,66,60,46,58,82,52,51,82,47,41,28,66,21,31,36,47,20,71,42,34,26,30,39,17,26,33,60,68,57,50,55,51,49,52,51,54,35,50,79,69,72,46,56,68,47,72,50,83,95,40,69,44,52,52,16,30,74,87,41,57,84,45,47,67,58,43,39,62,77,31,60,84,60,78,49,49,73,51,95,60,88,40,68,33,36,69,80,46,42,80,45,64,30,57,74,62,35,34,67,43,56,45,43,55,46,40,40,40,36,32,42,33,55,28,51,50,50,40,47,76,69,69,56,51,72,46,75,45,88,42,70,42,68,82,52,47,66,31,52,49,53,42,32,50,76,72,74,45,84,61,45,64,44,45,36,29,34,78,103,40,62,63,69,69,34,43,54,47,31,52,49,52,42,37,75,66,68,45,92,67,67,57,76,79,73,42,81,92,74,83,89,75,96,70,86,72,87,84,74,83,82,72,92,83,73,87,76,71,78,83,70,77,76,83,92,73,75,87,80,64,74,43,71,66,56,51,53,50,50,51,23,42,66,69,67,36,58,68,61,44,25,63,74,69,72,48,91,64,60,74,70,48,66,76,47,40,65,57,53,30,51,49,50,50,53,52,50,55,48,57,58,56,54,72,68,39,68,36,81,45,51,43,82,47,82,80,68,71,93,51,64,46,63,56,37,28,42,36,36,38,35,68,83,51,46,58,44,71,57,52,49,42,51,52,50,38,43,46,78,34,48,29,44,77,44,79,45,70,46,48,52,84,55,51,46,65,61,50,14,52,59,49,50,75,69,56,51,96,86,49,50,62,26,32,41,35,43,23,42,51,26,68,53,55,31,90,95,41,71,90,43,31,26,10,47,49,28,46,54,38,47,61,52,12,36,58,75,47,69,53,66,32,32,38,30,40,40,36,51,30,26,62,54,68,55,92,94,48,74,34,82,31,58,74,40,36,56,48,58,56,50,49,58,51,46,46,71,80,38,60,83,33,46,46,31,40,40,27,34,51,92,65,69,48,76,66,46,31,48,51,53,44,22,44,77,67,64,66,86,65,45,44,37,38,47,43,95,92,43,40,24,34,71,41,82,41,80,36,77,79,79,93,69,78,91,72,77,83,73,88,82,77,91,81,130